Protein AF-A0A059XRA6-F1 (afdb_monomer_lite)

Foldseek 3Di:
DDDPPPDPPPPDPDDDDQPVQVVQCPPDPDGSNVVVVLLVVLLVLLVVLLPDDLDDDDDQLLLLLLVLCVVVALLLLQLLLPDPDCPDPLNLQSQVVNVVVVVLSCQLNPDAQPPPLQVVLLVLLVVLLVLLVVLLVPQDPLLVLVSLLLVLQSVLLVVQSVSLVSNSGSSSSVVSSVSSVLSSCLSPPPVVSVVLVCCSVVDPDLVVLVVVLVVLLVVLVVLCVQFRCSVCVVLVLLSVLLVVLCVVLVPVPPDDDDPVNSSLSSNSSVVSVSSVSVSVVRSVDDDDRDPDGDDSVNSVVSLVSNLSSVSVLVSVVSVLVSVLSVVCVVQDDDVVCVVVCVVVVNSNVNSVVSVVSNVVSVLSVVVVVCSVVSHDCGPVSDQCSVPRSSQSSDSVDDPSNVVVVVVVVVVVPD

Organism: NCBI:txid2113

pLDDT: mean 74.95, std 17.76, range [21.36, 96.25]

Radius of gyration: 24.74 Å; chains: 1; bounding box: 52×72×70 Å

Secondary structure (DSSP, 8-state):
--------------S--STTTTTT-TT--S-HHHHHHHHHHHHHHHHHHTT--------HHHHHHHHHHIIIIIHHHHHHHH-S-TTSHHHHHHHHHHHHHHHHHHHHHH----HHHHHHHHHHHHHHHHHHHHHHHHS-GGGHHHHHHHHHHHHHHHHHHHHHHHTT-THHHHHHHHHHHHHHHHHH-HHHHHHHHHHHHH--SHHHHHHHHHHHHHHHHHHHTTS-TTTTHHHHHHHHHHHHHHHHHSS-TTSS-HHHHHHHHHHHHHHHHHHHHHHHHHHH-PPPPP--PPPHHHHHHHHHHHHHHHHHHHHHHHHHHHHHHHHHHHHS--TTTHHHHHHTT-HHHHHHHHHHHHHHHHHHHHHHHHHHTT----TTTSGGGGS-HHHHT-SS--HHHHHHHHHHHHHTT-

Structure (mmCIF, N/CA/C/O backbone):
data_AF-A0A059XRA6-F1
#
_entry.id   AF-A0A059XRA6-F1
#
loop_
_atom_site.group_PDB
_atom_site.id
_atom_site.type_symbol
_atom_site.label_atom_id
_atom_site.label_alt_id
_atom_site.label_comp_id
_atom_site.label_asym_id
_atom_site.label_entity_id
_atom_site.label_seq_id
_atom_site.pdbx_PDB_ins_code
_atom_site.Cartn_x
_atom_site.Cartn_y
_atom_site.Cartn_z
_atom_site.occupancy
_atom_site.B_iso_or_equiv
_atom_site.auth_seq_id
_atom_site.auth_comp_id
_atom_site.auth_asym_id
_atom_site.auth_atom_id
_atom_site.pdbx_PDB_model_num
ATOM 1 N N . MET A 1 1 ? 13.878 45.840 -0.539 1.00 31.58 1 MET A N 1
ATOM 2 C CA . MET A 1 1 ? 14.156 45.263 -1.875 1.00 31.58 1 MET A CA 1
ATOM 3 C C . MET A 1 1 ? 12.834 44.778 -2.468 1.00 31.58 1 MET A C 1
ATOM 5 O O . MET A 1 1 ? 12.191 43.935 -1.860 1.00 31.58 1 MET A O 1
ATOM 9 N N . LYS A 1 2 ? 12.346 45.392 -3.557 1.00 25.19 2 LYS A N 1
ATOM 10 C CA . LYS A 1 2 ? 11.034 45.070 -4.154 1.00 25.19 2 LYS A CA 1
ATOM 11 C C . LYS A 1 2 ? 11.131 43.756 -4.940 1.00 25.19 2 LYS A C 1
ATOM 13 O O . LYS A 1 2 ? 11.925 43.667 -5.872 1.00 25.19 2 LYS A O 1
ATOM 18 N N . ILE A 1 3 ? 10.319 42.762 -4.582 1.00 24.39 3 ILE A N 1
ATOM 19 C CA . ILE A 1 3 ? 10.190 41.504 -5.328 1.00 24.39 3 ILE A CA 1
ATOM 20 C C . ILE A 1 3 ? 9.566 41.833 -6.692 1.00 24.39 3 ILE A C 1
ATOM 22 O O . ILE A 1 3 ? 8.419 42.280 -6.768 1.00 24.39 3 ILE A O 1
ATOM 26 N N . LYS A 1 4 ? 10.323 41.652 -7.780 1.00 25.52 4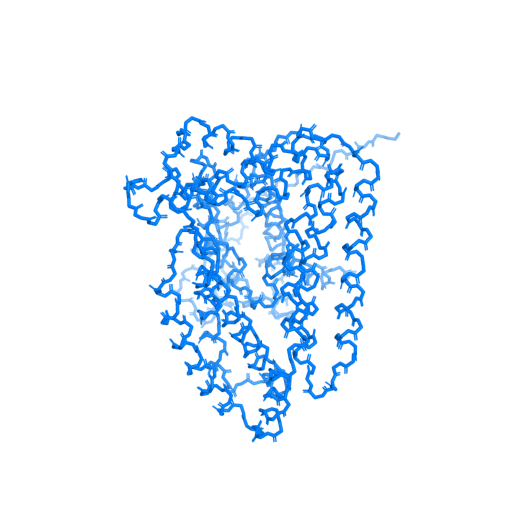 LYS A N 1
ATOM 27 C CA . LYS A 1 4 ? 9.771 41.710 -9.139 1.00 25.52 4 LYS A CA 1
ATOM 28 C C . LYS A 1 4 ? 8.843 40.508 -9.323 1.00 25.52 4 LYS A C 1
ATOM 30 O O . LYS A 1 4 ? 9.277 39.367 -9.201 1.00 25.52 4 LYS A O 1
ATOM 35 N N . LYS A 1 5 ? 7.567 40.782 -9.619 1.00 24.77 5 LYS A N 1
ATOM 36 C CA . LYS A 1 5 ? 6.593 39.789 -10.094 1.00 24.77 5 LYS A CA 1
ATOM 37 C C . LYS A 1 5 ? 7.219 38.993 -11.242 1.00 24.77 5 LYS A C 1
ATOM 39 O O . LYS A 1 5 ? 7.593 39.584 -12.255 1.00 24.77 5 LYS A O 1
ATOM 44 N N . ILE A 1 6 ? 7.296 37.673 -11.088 1.00 27.84 6 ILE A N 1
ATOM 45 C CA . ILE A 1 6 ? 7.534 36.755 -12.202 1.00 27.84 6 ILE A CA 1
ATOM 46 C C . ILE A 1 6 ? 6.342 36.940 -13.144 1.00 27.84 6 ILE A C 1
ATOM 48 O O . ILE A 1 6 ? 5.217 36.558 -12.823 1.00 27.84 6 ILE A O 1
ATOM 52 N N . LYS A 1 7 ? 6.564 37.627 -14.268 1.00 21.36 7 LYS A N 1
ATOM 53 C CA . LYS A 1 7 ? 5.587 37.683 -15.352 1.00 21.36 7 LYS A CA 1
ATOM 54 C C . LYS A 1 7 ? 5.466 36.261 -15.892 1.00 21.36 7 LYS A C 1
ATOM 56 O O . LYS A 1 7 ? 6.454 35.711 -16.371 1.00 21.36 7 LYS A O 1
ATOM 61 N N . PHE A 1 8 ? 4.267 35.687 -15.821 1.00 25.12 8 PHE A N 1
ATOM 62 C CA . PHE A 1 8 ? 3.885 34.617 -16.733 1.00 25.12 8 PHE A CA 1
ATOM 63 C C . PHE A 1 8 ? 4.146 35.148 -18.141 1.00 25.12 8 PHE A C 1
ATOM 65 O O . PHE A 1 8 ? 3.484 36.090 -18.577 1.00 25.12 8 PHE A O 1
ATOM 72 N N . ILE A 1 9 ? 5.156 34.605 -18.816 1.00 26.11 9 ILE A N 1
ATOM 73 C CA . ILE A 1 9 ? 5.267 34.762 -20.258 1.00 26.11 9 ILE A CA 1
ATOM 74 C C . ILE A 1 9 ? 4.077 33.980 -20.802 1.00 26.11 9 ILE A C 1
ATOM 76 O O . ILE A 1 9 ? 4.085 32.753 -20.857 1.00 26.11 9 ILE A O 1
ATOM 80 N N . THR A 1 10 ? 3.006 34.700 -21.108 1.00 28.83 10 THR A N 1
ATOM 81 C CA . THR A 1 10 ? 1.949 34.241 -21.993 1.00 28.83 10 THR A CA 1
ATOM 82 C C . THR A 1 10 ? 2.601 34.019 -23.352 1.00 28.83 10 THR A C 1
ATOM 84 O O . THR A 1 10 ? 2.694 34.934 -24.165 1.00 28.83 10 THR A O 1
ATOM 87 N N . LEU A 1 11 ? 3.124 32.809 -23.569 1.00 29.17 11 LEU A N 1
ATOM 88 C CA . LEU A 1 11 ? 3.491 32.329 -24.896 1.00 29.17 11 LEU A CA 1
ATOM 89 C C . LEU A 1 11 ? 2.206 32.342 -25.719 1.00 29.17 11 LEU A C 1
ATOM 91 O O . LEU A 1 11 ? 1.346 31.474 -25.590 1.00 29.17 11 LEU A O 1
ATOM 95 N N . THR A 1 12 ? 2.036 33.405 -26.494 1.00 26.92 12 THR A N 1
ATOM 96 C CA . THR A 1 12 ? 1.007 33.483 -27.518 1.00 26.92 12 THR A CA 1
ATOM 97 C C . THR A 1 12 ? 1.384 32.443 -28.575 1.00 26.92 12 THR A C 1
ATOM 99 O O . THR A 1 12 ? 2.517 32.483 -29.062 1.00 26.92 12 THR A O 1
ATOM 102 N N . PRO A 1 13 ? 0.502 31.491 -28.922 1.00 34.19 13 PRO A N 1
ATOM 103 C CA . PRO A 1 13 ? 0.772 30.527 -29.976 1.00 34.19 13 PRO A CA 1
ATOM 104 C C . PRO A 1 13 ? 0.585 31.255 -31.305 1.00 34.19 13 PRO A C 1
ATOM 106 O O . PRO A 1 13 ? -0.505 31.283 -31.866 1.00 34.19 13 PRO A O 1
ATOM 109 N N . ALA A 1 14 ? 1.624 31.935 -31.774 1.00 28.59 14 ALA A N 1
ATOM 110 C CA . ALA A 1 14 ? 1.583 32.630 -33.046 1.00 28.59 14 ALA A CA 1
ATOM 111 C C . ALA A 1 14 ? 2.629 32.034 -33.986 1.00 28.59 14 ALA A C 1
ATOM 113 O O . ALA A 1 14 ? 3.811 32.344 -33.905 1.00 28.59 14 ALA A O 1
ATOM 114 N N . ILE A 1 15 ? 2.113 31.210 -34.902 1.00 30.88 15 ILE A N 1
ATOM 115 C CA . ILE A 1 15 ? 2.597 31.081 -36.276 1.00 30.88 15 ILE A CA 1
ATOM 116 C C . ILE A 1 15 ? 3.991 30.447 -36.378 1.00 30.88 15 ILE A C 1
ATOM 118 O O . ILE A 1 15 ? 4.982 31.129 -36.590 1.00 30.88 15 ILE A O 1
ATOM 122 N N . LEU A 1 16 ? 4.039 29.118 -36.266 1.00 30.03 16 LEU A N 1
ATOM 123 C CA . LEU A 1 16 ? 4.847 28.227 -37.121 1.00 30.03 16 LEU A CA 1
ATOM 124 C C . LEU A 1 16 ? 4.401 26.772 -36.890 1.00 30.03 16 LEU A C 1
ATOM 126 O O . LEU A 1 16 ? 5.076 25.937 -36.303 1.00 30.03 16 LEU A O 1
ATOM 130 N N . SER A 1 17 ? 3.150 26.583 -37.299 1.00 35.50 17 SER A N 1
ATOM 131 C CA . SER A 1 17 ? 2.493 25.439 -37.932 1.00 35.50 17 SER A CA 1
ATOM 132 C C . SER A 1 17 ? 3.308 24.158 -38.305 1.00 35.50 17 SER A C 1
ATOM 134 O O . SER A 1 17 ? 4.502 24.213 -38.585 1.00 35.50 17 SER A O 1
ATOM 136 N N . PRO A 1 18 ? 2.600 23.026 -38.496 1.00 32.72 18 PRO A N 1
ATOM 137 C CA . PRO A 1 18 ? 2.951 21.595 -38.414 1.00 32.72 18 PRO A CA 1
ATOM 138 C C . PRO A 1 18 ? 4.144 21.000 -39.170 1.00 32.72 18 PRO A C 1
ATOM 140 O O . PRO A 1 18 ? 4.403 19.803 -39.061 1.00 32.72 18 PRO A O 1
ATOM 143 N N . ILE A 1 19 ? 4.846 21.757 -40.002 1.00 35.16 19 ILE A N 1
ATOM 144 C CA . ILE A 1 19 ? 5.746 21.197 -41.029 1.00 35.16 19 ILE A CA 1
ATOM 145 C C . ILE A 1 19 ? 6.950 20.451 -40.418 1.00 35.16 19 ILE A C 1
ATOM 147 O O . ILE A 1 19 ? 7.582 19.629 -41.071 1.00 35.16 19 ILE A O 1
ATOM 151 N N . LEU A 1 20 ? 7.236 20.685 -39.138 1.00 33.94 20 LEU A N 1
ATOM 152 C CA . LEU A 1 20 ? 8.362 20.087 -38.425 1.00 33.94 20 LEU A CA 1
ATOM 153 C C . LEU A 1 20 ? 8.027 18.792 -37.663 1.00 33.94 20 LEU A C 1
ATOM 155 O O . LEU A 1 20 ? 8.946 18.090 -37.251 1.00 33.94 20 LEU A O 1
ATOM 159 N N . PHE A 1 21 ? 6.744 18.449 -37.502 1.00 34.53 21 PHE A N 1
ATOM 160 C CA . PHE A 1 21 ? 6.313 17.222 -36.811 1.00 34.53 21 PHE A CA 1
ATOM 161 C C . PHE A 1 21 ? 6.356 15.974 -37.718 1.00 34.53 21 PHE A C 1
ATOM 163 O O . PHE A 1 21 ? 6.477 14.856 -37.222 1.00 34.53 21 PHE A O 1
ATOM 170 N N . THR A 1 22 ? 6.308 16.148 -39.046 1.00 36.75 22 THR A N 1
ATOM 171 C CA . THR A 1 22 ? 6.335 15.045 -40.029 1.00 36.75 22 THR A CA 1
ATOM 172 C C . THR A 1 22 ? 7.713 14.409 -40.202 1.00 36.75 22 THR A C 1
ATOM 174 O O . THR A 1 22 ? 7.804 13.247 -40.578 1.00 36.75 22 THR A O 1
ATOM 177 N N . ALA A 1 23 ? 8.800 15.130 -39.913 1.00 37.97 23 ALA A N 1
ATOM 178 C CA . ALA A 1 23 ? 10.160 14.618 -40.104 1.00 37.97 23 ALA A CA 1
ATOM 179 C C . ALA A 1 23 ? 10.660 13.731 -38.945 1.00 37.97 23 ALA A C 1
ATOM 181 O O . ALA A 1 23 ? 11.750 13.163 -39.041 1.00 37.97 23 ALA A O 1
ATOM 182 N N . SER A 1 24 ? 9.906 13.639 -37.842 1.00 38.94 24 SER A N 1
ATOM 183 C CA . SER A 1 24 ? 10.330 12.944 -36.620 1.00 38.94 24 SER A CA 1
ATOM 184 C C . SER A 1 24 ? 9.453 11.774 -36.191 1.00 38.94 24 SER A C 1
ATOM 186 O O . SER A 1 24 ? 9.854 11.034 -35.305 1.00 38.94 24 SER A O 1
ATOM 188 N N . CYS A 1 25 ? 8.283 11.580 -36.799 1.00 37.00 25 CYS A N 1
ATOM 189 C CA . CYS A 1 25 ? 7.399 10.457 -36.495 1.00 37.00 25 CYS A CA 1
ATOM 190 C C . CYS A 1 25 ? 7.420 9.470 -37.666 1.00 37.00 25 CYS A C 1
ATOM 192 O O . CYS A 1 25 ? 6.447 9.350 -38.400 1.00 37.00 25 CYS A O 1
ATOM 194 N N . ASN A 1 26 ? 8.537 8.763 -37.868 1.00 38.38 26 ASN A N 1
ATOM 195 C CA . ASN A 1 26 ? 8.720 7.859 -39.018 1.00 38.38 26 ASN A CA 1
ATOM 196 C C . ASN A 1 26 ? 7.746 6.656 -39.059 1.00 38.38 26 ASN A C 1
ATOM 198 O O . ASN A 1 26 ? 7.802 5.883 -40.007 1.00 38.38 26 ASN A O 1
ATOM 202 N N . ASN A 1 27 ? 6.859 6.503 -38.067 1.00 42.12 27 ASN A N 1
ATOM 203 C CA . ASN A 1 27 ? 5.850 5.441 -37.985 1.00 42.12 27 ASN A CA 1
ATOM 204 C C . ASN A 1 27 ? 4.434 5.948 -37.627 1.00 42.12 27 ASN A C 1
ATOM 206 O O . ASN A 1 27 ? 3.566 5.131 -37.321 1.00 42.12 27 ASN A O 1
ATOM 210 N N . ASP A 1 28 ? 4.176 7.262 -37.646 1.00 41.09 28 ASP A N 1
ATOM 211 C CA . ASP A 1 28 ? 2.843 7.815 -37.365 1.00 41.09 28 ASP A CA 1
ATOM 212 C C . ASP A 1 28 ? 2.281 8.524 -38.606 1.00 41.09 28 ASP A C 1
ATOM 214 O O . ASP A 1 28 ? 2.694 9.628 -38.950 1.00 41.09 28 ASP A O 1
ATOM 218 N N . ASN A 1 29 ? 1.340 7.878 -39.301 1.00 45.22 29 ASN A N 1
ATOM 219 C CA . ASN A 1 29 ? 0.775 8.356 -40.574 1.00 45.22 29 ASN A CA 1
ATOM 220 C C . ASN A 1 29 ? -0.237 9.513 -40.409 1.00 45.22 29 ASN A C 1
ATOM 222 O O . ASN A 1 29 ? -0.978 9.825 -41.344 1.00 45.22 29 ASN A O 1
ATOM 226 N N . ARG A 1 30 ? -0.342 10.109 -39.216 1.00 45.41 30 ARG A N 1
ATOM 227 C CA . ARG A 1 30 ? -1.285 11.192 -38.905 1.00 45.41 30 ARG A CA 1
ATOM 228 C C . ARG A 1 30 ? -0.713 12.557 -39.306 1.00 45.41 30 ARG A C 1
ATOM 230 O O . ARG A 1 30 ? 0.491 12.785 -39.253 1.00 45.41 30 ARG A O 1
ATOM 237 N N . ASP A 1 31 ? -1.593 13.480 -39.696 1.00 49.62 31 ASP A N 1
ATOM 238 C CA . ASP A 1 31 ? -1.232 14.861 -40.045 1.00 49.62 31 ASP A CA 1
ATOM 239 C C . ASP A 1 31 ? -0.524 15.548 -38.863 1.00 49.62 31 ASP A C 1
ATOM 241 O O . ASP A 1 31 ? -0.966 15.481 -37.715 1.00 49.62 31 ASP A O 1
ATOM 245 N N . SER A 1 32 ? 0.580 16.235 -39.127 1.00 52.28 32 SER A N 1
ATOM 246 C CA . SER A 1 32 ? 1.381 16.882 -38.095 1.00 52.28 32 SER A CA 1
ATOM 247 C C . SER A 1 32 ? 0.647 17.987 -37.322 1.00 52.28 32 SER A C 1
ATOM 249 O O . SER A 1 32 ? 1.027 18.297 -36.192 1.00 52.28 32 SER A O 1
ATOM 251 N N . SER A 1 33 ? -0.407 18.581 -37.894 1.00 56.78 33 SER A N 1
ATOM 252 C CA . SER A 1 33 ? -1.304 19.518 -37.204 1.00 56.78 33 SER A CA 1
ATOM 253 C C . SER A 1 33 ? -2.139 18.808 -36.157 1.00 56.78 33 SER A C 1
ATOM 255 O O . SER A 1 33 ? -2.327 19.330 -35.060 1.00 56.78 33 SER A O 1
ATOM 257 N N . VAL A 1 34 ? -2.582 17.591 -36.471 1.00 59.09 34 VAL A N 1
ATOM 258 C CA . VAL A 1 34 ? -3.326 16.730 -35.557 1.00 59.09 34 VAL A CA 1
ATOM 259 C C . VAL A 1 34 ? -2.420 16.333 -34.399 1.00 59.09 34 VAL A C 1
ATOM 261 O O . VAL A 1 34 ? -2.815 16.502 -33.250 1.00 59.09 34 VAL A O 1
ATOM 264 N N . ILE A 1 35 ? -1.176 15.931 -34.674 1.00 54.09 35 ILE A N 1
ATOM 265 C CA . ILE A 1 35 ? -0.207 15.568 -33.628 1.00 54.09 35 ILE A CA 1
ATOM 266 C C . ILE A 1 35 ? 0.125 16.779 -32.733 1.00 54.09 35 ILE A C 1
ATOM 268 O O . ILE A 1 35 ? 0.118 16.664 -31.507 1.00 54.09 35 ILE A O 1
ATOM 272 N N . TYR A 1 36 ? 0.347 17.964 -33.313 1.00 59.78 36 TYR A N 1
ATOM 273 C CA . TYR A 1 36 ? 0.600 19.189 -32.545 1.00 59.78 36 TYR A CA 1
ATOM 274 C C . TYR A 1 36 ? -0.599 19.603 -31.678 1.00 59.78 36 TYR A C 1
ATOM 276 O O . TYR A 1 36 ? -0.425 19.974 -30.517 1.00 59.78 36 TYR A O 1
ATOM 284 N N . HIS A 1 37 ? -1.823 19.521 -32.203 1.00 66.69 37 HIS A N 1
ATOM 285 C CA . HIS A 1 37 ? -3.019 19.826 -31.423 1.00 66.69 37 HIS A CA 1
ATOM 286 C C . HIS A 1 37 ? -3.309 18.765 -30.357 1.00 66.69 37 HIS A C 1
ATOM 288 O O . HIS A 1 37 ? -3.758 19.119 -29.269 1.00 66.69 37 HIS A O 1
ATOM 294 N N . GLU A 1 38 ? -3.039 17.483 -30.609 1.00 64.12 38 GLU A N 1
ATOM 295 C CA . GLU A 1 38 ? -3.107 16.430 -29.588 1.00 64.12 38 GLU A CA 1
ATOM 296 C C . GLU A 1 38 ? -2.113 16.692 -28.456 1.00 64.12 38 GLU A C 1
ATOM 298 O O . GLU A 1 38 ? -2.497 16.642 -27.285 1.00 64.12 38 GLU A O 1
ATOM 303 N N . TYR A 1 39 ? -0.877 17.061 -28.804 1.00 65.88 39 TYR A N 1
ATOM 304 C CA . TYR A 1 39 ? 0.142 17.510 -27.864 1.00 65.88 39 TYR A CA 1
ATOM 305 C C . TYR A 1 39 ? -0.378 18.700 -27.045 1.00 65.88 39 TYR A C 1
ATOM 307 O O . TYR A 1 39 ? -0.586 18.590 -25.838 1.00 65.88 39 TYR A O 1
ATOM 315 N N . GLU A 1 40 ? -0.704 19.822 -27.685 1.00 68.75 40 GLU A N 1
ATOM 316 C CA . GLU A 1 40 ? -1.169 21.037 -27.010 1.00 68.75 40 GLU A CA 1
ATOM 317 C C . GLU A 1 40 ? -2.387 20.784 -26.099 1.00 68.75 40 GLU A C 1
ATOM 319 O O . GLU A 1 40 ? -2.428 21.242 -24.952 1.00 68.75 40 GLU A O 1
ATOM 324 N N . ASN A 1 41 ? -3.365 20.007 -26.570 1.00 73.25 41 ASN A N 1
ATOM 325 C CA . ASN A 1 41 ? -4.567 19.679 -25.810 1.00 73.25 41 ASN A CA 1
ATOM 326 C C . ASN A 1 41 ? -4.279 18.768 -24.611 1.00 73.25 41 ASN A C 1
ATOM 328 O O . ASN A 1 41 ? -4.883 18.958 -23.550 1.00 73.25 41 ASN A O 1
ATOM 332 N N . ALA A 1 42 ? -3.369 17.801 -24.739 1.00 68.81 42 ALA A N 1
ATOM 333 C CA . ALA A 1 42 ? -2.994 16.905 -23.648 1.00 68.81 42 ALA A CA 1
ATOM 334 C C . ALA A 1 42 ? -2.358 17.674 -22.472 1.00 68.81 42 ALA A C 1
ATOM 336 O O . ALA A 1 42 ? -2.723 17.445 -21.314 1.00 68.81 42 ALA A O 1
ATOM 337 N N . PHE A 1 43 ? -1.488 18.647 -22.764 1.00 71.12 43 PHE A N 1
ATOM 338 C CA . PHE A 1 43 ? -0.834 19.490 -21.753 1.00 71.12 43 PHE A CA 1
ATOM 339 C C . PHE A 1 43 ? -1.745 20.608 -21.213 1.00 71.12 43 PHE A C 1
ATOM 341 O O . PHE A 1 43 ? -1.720 20.916 -20.021 1.00 71.12 43 PHE A O 1
ATOM 348 N N . LYS A 1 44 ? -2.634 21.186 -22.033 1.00 69.56 44 LYS A N 1
ATOM 349 C CA . LYS A 1 44 ? -3.660 22.127 -21.536 1.00 69.56 44 LYS A CA 1
ATOM 350 C C . LYS A 1 44 ? -4.630 21.451 -20.559 1.00 69.56 44 LYS A C 1
ATOM 352 O O . LYS A 1 44 ? -4.987 22.038 -19.535 1.00 69.56 44 LYS A O 1
ATOM 357 N N . LYS A 1 45 ? -5.034 20.204 -20.831 1.00 70.44 45 LYS A N 1
ATOM 358 C CA . LYS A 1 45 ? -5.890 19.422 -19.921 1.00 70.44 45 LYS A CA 1
ATOM 359 C C . LYS A 1 45 ? -5.206 19.137 -18.579 1.00 70.44 45 LYS A C 1
ATOM 361 O O . LYS A 1 45 ? -5.863 19.284 -17.547 1.00 70.44 45 LYS A O 1
ATOM 366 N N . SER A 1 46 ? -3.910 18.803 -18.564 1.00 68.44 46 SER A N 1
ATOM 367 C CA . SER A 1 46 ? -3.176 18.575 -17.306 1.00 68.44 46 SER A CA 1
ATOM 368 C C . SER A 1 46 ? -3.085 19.843 -16.450 1.00 68.44 46 SER A C 1
ATOM 370 O O . SER A 1 46 ? -3.219 19.783 -15.225 1.00 68.44 46 SER A O 1
ATOM 372 N N . PHE A 1 47 ? -2.939 21.011 -17.084 1.00 65.56 47 PHE A N 1
ATOM 373 C CA . PHE A 1 47 ? -2.926 22.297 -16.390 1.00 65.56 47 PHE A CA 1
ATOM 374 C C . PHE A 1 47 ? -4.254 22.586 -15.672 1.00 65.56 47 PHE A C 1
ATOM 376 O O . PHE A 1 47 ? -4.240 22.952 -14.495 1.00 65.56 47 PHE A O 1
ATOM 383 N N . ASN A 1 48 ? -5.394 22.358 -16.330 1.00 66.62 48 ASN A N 1
ATOM 384 C CA . ASN A 1 48 ? -6.720 22.606 -15.748 1.00 66.62 48 ASN A CA 1
ATOM 385 C C . ASN A 1 48 ? -7.035 21.680 -14.563 1.00 66.62 48 ASN A C 1
ATOM 387 O O . ASN A 1 48 ? -7.629 22.124 -13.583 1.00 66.62 48 ASN A O 1
ATOM 391 N N . LEU A 1 49 ? -6.574 20.426 -14.604 1.00 65.25 49 LEU A N 1
ATOM 392 C CA . LEU A 1 49 ? -6.728 19.478 -13.492 1.00 65.25 49 LEU A CA 1
ATOM 393 C C . LEU A 1 49 ? -5.973 19.915 -12.223 1.00 65.25 49 LEU A C 1
ATOM 395 O O . LEU A 1 49 ? -6.351 19.537 -11.120 1.00 65.25 49 LEU A O 1
ATOM 399 N N . SER A 1 50 ? -4.927 20.735 -12.360 1.00 58.16 50 SER A N 1
ATOM 400 C CA . SER A 1 50 ? -4.072 21.169 -11.245 1.00 58.16 50 SER A CA 1
ATOM 401 C C . SER A 1 50 ? -4.552 22.413 -10.484 1.00 58.16 50 SER A C 1
ATOM 403 O O . SER A 1 50 ? -3.910 22.821 -9.515 1.00 58.16 50 SER A O 1
ATOM 405 N N . LEU A 1 51 ? -5.617 23.070 -10.954 1.00 50.12 51 LEU A N 1
ATOM 406 C CA . LEU A 1 51 ? -6.138 24.304 -10.353 1.00 50.12 51 LEU A CA 1
ATOM 407 C C . LEU A 1 51 ? -7.128 24.042 -9.208 1.00 50.12 51 LEU A C 1
ATOM 409 O O . LEU A 1 51 ? -7.435 24.954 -8.444 1.00 50.12 51 LEU A O 1
ATOM 413 N N . GLU A 1 52 ? -7.589 22.804 -9.047 1.00 57.53 52 GLU A N 1
ATOM 414 C CA . GLU A 1 52 ? -8.500 22.422 -7.972 1.00 57.53 52 GLU A CA 1
ATOM 415 C C . GLU A 1 52 ? -7.701 22.033 -6.729 1.00 57.53 52 GLU A C 1
ATOM 417 O O . GLU A 1 52 ? -7.196 20.919 -6.594 1.00 57.53 52 GLU A O 1
ATOM 422 N N . GLN A 1 53 ? -7.546 22.990 -5.815 1.00 54.00 53 GLN A N 1
ATOM 423 C CA . GLN A 1 53 ? -6.938 22.736 -4.516 1.00 54.00 53 GLN A CA 1
ATOM 424 C C . GLN A 1 53 ? -7.898 21.919 -3.651 1.00 54.00 53 GLN A C 1
ATOM 426 O O . GLN A 1 53 ? -8.791 22.454 -3.001 1.00 54.00 53 GLN A O 1
ATOM 431 N N . TYR A 1 54 ? -7.679 20.609 -3.605 1.00 58.84 54 TYR A N 1
ATOM 432 C CA . TYR A 1 54 ? -8.201 19.774 -2.533 1.00 58.84 54 TYR A CA 1
ATOM 433 C C . TYR A 1 54 ? -7.233 19.903 -1.356 1.00 58.84 54 TYR A C 1
ATOM 435 O O . TYR A 1 54 ? -6.194 19.245 -1.330 1.00 58.84 54 TYR A O 1
ATOM 443 N N . GLY A 1 55 ? -7.504 20.833 -0.444 1.00 55.47 55 GLY A N 1
ATOM 444 C CA . GLY A 1 55 ? -6.650 21.055 0.715 1.00 55.47 55 GLY A CA 1
ATOM 445 C C . GLY A 1 55 ? -7.415 21.688 1.859 1.00 55.47 55 GLY A C 1
ATOM 446 O O . GLY A 1 55 ? -7.609 22.900 1.878 1.00 55.47 55 GLY A O 1
ATOM 447 N N . GLU A 1 56 ? -7.815 20.875 2.831 1.00 61.38 56 GLU A N 1
ATOM 448 C CA . GLU A 1 56 ? -8.171 21.388 4.151 1.00 61.38 56 GLU A CA 1
ATOM 449 C C . GLU A 1 56 ? -6.879 21.639 4.933 1.00 61.38 56 GLU A C 1
ATOM 451 O O . GLU A 1 56 ? -5.978 20.794 4.974 1.00 61.38 56 GLU A O 1
ATOM 456 N N . LYS A 1 57 ? -6.758 22.830 5.528 1.00 64.62 57 LYS A N 1
ATOM 457 C CA . LYS A 1 57 ? -5.640 23.149 6.418 1.00 64.62 57 LYS A CA 1
ATOM 458 C C . LYS A 1 57 ? -5.910 22.529 7.786 1.00 64.62 57 LYS A C 1
ATOM 460 O O . LYS A 1 57 ? -6.536 23.165 8.624 1.00 64.62 57 LYS A O 1
ATOM 465 N N . ASN A 1 58 ? -5.397 21.323 7.998 1.00 73.88 58 ASN A N 1
ATOM 466 C CA . ASN A 1 58 ? -5.380 20.666 9.304 1.00 73.88 58 ASN A CA 1
ATOM 467 C C . ASN A 1 58 ? -3.995 20.786 9.951 1.00 73.88 58 ASN A C 1
ATOM 469 O O . ASN A 1 58 ? -2.984 20.973 9.264 1.00 73.88 58 ASN A O 1
ATOM 473 N N . ASP A 1 59 ? -3.934 20.702 11.281 1.00 83.12 59 ASP A N 1
ATOM 474 C CA . ASP A 1 59 ? -2.654 20.661 11.983 1.00 83.12 59 ASP A CA 1
ATOM 475 C C . ASP A 1 59 ? -1.917 19.334 11.712 1.00 83.12 59 ASP A C 1
ATOM 477 O O . ASP A 1 59 ? -2.497 18.335 11.269 1.00 83.12 59 ASP A O 1
ATOM 481 N N . LYS A 1 60 ? -0.600 19.328 11.951 1.00 83.38 60 LYS A N 1
ATOM 482 C CA . LYS A 1 60 ? 0.262 18.180 11.634 1.00 83.38 60 LYS A CA 1
ATOM 483 C C . LYS A 1 60 ? -0.099 16.923 12.427 1.00 83.38 60 LYS A C 1
ATOM 485 O O . LYS A 1 60 ? 0.012 15.837 11.870 1.00 83.38 60 LYS A O 1
ATOM 490 N N . ILE A 1 61 ? -0.517 17.059 13.687 1.00 81.50 61 ILE A N 1
ATOM 491 C CA . ILE A 1 61 ? -0.824 15.913 14.553 1.00 81.50 61 ILE A CA 1
ATOM 492 C C . ILE A 1 61 ? -2.130 15.274 14.090 1.00 81.50 61 ILE A C 1
ATOM 494 O O . ILE A 1 61 ? -2.167 14.069 13.853 1.00 81.50 61 ILE A O 1
ATOM 498 N N . THR A 1 62 ? -3.175 16.078 13.881 1.00 84.88 62 THR A N 1
ATOM 499 C CA . THR A 1 62 ? -4.455 15.606 13.330 1.00 84.88 62 THR A CA 1
ATOM 500 C C . THR A 1 62 ? -4.258 14.944 11.970 1.00 84.88 62 THR A C 1
ATOM 502 O O . THR A 1 62 ? -4.812 13.876 11.713 1.00 84.88 62 THR A O 1
ATOM 505 N N . THR A 1 63 ? -3.410 15.526 11.116 1.00 87.38 63 THR A N 1
ATOM 506 C CA . THR A 1 63 ? -3.059 14.927 9.822 1.00 87.38 63 THR A CA 1
ATOM 507 C C . THR A 1 63 ? -2.357 13.580 9.998 1.00 87.38 63 THR A C 1
ATOM 509 O O . THR A 1 63 ? -2.760 12.619 9.357 1.00 87.38 63 THR A O 1
ATOM 512 N N . ALA A 1 64 ? -1.367 13.471 10.888 1.00 87.25 64 ALA A N 1
ATOM 513 C CA . ALA A 1 64 ? -0.641 12.221 11.122 1.00 87.25 64 ALA A CA 1
ATOM 514 C C . ALA A 1 64 ? -1.538 11.112 11.703 1.00 87.25 64 ALA A C 1
ATOM 516 O O . ALA A 1 64 ? -1.471 9.971 11.252 1.00 87.25 64 ALA A O 1
ATOM 517 N N . LYS A 1 65 ? -2.433 11.446 12.646 1.00 89.81 65 LYS A N 1
ATOM 518 C CA . LYS A 1 65 ? -3.458 10.521 13.164 1.00 89.81 65 LYS A CA 1
ATOM 519 C C . LYS A 1 65 ? -4.350 9.996 12.039 1.00 89.81 65 LYS A C 1
ATOM 521 O O . LYS A 1 65 ? -4.554 8.790 11.918 1.00 89.81 65 LYS A O 1
ATOM 526 N N . ALA A 1 66 ? -4.850 10.895 11.194 1.00 90.12 66 ALA A N 1
ATOM 527 C CA . ALA A 1 66 ? -5.696 10.522 10.070 1.00 90.12 66 ALA A CA 1
ATOM 528 C C . ALA A 1 66 ? -4.932 9.737 8.987 1.00 90.12 66 ALA A C 1
ATOM 530 O O . ALA A 1 66 ? -5.518 8.848 8.386 1.00 90.12 66 ALA A O 1
ATOM 531 N N . GLU A 1 67 ? -3.642 10.013 8.751 1.00 88.69 67 GLU A N 1
ATOM 532 C CA . GLU A 1 67 ? -2.791 9.267 7.804 1.00 88.69 67 GLU A CA 1
ATOM 533 C C . GLU A 1 67 ? -2.597 7.803 8.228 1.00 88.69 67 GLU A C 1
ATOM 535 O O . GLU A 1 67 ? -2.662 6.912 7.383 1.00 88.69 67 GLU A O 1
ATOM 540 N N . VAL A 1 68 ? -2.430 7.531 9.528 1.00 89.69 68 VAL A N 1
ATOM 541 C CA . VAL A 1 68 ? -2.396 6.149 10.042 1.00 89.69 68 VAL A CA 1
ATOM 542 C C . VAL A 1 68 ? -3.746 5.458 9.817 1.00 89.69 68 VAL A C 1
ATOM 544 O O . VAL A 1 68 ? -3.797 4.336 9.317 1.00 89.69 68 VAL A O 1
ATOM 547 N N . LEU A 1 69 ? -4.849 6.133 10.148 1.00 92.19 69 LEU A N 1
ATOM 548 C CA . LEU A 1 69 ? -6.197 5.570 10.019 1.00 92.19 69 LEU A CA 1
ATOM 549 C C . LEU A 1 69 ? -6.649 5.403 8.560 1.00 92.19 69 LEU A C 1
ATOM 551 O O . LEU A 1 69 ? -7.368 4.458 8.251 1.00 92.19 69 LEU A O 1
ATOM 555 N N . ASP A 1 70 ? -6.212 6.262 7.642 1.00 90.50 70 ASP A N 1
ATOM 556 C CA . ASP A 1 70 ? -6.449 6.086 6.205 1.00 90.50 70 ASP A CA 1
ATOM 557 C C . ASP A 1 70 ? -5.907 4.734 5.723 1.00 90.50 70 ASP A C 1
ATOM 559 O O . ASP A 1 70 ? -6.628 3.979 5.072 1.00 90.50 70 ASP A O 1
ATOM 563 N N . TYR A 1 71 ? -4.678 4.390 6.124 1.00 86.19 71 TYR A N 1
ATOM 564 C CA . TYR A 1 71 ? -4.011 3.160 5.696 1.00 86.19 71 TYR A CA 1
ATOM 565 C C . TYR A 1 71 ? -4.689 1.885 6.225 1.00 86.19 71 TYR A C 1
ATOM 567 O O . TYR A 1 71 ? -4.837 0.920 5.476 1.00 86.19 71 TYR A O 1
ATOM 575 N N . TYR A 1 72 ? -5.109 1.870 7.495 1.00 88.62 72 TYR A N 1
ATOM 576 C CA . TYR A 1 72 ? -5.631 0.658 8.146 1.00 88.62 72 TYR A CA 1
ATOM 577 C C . TYR A 1 72 ? -7.158 0.567 8.206 1.00 88.62 72 TYR A C 1
ATOM 579 O O . TYR A 1 72 ? -7.677 -0.498 8.530 1.00 88.62 72 TYR A O 1
ATOM 587 N N . PHE A 1 73 ? -7.890 1.653 7.932 1.00 92.69 73 PHE A N 1
ATOM 588 C CA . PHE A 1 73 ? -9.315 1.707 8.261 1.00 92.69 73 PHE A CA 1
ATOM 589 C C . PHE A 1 73 ? -10.223 2.262 7.158 1.00 92.69 73 PHE A C 1
ATOM 591 O O . PHE A 1 73 ? -11.309 1.719 6.940 1.00 92.69 73 PHE A O 1
ATOM 598 N N . LEU A 1 74 ? -9.804 3.302 6.427 1.00 93.25 74 LEU A N 1
ATOM 599 C CA . LEU A 1 74 ? -10.707 3.999 5.502 1.00 93.25 74 LEU A CA 1
ATOM 600 C C . LEU A 1 74 ? -11.237 3.103 4.373 1.00 93.25 74 LEU A C 1
ATOM 602 O O . LEU A 1 74 ? -12.415 3.189 4.027 1.00 93.25 74 LEU A O 1
ATOM 606 N N . ASP A 1 75 ? -10.409 2.220 3.816 1.00 92.00 75 ASP A N 1
ATOM 607 C CA . ASP A 1 75 ? -10.847 1.326 2.737 1.00 92.00 75 ASP A CA 1
ATOM 608 C C . ASP A 1 75 ? -11.938 0.349 3.200 1.00 92.00 75 ASP A C 1
ATOM 610 O O . ASP A 1 75 ? -12.890 0.114 2.457 1.00 92.00 75 ASP A O 1
ATOM 614 N N . TYR A 1 76 ? -11.876 -0.145 4.440 1.00 93.75 76 TYR A N 1
ATOM 615 C CA . TYR A 1 76 ? -12.918 -1.011 5.001 1.00 93.75 76 TYR A CA 1
ATOM 616 C C . TYR A 1 76 ? -14.244 -0.272 5.184 1.00 93.75 76 TYR A C 1
ATOM 618 O O . TYR A 1 76 ? -15.294 -0.811 4.838 1.00 93.75 76 TYR A O 1
ATOM 626 N N . LEU A 1 77 ? -14.203 0.976 5.662 1.00 95.25 77 LEU A N 1
ATOM 627 C CA . LEU A 1 77 ? -15.395 1.821 5.784 1.00 95.25 77 LEU A CA 1
ATOM 628 C C . LEU A 1 77 ? -16.071 2.046 4.427 1.00 95.25 77 LEU A C 1
ATOM 630 O O . LEU A 1 77 ? -17.285 1.891 4.304 1.00 95.25 77 LEU A O 1
ATOM 634 N N . LEU A 1 78 ? -15.274 2.380 3.407 1.00 94.12 78 LEU A N 1
ATOM 635 C CA . LEU A 1 78 ? -15.751 2.603 2.042 1.00 94.12 78 LEU A CA 1
ATOM 636 C C . LEU A 1 78 ? -16.375 1.339 1.447 1.00 94.12 78 LEU A C 1
ATOM 638 O O . LEU A 1 78 ? -17.447 1.415 0.853 1.00 94.12 78 LEU A O 1
ATOM 642 N N . LEU A 1 79 ? -15.735 0.183 1.646 1.00 93.31 79 LEU A N 1
ATOM 643 C CA . LEU A 1 79 ? -16.279 -1.105 1.221 1.00 93.31 79 LEU A CA 1
ATOM 644 C C . LEU A 1 79 ? -17.611 -1.395 1.912 1.00 93.31 79 LEU A C 1
ATOM 646 O O . LEU A 1 79 ? -18.576 -1.703 1.230 1.00 93.31 79 LEU A O 1
ATOM 650 N N . TYR A 1 80 ? -17.696 -1.257 3.238 1.00 93.62 80 TYR A N 1
ATOM 651 C CA . TYR A 1 80 ? -18.925 -1.558 3.978 1.00 93.62 80 TYR A CA 1
ATOM 652 C C . TYR A 1 80 ? -20.095 -0.654 3.599 1.00 93.62 80 TYR A C 1
ATOM 654 O O . TYR A 1 80 ? -21.225 -1.132 3.487 1.00 93.62 80 TYR A O 1
ATOM 662 N N . ARG A 1 81 ? -19.836 0.643 3.385 1.00 93.31 81 ARG A N 1
ATOM 663 C CA . ARG A 1 81 ? -20.858 1.586 2.916 1.00 93.31 81 ARG A CA 1
ATOM 664 C C . ARG A 1 81 ? -21.447 1.149 1.571 1.00 93.31 81 ARG A C 1
ATOM 666 O O . ARG A 1 81 ? -22.657 1.239 1.396 1.00 93.31 81 ARG A O 1
ATOM 673 N N . ASP A 1 82 ? -20.597 0.660 0.668 1.00 90.94 82 ASP A N 1
ATOM 674 C CA . ASP A 1 82 ? -20.951 0.340 -0.718 1.00 90.94 82 ASP A CA 1
ATOM 675 C C . ASP A 1 82 ? -21.397 -1.137 -0.915 1.00 90.94 82 ASP A C 1
ATOM 677 O O . ASP A 1 82 ? -21.701 -1.536 -2.039 1.00 90.94 82 ASP A O 1
ATOM 681 N N . ILE A 1 83 ? -21.457 -1.962 0.144 1.00 90.81 83 ILE A N 1
ATOM 682 C CA . ILE A 1 83 ? -22.012 -3.331 0.086 1.00 90.81 83 ILE A CA 1
ATOM 683 C C . ILE A 1 83 ? -23.544 -3.283 0.016 1.00 90.81 83 ILE A C 1
ATOM 685 O O . ILE A 1 83 ? -24.196 -2.728 0.901 1.00 90.81 83 ILE A O 1
ATOM 689 N N . GLU A 1 84 ? -24.113 -3.952 -0.992 1.00 89.75 84 GLU A N 1
ATOM 690 C CA . GLU A 1 84 ? -25.566 -4.063 -1.186 1.00 89.75 84 GLU A CA 1
ATOM 691 C C . GLU A 1 84 ? -26.234 -4.965 -0.131 1.00 89.75 84 GLU A C 1
ATOM 693 O O . GLU A 1 84 ? -27.178 -4.544 0.535 1.00 89.75 84 GLU A O 1
ATOM 698 N N . ASP A 1 85 ? -25.734 -6.194 0.064 1.00 89.88 85 ASP A N 1
ATOM 699 C CA . ASP A 1 85 ? -26.272 -7.140 1.053 1.00 89.88 85 ASP A CA 1
ATOM 700 C C . ASP A 1 85 ? -25.445 -7.160 2.346 1.00 89.88 85 ASP A C 1
ATOM 702 O O . ASP A 1 85 ? -24.505 -7.950 2.524 1.00 89.88 85 ASP A O 1
ATOM 706 N N . LYS A 1 86 ? -25.848 -6.302 3.288 1.00 87.94 86 LYS A N 1
ATOM 707 C CA . LYS A 1 86 ? -25.234 -6.196 4.621 1.00 87.94 86 LYS A CA 1
ATOM 708 C C . LYS A 1 86 ? -25.524 -7.388 5.538 1.00 87.94 86 LYS A C 1
ATOM 710 O O . LYS A 1 86 ? -24.879 -7.512 6.577 1.00 87.94 86 LYS A O 1
ATOM 715 N N . ASN A 1 87 ? -26.454 -8.270 5.165 1.00 86.94 87 ASN A N 1
ATOM 716 C CA . ASN A 1 87 ? -26.797 -9.457 5.949 1.00 86.94 87 ASN A CA 1
ATOM 717 C C . ASN A 1 87 ? -25.972 -10.688 5.559 1.00 86.94 87 ASN A C 1
ATOM 719 O O . ASN A 1 87 ? -25.974 -11.677 6.296 1.00 86.94 87 ASN A O 1
ATOM 723 N N . SER A 1 88 ? -25.255 -10.644 4.434 1.00 90.12 88 SER A N 1
ATOM 724 C CA . SER A 1 88 ? -24.347 -11.719 4.038 1.00 90.12 88 SER A CA 1
ATOM 725 C C . SER A 1 88 ? -23.283 -11.985 5.112 1.00 90.12 88 SER A C 1
ATOM 727 O O . SER A 1 88 ? -22.819 -11.071 5.799 1.00 90.12 88 SER A O 1
ATOM 729 N N . LEU A 1 89 ? -22.839 -13.244 5.232 1.00 87.88 89 LEU A N 1
ATOM 730 C CA . LEU A 1 89 ? -21.790 -13.630 6.188 1.00 87.88 89 LEU A CA 1
ATOM 731 C C . LEU A 1 89 ? -20.538 -12.753 6.037 1.00 87.88 89 LEU A C 1
ATOM 733 O O . LEU A 1 89 ? -19.986 -12.279 7.027 1.00 87.88 89 LEU A O 1
ATOM 737 N N . HIS A 1 90 ? -20.121 -12.500 4.794 1.00 90.31 90 HIS A N 1
ATOM 738 C CA . HIS A 1 90 ? -18.936 -11.697 4.530 1.00 90.31 90 HIS A CA 1
ATOM 739 C C . HIS A 1 90 ? -19.103 -10.236 4.972 1.00 90.31 90 HIS A C 1
ATOM 741 O O . HIS A 1 90 ? -18.148 -9.641 5.478 1.00 90.31 90 HIS A O 1
ATOM 747 N N . ALA A 1 91 ? -20.298 -9.659 4.808 1.00 90.31 91 ALA A N 1
ATOM 748 C CA . ALA A 1 91 ? -20.590 -8.301 5.254 1.00 90.31 91 ALA A CA 1
ATOM 749 C C . ALA A 1 91 ? -20.656 -8.193 6.784 1.00 90.31 91 ALA A C 1
ATOM 751 O O . ALA A 1 91 ? -20.157 -7.219 7.342 1.00 90.31 91 ALA A O 1
ATOM 752 N N . GLN A 1 92 ? -21.197 -9.206 7.469 1.00 89.69 92 GLN A N 1
ATOM 753 C CA . GLN A 1 92 ? -21.215 -9.269 8.936 1.00 89.69 92 GLN A CA 1
ATOM 754 C C . GLN A 1 92 ? -19.802 -9.362 9.525 1.00 89.69 92 GLN A C 1
ATOM 756 O O . GLN A 1 92 ? -19.477 -8.678 10.494 1.00 89.69 92 GLN A O 1
ATOM 761 N N . GLU A 1 93 ? -18.930 -10.163 8.915 1.00 89.75 93 GLU A N 1
ATOM 762 C CA . GLU A 1 93 ? -17.518 -10.241 9.301 1.00 89.75 93 GLU A CA 1
ATOM 763 C C . GLU A 1 93 ? -16.773 -8.919 9.038 1.00 89.75 93 GLU A C 1
ATOM 765 O O . GLU A 1 93 ? -15.974 -8.496 9.876 1.00 89.75 93 GLU A O 1
ATOM 770 N N . LEU A 1 94 ? -17.057 -8.225 7.923 1.00 91.75 94 LEU A N 1
ATOM 771 C CA . LEU A 1 94 ? -16.521 -6.878 7.680 1.00 91.75 94 LEU A CA 1
ATOM 772 C C . LEU A 1 94 ? -17.023 -5.883 8.728 1.00 91.75 94 LEU A C 1
ATOM 774 O O . LEU A 1 94 ? -16.232 -5.098 9.245 1.00 91.75 94 LEU A O 1
ATOM 778 N N . ASN A 1 95 ? -18.312 -5.922 9.064 1.00 91.38 95 ASN A N 1
ATOM 779 C CA . ASN A 1 95 ? -18.876 -5.062 10.096 1.00 91.38 95 ASN A CA 1
ATOM 780 C C . ASN A 1 95 ? -18.157 -5.259 11.433 1.00 91.38 95 ASN A C 1
ATOM 782 O O . ASN A 1 95 ? -17.772 -4.281 12.070 1.00 91.38 95 ASN A O 1
ATOM 786 N N . GLN A 1 96 ? -17.890 -6.514 11.806 1.00 89.94 96 GLN A N 1
ATOM 787 C CA . GLN A 1 96 ? -17.160 -6.814 13.030 1.00 89.94 96 GLN A CA 1
ATOM 788 C C . GLN A 1 96 ? -15.714 -6.318 12.992 1.00 89.94 96 GLN A C 1
ATOM 790 O O . GLN A 1 96 ? -15.217 -5.773 13.979 1.00 89.94 96 GLN A O 1
ATOM 795 N N . HIS A 1 97 ? -15.037 -6.468 11.853 1.00 90.88 97 HIS A N 1
ATOM 796 C CA . HIS A 1 97 ? -13.708 -5.896 11.668 1.00 90.88 97 HIS A CA 1
ATOM 797 C C . HIS A 1 97 ? -13.727 -4.373 11.860 1.00 90.88 97 HIS A C 1
ATOM 799 O O . HIS A 1 97 ? -12.915 -3.837 12.609 1.00 90.88 97 HIS A O 1
ATOM 805 N N . ILE A 1 98 ? -14.687 -3.678 11.242 1.00 93.00 98 ILE A N 1
ATOM 806 C CA . ILE A 1 98 ? -14.840 -2.225 11.372 1.00 93.00 98 ILE A CA 1
ATOM 807 C C . ILE A 1 98 ? -15.114 -1.834 12.822 1.00 93.00 98 ILE A C 1
ATOM 809 O O . ILE A 1 98 ? -14.509 -0.879 13.293 1.00 93.00 98 ILE A O 1
ATOM 813 N N . TYR A 1 99 ? -15.971 -2.566 13.536 1.00 90.75 99 TYR A N 1
ATOM 814 C CA . TYR A 1 99 ? -16.312 -2.273 14.930 1.00 90.75 99 TYR A CA 1
ATOM 815 C C . TYR A 1 99 ? -15.060 -2.312 15.814 1.00 90.75 99 TYR A C 1
ATOM 817 O O . TYR A 1 99 ? -14.738 -1.336 16.491 1.00 90.75 99 TYR A O 1
ATOM 825 N N . ASN A 1 100 ? -14.297 -3.404 15.723 1.00 88.31 100 ASN A N 1
ATOM 826 C CA . ASN A 1 100 ? -13.047 -3.569 16.462 1.00 88.31 100 ASN A CA 1
ATOM 827 C C . ASN A 1 100 ? -12.028 -2.472 16.111 1.00 88.31 100 ASN A C 1
ATOM 829 O O . ASN A 1 100 ? -11.361 -1.922 16.988 1.00 88.31 100 ASN A O 1
ATOM 833 N N . THR A 1 101 ? -11.922 -2.122 14.826 1.00 90.62 101 THR A N 1
ATOM 834 C CA . THR A 1 101 ? -11.003 -1.076 14.363 1.00 90.62 101 THR A CA 1
ATOM 835 C C . THR A 1 101 ? -11.458 0.322 14.805 1.00 90.62 101 THR A C 1
ATOM 837 O O . THR A 1 101 ? -10.606 1.143 15.144 1.00 90.62 101 THR A O 1
ATOM 840 N N . MET A 1 102 ? -12.768 0.598 14.902 1.00 91.31 102 MET A N 1
ATOM 841 C CA . MET A 1 102 ? -13.305 1.863 15.432 1.00 91.31 102 MET A CA 1
ATOM 842 C C . MET A 1 102 ? -12.889 2.105 16.881 1.00 91.31 102 MET A C 1
ATOM 844 O O . MET A 1 102 ? -12.573 3.240 17.231 1.00 91.31 102 MET A O 1
ATOM 848 N N . GLU A 1 103 ? -12.862 1.073 17.725 1.00 87.88 103 GLU A N 1
ATOM 849 C CA . GLU A 1 103 ? -12.436 1.222 19.122 1.00 87.88 103 GLU A CA 1
ATOM 850 C C . GLU A 1 103 ? -10.980 1.694 19.229 1.00 87.88 103 GLU A C 1
ATOM 852 O O . GLU A 1 103 ? -10.661 2.573 20.032 1.00 87.88 103 GLU A O 1
ATOM 857 N N . ILE A 1 104 ? -10.095 1.149 18.392 1.00 89.25 104 ILE A N 1
ATOM 858 C CA . ILE A 1 104 ? -8.691 1.575 18.319 1.00 89.25 104 ILE A CA 1
ATOM 859 C C . ILE A 1 104 ? -8.597 2.971 17.687 1.00 89.25 104 ILE A C 1
ATOM 861 O O . ILE A 1 104 ? -7.856 3.827 18.170 1.00 89.25 104 ILE A O 1
ATOM 865 N N . ALA A 1 105 ? -9.382 3.238 16.643 1.00 91.31 105 ALA A N 1
ATOM 866 C CA . ALA A 1 105 ? -9.378 4.518 15.950 1.00 91.31 105 ALA A CA 1
ATOM 867 C C . ALA A 1 105 ? -9.854 5.675 16.841 1.00 91.31 105 ALA A C 1
ATOM 869 O O . ALA A 1 105 ? -9.242 6.746 16.823 1.00 91.31 105 ALA A O 1
ATOM 870 N N . ASN A 1 106 ? -10.891 5.462 17.658 1.00 89.19 106 ASN A N 1
ATOM 871 C CA . ASN A 1 106 ? -11.340 6.434 18.658 1.00 89.19 106 ASN A CA 1
ATOM 872 C C . ASN A 1 106 ? -10.207 6.763 19.628 1.00 89.19 106 ASN A C 1
ATOM 874 O O . ASN A 1 106 ? -9.896 7.937 19.810 1.00 89.19 106 ASN A O 1
ATOM 878 N N . LYS A 1 107 ? -9.504 5.745 20.147 1.00 87.81 107 LYS A N 1
ATOM 879 C CA . LYS A 1 107 ? -8.337 5.964 21.013 1.00 87.81 107 LYS A CA 1
ATOM 880 C C . LYS A 1 107 ? -7.276 6.805 20.314 1.00 87.81 107 LYS A C 1
ATOM 882 O O . LYS A 1 107 ? -6.783 7.749 20.920 1.00 87.81 107 LYS A O 1
ATOM 887 N N . ILE A 1 108 ? -6.964 6.546 19.043 1.00 89.62 108 ILE A N 1
ATOM 888 C CA . ILE A 1 108 ? -5.982 7.340 18.282 1.00 89.62 108 ILE A CA 1
ATOM 889 C C . ILE A 1 108 ? -6.406 8.809 18.157 1.00 89.62 108 ILE A C 1
ATOM 891 O O . ILE A 1 108 ? -5.581 9.708 18.340 1.00 89.62 108 ILE A O 1
ATOM 895 N N . ILE A 1 109 ? -7.681 9.073 17.864 1.00 87.00 109 ILE A N 1
ATOM 896 C CA . ILE A 1 109 ? -8.195 10.442 17.739 1.00 87.00 109 ILE A CA 1
ATOM 897 C C . ILE A 1 109 ? -8.191 11.151 19.097 1.00 87.00 109 ILE A C 1
ATOM 899 O O . ILE A 1 109 ? -7.649 12.254 19.198 1.00 87.00 109 ILE A O 1
ATOM 903 N N . GLU A 1 110 ? -8.738 10.511 20.129 1.00 82.88 110 GLU A N 1
ATOM 904 C CA . GLU A 1 110 ? -8.998 11.089 21.452 1.00 82.88 110 GLU A CA 1
ATOM 905 C C . GLU A 1 110 ? -7.742 11.227 22.320 1.00 82.88 110 GLU A C 1
ATOM 907 O O . GLU A 1 110 ? -7.647 12.153 23.127 1.00 82.88 110 GLU A O 1
ATOM 912 N N . THR A 1 111 ? -6.754 10.338 22.169 1.00 73.12 111 THR A N 1
ATOM 913 C CA . THR A 1 111 ? -5.554 10.383 23.013 1.00 73.12 111 THR A CA 1
ATOM 914 C C . THR A 1 111 ? -4.619 11.522 22.617 1.00 73.12 111 THR A C 1
ATOM 916 O O . THR A 1 111 ? -4.175 11.653 21.474 1.00 73.12 111 THR A O 1
ATOM 919 N N . ASN A 1 112 ? -4.268 12.339 23.608 1.00 64.31 112 ASN A N 1
ATOM 920 C CA . ASN A 1 112 ? -3.020 13.092 23.601 1.00 64.31 112 ASN A CA 1
ATOM 921 C C . ASN A 1 112 ? -1.878 12.169 24.048 1.00 64.31 112 ASN A C 1
ATOM 923 O O . ASN A 1 112 ? -2.125 11.087 24.579 1.00 64.31 112 ASN A O 1
ATOM 927 N N . GLN A 1 113 ? -0.633 12.594 23.837 1.00 65.56 113 GLN A N 1
ATOM 928 C CA . GLN A 1 113 ? 0.560 11.805 24.150 1.00 65.56 113 GLN A CA 1
ATOM 929 C C . GLN A 1 113 ? 0.519 11.237 25.581 1.00 65.56 113 GLN A C 1
ATOM 931 O O . GLN A 1 113 ? 0.749 11.964 26.544 1.00 65.56 113 GLN A O 1
ATOM 936 N N . ASN A 1 114 ? 0.250 9.934 25.721 1.00 70.06 114 ASN A N 1
ATOM 937 C CA . ASN A 1 114 ? 0.485 9.195 26.960 1.00 70.06 114 ASN A CA 1
ATOM 938 C C . ASN A 1 114 ? 1.974 8.851 26.999 1.00 70.06 114 ASN A C 1
ATOM 940 O O . ASN A 1 114 ? 2.405 7.908 26.341 1.00 70.06 114 ASN A O 1
ATOM 944 N N . THR A 1 115 ? 2.762 9.657 27.704 1.00 74.31 115 THR A N 1
ATOM 945 C CA . THR A 1 115 ? 4.227 9.657 27.612 1.00 74.31 115 THR A CA 1
ATOM 946 C C . THR A 1 115 ? 4.860 8.306 27.939 1.00 74.31 115 THR A C 1
ATOM 948 O O . THR A 1 115 ? 5.825 7.929 27.279 1.00 74.31 115 THR A O 1
ATOM 951 N N . GLU A 1 116 ? 4.318 7.564 28.906 1.00 82.94 116 GLU A N 1
ATOM 952 C CA . GLU A 1 116 ? 4.857 6.264 29.321 1.00 82.94 116 GLU A CA 1
ATOM 953 C C . GLU A 1 116 ? 4.548 5.176 28.287 1.00 82.94 116 GLU A C 1
ATOM 955 O O . GLU A 1 116 ? 5.473 4.618 27.693 1.00 82.94 116 GLU A O 1
ATOM 960 N N . LYS A 1 117 ? 3.262 4.959 27.971 1.00 84.75 117 LYS A N 1
ATOM 961 C CA . LYS A 1 117 ? 2.839 3.960 26.973 1.00 84.75 117 LYS A CA 1
ATOM 962 C C . LYS A 1 117 ? 3.419 4.256 25.587 1.00 84.75 117 LYS A C 1
ATOM 964 O O . LYS A 1 117 ? 3.859 3.354 24.884 1.00 84.75 117 LYS A O 1
ATOM 969 N N . TYR A 1 118 ? 3.468 5.532 25.202 1.00 86.31 118 TYR A N 1
ATOM 970 C CA . TYR A 1 118 ? 4.084 5.962 23.948 1.00 86.31 118 TYR A CA 1
ATOM 971 C C . TYR A 1 118 ? 5.567 5.587 23.890 1.00 86.31 118 TYR A C 1
ATOM 973 O O . TYR A 1 118 ? 6.027 5.075 22.874 1.00 86.31 118 TYR A O 1
ATOM 981 N N . THR A 1 119 ? 6.313 5.826 24.973 1.00 88.44 119 THR A N 1
ATOM 982 C CA . THR A 1 119 ? 7.739 5.477 25.041 1.00 88.44 119 THR A CA 1
ATOM 983 C C . THR A 1 119 ? 7.932 3.965 24.969 1.00 88.44 119 THR A C 1
ATOM 985 O O . THR A 1 119 ? 8.817 3.496 24.256 1.00 88.44 119 THR A O 1
ATOM 988 N N . GLU A 1 120 ? 7.091 3.195 25.659 1.00 90.50 120 GLU A N 1
ATOM 989 C CA . GLU A 1 120 ? 7.119 1.734 25.610 1.00 90.50 120 GLU A CA 1
ATOM 990 C C . GLU A 1 120 ? 6.881 1.202 24.188 1.00 90.50 120 GLU A C 1
ATOM 992 O O . GLU A 1 120 ? 7.695 0.430 23.677 1.00 90.50 120 GLU A O 1
ATOM 997 N N . ASP A 1 121 ? 5.810 1.636 23.522 1.00 89.62 121 ASP A N 1
ATOM 998 C CA . ASP A 1 121 ? 5.454 1.138 22.190 1.00 89.62 121 ASP A CA 1
ATOM 999 C C . ASP A 1 121 ? 6.428 1.628 21.105 1.00 89.62 121 ASP A C 1
ATOM 1001 O O . ASP A 1 121 ? 6.781 0.862 20.205 1.00 89.62 121 ASP A O 1
ATOM 1005 N N . LEU A 1 122 ? 6.975 2.844 21.237 1.00 90.62 122 LEU A N 1
ATOM 1006 C CA . LEU A 1 122 ? 8.080 3.319 20.398 1.00 90.62 122 LEU A CA 1
ATOM 1007 C C . LEU A 1 122 ? 9.342 2.462 20.589 1.00 90.62 122 LEU A C 1
ATOM 1009 O O . LEU A 1 122 ? 10.008 2.109 19.615 1.00 90.62 122 LEU A O 1
ATOM 1013 N N . ASN A 1 123 ? 9.672 2.090 21.828 1.00 92.12 123 ASN A N 1
ATOM 1014 C CA . ASN A 1 123 ? 10.808 1.215 22.107 1.00 92.12 123 ASN A CA 1
ATOM 1015 C C . ASN A 1 123 ? 10.592 -0.194 21.541 1.00 92.12 123 ASN A C 1
ATOM 1017 O O . ASN A 1 123 ? 11.524 -0.760 20.966 1.00 92.12 123 ASN A O 1
ATOM 1021 N N . LYS A 1 124 ? 9.376 -0.753 21.640 1.00 93.44 124 LYS A N 1
ATOM 1022 C CA . LYS A 1 124 ? 9.022 -2.027 20.987 1.00 93.44 124 LYS A CA 1
ATOM 1023 C C . LYS A 1 124 ? 9.197 -1.939 19.474 1.00 93.44 124 LYS A C 1
ATOM 1025 O O . LYS A 1 124 ? 9.809 -2.828 18.885 1.00 93.44 124 LYS A O 1
ATOM 1030 N N . PHE A 1 125 ? 8.718 -0.856 18.866 1.00 94.31 125 PHE A N 1
ATOM 1031 C CA . PHE A 1 125 ? 8.850 -0.611 17.432 1.00 94.31 125 PHE A CA 1
ATOM 1032 C C . PHE A 1 125 ? 10.321 -0.571 17.009 1.00 94.31 125 PHE A C 1
ATOM 1034 O O . PHE A 1 125 ? 10.736 -1.344 16.146 1.00 94.31 125 PHE A O 1
ATOM 1041 N N . ASN A 1 126 ? 11.134 0.251 17.678 1.00 94.19 126 ASN A N 1
ATOM 1042 C CA . ASN A 1 126 ? 12.565 0.369 17.393 1.00 94.19 126 ASN A CA 1
ATOM 1043 C C . ASN A 1 126 ? 13.300 -0.966 17.578 1.00 94.19 126 ASN A C 1
ATOM 1045 O O . ASN A 1 126 ? 14.168 -1.313 16.778 1.00 94.19 126 ASN A O 1
ATOM 1049 N N . LYS A 1 127 ? 12.934 -1.741 18.607 1.00 95.44 127 LYS A N 1
ATOM 1050 C CA . LYS A 1 127 ? 13.516 -3.060 18.867 1.00 95.44 127 LYS A CA 1
ATOM 1051 C C . LYS A 1 127 ? 13.228 -4.042 17.731 1.00 95.44 127 LYS A C 1
ATOM 1053 O O . LYS A 1 127 ? 14.161 -4.689 17.266 1.00 95.44 127 LYS A O 1
ATOM 1058 N N . ILE A 1 128 ? 11.977 -4.148 17.275 1.00 95.25 128 ILE A N 1
ATOM 1059 C CA . ILE A 1 128 ? 11.615 -5.069 16.184 1.00 95.25 128 ILE A CA 1
ATOM 1060 C C . ILE A 1 128 ? 12.278 -4.639 14.872 1.00 95.25 128 ILE A C 1
ATOM 1062 O O . ILE A 1 128 ? 12.807 -5.483 14.154 1.00 95.25 128 ILE A O 1
ATOM 1066 N N . VAL A 1 129 ? 12.326 -3.334 14.583 1.00 96.25 129 VAL A N 1
ATOM 1067 C CA . VAL A 1 129 ? 13.056 -2.803 13.421 1.00 96.25 129 VAL A CA 1
ATOM 1068 C C . VAL A 1 129 ? 14.517 -3.258 13.442 1.00 96.25 129 VAL A C 1
ATOM 1070 O O . VAL A 1 129 ? 14.969 -3.854 12.468 1.00 96.25 129 VAL A O 1
ATOM 1073 N N . ALA A 1 130 ? 15.221 -3.065 14.560 1.00 96.00 130 ALA A N 1
ATOM 1074 C CA . ALA A 1 130 ? 16.617 -3.481 14.693 1.00 96.00 130 ALA A CA 1
ATOM 1075 C C . ALA A 1 130 ? 16.794 -5.008 14.580 1.00 96.00 130 ALA A C 1
ATOM 1077 O O . ALA A 1 130 ? 17.777 -5.486 14.015 1.00 96.00 130 ALA A O 1
ATOM 1078 N N . GLN A 1 131 ? 15.836 -5.793 15.086 1.00 95.88 131 GLN A N 1
ATOM 1079 C CA . GLN A 1 131 ? 15.845 -7.251 14.938 1.00 95.88 131 GLN A CA 1
ATOM 1080 C C . GLN A 1 131 ? 15.707 -7.682 13.474 1.00 95.88 131 GLN A C 1
ATOM 1082 O O . GLN A 1 131 ? 16.430 -8.576 13.039 1.00 95.88 131 GLN A O 1
ATOM 1087 N N . ILE A 1 132 ? 14.821 -7.038 12.709 1.00 95.50 132 ILE A N 1
ATOM 1088 C CA . ILE A 1 132 ? 14.656 -7.301 11.276 1.00 95.50 132 ILE A CA 1
ATOM 1089 C C . ILE A 1 132 ? 15.912 -6.881 10.504 1.00 95.50 132 ILE A C 1
ATOM 1091 O O . ILE A 1 132 ? 16.376 -7.644 9.664 1.00 95.50 132 ILE A O 1
ATOM 1095 N N . GLU A 1 133 ? 16.490 -5.712 10.792 1.00 95.94 133 GLU A N 1
ATOM 1096 C CA . GLU A 1 133 ? 17.734 -5.253 10.151 1.00 95.94 133 GLU A CA 1
ATOM 1097 C C . GLU A 1 133 ? 18.874 -6.249 10.359 1.00 95.94 133 GLU A C 1
ATOM 1099 O O . GLU A 1 133 ? 19.482 -6.698 9.389 1.00 95.94 133 GLU A O 1
ATOM 1104 N N . ASN A 1 134 ? 19.091 -6.677 11.603 1.00 95.00 134 ASN A N 1
ATOM 1105 C CA . ASN A 1 134 ? 20.091 -7.690 11.924 1.00 95.00 134 ASN A CA 1
ATOM 1106 C C . ASN A 1 134 ? 19.801 -9.025 11.212 1.00 95.00 134 ASN A C 1
ATOM 1108 O O . ASN A 1 134 ? 20.710 -9.644 10.665 1.00 95.00 134 ASN A O 1
ATOM 1112 N N . GLN A 1 135 ? 18.536 -9.459 11.153 1.00 92.50 135 GLN A N 1
ATOM 1113 C CA . GLN A 1 135 ? 18.164 -10.671 10.417 1.00 92.50 135 GLN A CA 1
ATOM 1114 C C . GLN A 1 135 ? 18.483 -10.547 8.919 1.00 92.50 135 GLN A C 1
ATOM 1116 O O . GLN A 1 135 ? 18.995 -11.493 8.325 1.00 92.50 135 GLN A O 1
ATOM 1121 N N . ILE A 1 136 ? 18.226 -9.387 8.305 1.00 91.44 136 ILE A N 1
ATOM 1122 C CA . ILE A 1 136 ? 18.545 -9.113 6.896 1.00 91.44 136 ILE A CA 1
ATOM 1123 C C . ILE A 1 136 ? 20.059 -9.145 6.656 1.00 91.44 136 ILE A C 1
ATOM 1125 O O . ILE A 1 136 ? 20.511 -9.730 5.668 1.00 91.44 136 ILE A O 1
ATOM 1129 N N . GLU A 1 137 ? 20.848 -8.536 7.544 1.00 90.88 137 GLU A N 1
ATOM 1130 C CA . GLU A 1 137 ? 22.313 -8.521 7.452 1.00 90.88 137 GLU A CA 1
ATOM 1131 C C . GLU A 1 137 ? 22.908 -9.933 7.517 1.00 90.88 137 GLU A C 1
ATOM 1133 O O . GLU A 1 137 ? 23.823 -10.253 6.754 1.00 90.88 137 GLU A O 1
ATOM 1138 N N . GLN A 1 138 ? 22.340 -10.795 8.364 1.00 89.38 138 GLN A N 1
ATOM 1139 C CA . GLN A 1 138 ? 22.775 -12.182 8.546 1.00 89.38 138 GLN A CA 1
ATOM 1140 C C . GLN A 1 138 ? 22.405 -13.118 7.386 1.00 89.38 138 GLN A C 1
ATOM 1142 O O . GLN A 1 138 ? 22.939 -14.228 7.306 1.00 89.38 138 GLN A O 1
ATOM 1147 N N . LEU A 1 139 ? 21.523 -12.708 6.466 1.00 84.44 139 LEU A N 1
ATOM 1148 C CA . LEU A 1 139 ? 21.164 -13.546 5.324 1.00 84.44 139 LEU A CA 1
ATOM 1149 C C . LEU A 1 139 ? 22.391 -13.808 4.420 1.00 84.44 139 LEU A C 1
ATOM 1151 O O . LEU A 1 139 ? 23.136 -12.876 4.090 1.00 84.44 139 LEU A O 1
ATOM 1155 N N . PRO A 1 140 ? 22.582 -15.053 3.939 1.00 80.81 140 PRO A N 1
ATOM 1156 C CA . PRO A 1 140 ? 23.634 -15.386 2.983 1.00 80.81 140 PRO A CA 1
ATOM 1157 C C . PRO A 1 140 ? 23.622 -14.476 1.750 1.00 80.81 140 PRO A C 1
ATOM 1159 O O . PRO A 1 140 ? 22.563 -14.158 1.212 1.00 80.81 140 PRO A O 1
ATOM 1162 N N . ASN A 1 141 ? 24.802 -14.127 1.227 1.00 78.50 141 ASN A N 1
ATOM 1163 C CA . ASN A 1 141 ? 24.933 -13.264 0.040 1.00 78.50 141 ASN A CA 1
ATOM 1164 C C . ASN A 1 141 ? 24.216 -13.813 -1.204 1.00 78.50 141 ASN A C 1
ATOM 1166 O O . ASN A 1 141 ? 23.777 -13.047 -2.058 1.00 78.50 141 ASN A O 1
ATOM 1170 N N . LEU A 1 142 ? 24.063 -15.138 -1.312 1.00 74.69 142 LEU A N 1
ATOM 1171 C CA . LEU A 1 142 ? 23.314 -15.756 -2.410 1.00 74.69 142 LEU A CA 1
ATOM 1172 C C . LEU A 1 142 ? 21.813 -15.398 -2.387 1.00 74.69 142 LEU A C 1
ATOM 1174 O O . LEU A 1 142 ? 21.167 -15.488 -3.425 1.00 74.69 142 LEU A O 1
ATOM 1178 N N . LEU A 1 143 ? 21.278 -14.950 -1.243 1.00 77.56 143 LEU A N 1
ATOM 1179 C CA . LEU A 1 143 ? 19.891 -14.510 -1.051 1.00 77.56 143 LEU A CA 1
ATOM 1180 C C . LEU A 1 143 ? 19.726 -12.982 -1.158 1.00 77.56 143 LEU A C 1
ATOM 1182 O O . LEU A 1 143 ? 18.787 -12.423 -0.598 1.00 77.56 143 LEU A O 1
ATOM 1186 N N . GLU A 1 144 ? 20.588 -12.284 -1.901 1.00 80.19 144 GLU A N 1
ATOM 1187 C CA . GLU A 1 144 ? 20.470 -10.830 -2.118 1.00 80.19 144 GLU A CA 1
ATOM 1188 C C . GLU A 1 144 ? 19.050 -10.360 -2.524 1.00 80.19 144 GLU A C 1
ATOM 1190 O O . GLU A 1 144 ? 18.568 -9.373 -1.968 1.00 80.19 144 GLU A O 1
ATOM 1195 N N . PRO A 1 145 ? 18.292 -11.061 -3.399 1.00 79.25 145 PRO A N 1
ATOM 1196 C CA . PRO A 1 145 ? 16.920 -10.649 -3.712 1.00 79.25 145 PRO A CA 1
ATOM 1197 C C . PRO A 1 145 ? 15.961 -10.695 -2.509 1.00 79.25 145 PRO A C 1
ATOM 1199 O O . PRO A 1 145 ? 15.040 -9.881 -2.449 1.00 79.25 145 PRO A O 1
ATOM 1202 N N . LEU A 1 146 ? 16.184 -11.595 -1.540 1.00 84.38 146 LEU A N 1
ATOM 1203 C CA . LEU A 1 146 ? 15.427 -11.632 -0.282 1.00 84.38 146 LEU A CA 1
ATOM 1204 C C . LEU A 1 146 ? 15.759 -10.417 0.585 1.00 84.38 146 LEU A C 1
ATOM 1206 O O . LEU A 1 146 ? 14.852 -9.829 1.167 1.00 84.38 146 LEU A O 1
ATOM 1210 N N . LYS A 1 147 ? 17.032 -9.998 0.626 1.00 86.25 147 LYS A N 1
ATOM 1211 C CA . LYS A 1 147 ? 17.442 -8.775 1.335 1.00 86.25 147 LYS A CA 1
ATOM 1212 C C . LYS A 1 147 ? 16.725 -7.552 0.766 1.00 86.25 147 LYS A C 1
ATOM 1214 O O . LYS A 1 147 ? 16.130 -6.789 1.520 1.00 86.25 147 LYS A O 1
ATOM 1219 N N . ILE A 1 148 ? 16.699 -7.402 -0.561 1.00 82.50 148 ILE A N 1
ATOM 1220 C CA . ILE A 1 148 ? 15.995 -6.296 -1.234 1.00 82.50 148 ILE A CA 1
ATOM 1221 C C . ILE A 1 148 ? 14.488 -6.341 -0.937 1.00 82.50 148 ILE A C 1
ATOM 1223 O O . ILE A 1 148 ? 13.886 -5.305 -0.639 1.00 82.50 148 ILE A O 1
ATOM 1227 N N . PHE A 1 149 ? 13.872 -7.528 -0.994 1.00 87.06 149 PHE A N 1
ATOM 1228 C CA . PHE A 1 149 ? 12.470 -7.739 -0.616 1.00 87.06 149 PHE A CA 1
ATOM 1229 C C . PHE A 1 149 ? 12.197 -7.284 0.824 1.00 87.06 149 PHE A C 1
ATOM 1231 O O . PHE A 1 149 ? 11.321 -6.447 1.049 1.00 87.06 149 PHE A O 1
ATOM 1238 N N . ALA A 1 150 ? 12.984 -7.782 1.776 1.00 90.44 150 ALA A N 1
ATOM 1239 C CA . ALA A 1 150 ? 12.819 -7.517 3.197 1.00 90.44 150 ALA A CA 1
ATOM 1240 C C . ALA A 1 150 ? 13.024 -6.031 3.521 1.00 90.44 150 ALA A C 1
ATOM 1242 O O . ALA A 1 150 ? 12.217 -5.440 4.234 1.00 90.44 150 ALA A O 1
ATOM 1243 N N . LEU A 1 151 ? 14.042 -5.397 2.927 1.00 89.06 151 LEU A N 1
ATOM 1244 C CA . LEU A 1 151 ? 14.290 -3.959 3.063 1.00 89.06 151 LEU A CA 1
ATOM 1245 C C . LEU A 1 151 ? 13.149 -3.113 2.493 1.00 89.06 151 LEU A C 1
ATOM 1247 O O . LEU A 1 151 ? 12.818 -2.078 3.067 1.00 89.06 151 LEU A O 1
ATOM 1251 N N . SER A 1 152 ? 12.531 -3.535 1.384 1.00 85.00 152 SER A N 1
ATOM 1252 C CA . SER A 1 152 ? 11.404 -2.805 0.785 1.00 85.00 152 SER A CA 1
ATOM 1253 C C . SER A 1 152 ? 10.211 -2.751 1.747 1.00 85.00 152 SER A C 1
ATOM 1255 O O . SER A 1 152 ? 9.673 -1.673 1.998 1.00 85.00 152 SER A O 1
ATOM 1257 N N . TRP A 1 153 ? 9.844 -3.893 2.338 1.00 89.00 153 TRP A N 1
ATOM 1258 C CA . TRP A 1 153 ? 8.768 -3.968 3.331 1.00 89.00 153 TRP A CA 1
ATOM 1259 C C . TRP A 1 153 ? 9.132 -3.292 4.652 1.00 89.00 153 TRP A C 1
ATOM 1261 O O . TRP A 1 153 ? 8.317 -2.559 5.206 1.00 89.00 153 TRP A O 1
ATOM 1271 N N . LEU A 1 154 ? 10.366 -3.460 5.134 1.00 92.44 154 LEU A N 1
ATOM 1272 C CA . LEU A 1 154 ? 10.832 -2.777 6.338 1.00 92.44 154 LEU A CA 1
ATOM 1273 C C . LEU A 1 154 ? 10.753 -1.254 6.182 1.00 92.44 154 LEU A C 1
ATOM 1275 O O . LEU A 1 154 ? 10.277 -0.573 7.084 1.00 92.44 154 LEU A O 1
ATOM 1279 N N . ASN A 1 155 ? 11.182 -0.707 5.042 1.00 88.94 155 ASN A N 1
ATOM 1280 C CA . ASN A 1 155 ? 11.104 0.731 4.778 1.00 88.94 155 ASN A CA 1
ATOM 1281 C C . ASN A 1 155 ? 9.655 1.227 4.703 1.00 88.94 155 ASN A C 1
ATOM 1283 O O . ASN A 1 155 ? 9.351 2.303 5.220 1.00 88.94 155 ASN A O 1
ATOM 1287 N N . HIS A 1 156 ? 8.757 0.430 4.119 1.00 86.94 156 HIS A N 1
ATOM 1288 C CA . HIS A 1 156 ? 7.320 0.708 4.126 1.00 86.94 156 HIS A CA 1
ATOM 1289 C C . HIS A 1 156 ? 6.766 0.796 5.558 1.00 86.94 156 HIS A C 1
ATOM 1291 O O . HIS A 1 156 ? 6.136 1.790 5.922 1.00 86.94 156 HIS A O 1
ATOM 1297 N N . TYR A 1 157 ? 7.077 -0.173 6.420 1.00 90.31 157 TYR A N 1
ATOM 1298 C CA . TYR A 1 157 ? 6.633 -0.144 7.818 1.00 90.31 157 TYR A CA 1
ATOM 1299 C C . TYR A 1 157 ? 7.329 0.933 8.657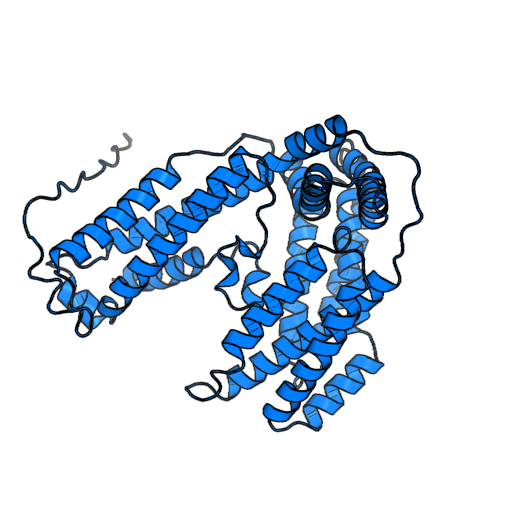 1.00 90.31 157 TYR A C 1
ATOM 1301 O O . TYR A 1 157 ? 6.702 1.513 9.543 1.00 90.31 157 TYR A O 1
ATOM 1309 N N . LYS A 1 158 ? 8.589 1.275 8.357 1.00 91.44 158 LYS A N 1
ATOM 1310 C CA . LYS A 1 158 ? 9.287 2.415 8.971 1.00 91.44 158 LYS A CA 1
ATOM 1311 C C . LYS A 1 158 ? 8.568 3.729 8.709 1.00 91.44 158 LYS A C 1
ATOM 1313 O O . LYS A 1 158 ? 8.413 4.527 9.629 1.00 91.44 158 LYS A O 1
ATOM 1318 N N . TYR A 1 159 ? 8.092 3.934 7.484 1.00 88.00 159 TYR A N 1
ATOM 1319 C CA . TYR A 1 159 ? 7.284 5.101 7.156 1.00 88.00 159 TYR A CA 1
ATOM 1320 C C . TYR A 1 159 ? 5.986 5.151 7.969 1.00 88.00 159 TYR A C 1
ATOM 1322 O O . TYR A 1 159 ? 5.688 6.176 8.583 1.00 88.00 159 TYR A O 1
ATOM 1330 N N . LEU A 1 160 ? 5.241 4.044 8.041 1.00 87.31 160 LEU A N 1
ATOM 1331 C CA . LEU A 1 160 ? 4.019 3.987 8.850 1.00 87.31 160 LEU A CA 1
ATOM 1332 C C . LEU A 1 160 ? 4.313 4.206 10.342 1.00 87.31 160 LEU A C 1
ATOM 1334 O O . LEU A 1 160 ? 3.562 4.901 11.021 1.00 87.31 160 LEU A O 1
ATOM 1338 N N . GLY A 1 161 ? 5.441 3.696 10.841 1.00 91.88 161 GLY A N 1
ATOM 1339 C CA . GLY A 1 161 ? 5.921 3.944 12.200 1.00 91.88 161 GLY A CA 1
ATOM 1340 C C . GLY A 1 161 ? 6.292 5.404 12.457 1.00 91.88 161 GLY A C 1
ATOM 1341 O O . GLY A 1 161 ? 5.981 5.942 13.519 1.00 91.88 161 GLY A O 1
ATOM 1342 N N . GLN A 1 162 ? 6.877 6.094 11.473 1.00 91.38 162 GLN A N 1
ATOM 1343 C CA . GLN A 1 162 ? 7.088 7.540 11.546 1.00 91.38 162 GLN A CA 1
ATOM 1344 C C . GLN A 1 162 ? 5.749 8.280 11.655 1.00 91.38 162 GLN A C 1
ATOM 1346 O O . GLN A 1 162 ? 5.625 9.189 12.474 1.00 91.38 162 GLN A O 1
ATOM 1351 N N . LYS A 1 163 ? 4.726 7.876 10.892 1.00 88.94 163 LYS A N 1
ATOM 1352 C CA . LYS A 1 163 ? 3.379 8.462 10.992 1.00 88.94 163 LYS A CA 1
ATOM 1353 C C . LYS A 1 163 ? 2.707 8.188 12.331 1.00 88.94 163 LYS A C 1
ATOM 1355 O O . LYS A 1 163 ? 2.149 9.112 12.923 1.00 88.94 163 LYS A O 1
ATOM 1360 N N . ALA A 1 164 ? 2.842 6.976 12.861 1.00 90.12 164 ALA A N 1
ATOM 1361 C CA . ALA A 1 164 ? 2.399 6.644 14.212 1.00 90.12 164 ALA A CA 1
ATOM 1362 C C . ALA A 1 164 ? 3.096 7.520 15.270 1.00 90.12 164 ALA A C 1
ATOM 1364 O O . ALA A 1 164 ? 2.428 8.092 16.131 1.00 90.12 164 ALA A O 1
ATOM 1365 N N . SER A 1 165 ? 4.407 7.727 15.147 1.00 89.69 165 SER A N 1
ATOM 1366 C CA . SER A 1 165 ? 5.188 8.628 16.005 1.00 89.69 165 SER A CA 1
ATOM 1367 C C . SER A 1 165 ? 4.698 10.086 15.919 1.00 89.69 165 SER A C 1
ATOM 1369 O O . SER A 1 165 ? 4.371 10.707 16.933 1.00 89.69 165 SER A O 1
ATOM 1371 N N . GLU A 1 166 ? 4.538 10.624 14.702 1.00 90.25 166 GLU A N 1
ATOM 1372 C CA . GLU A 1 166 ? 4.039 11.987 14.441 1.00 90.25 166 GLU A CA 1
ATOM 1373 C C . GLU A 1 166 ? 2.614 12.217 14.978 1.00 90.25 166 GLU A C 1
ATOM 1375 O O . GLU A 1 166 ? 2.273 13.337 15.369 1.00 90.25 166 GLU A O 1
ATOM 1380 N N . SER A 1 167 ? 1.797 11.160 15.040 1.00 87.81 167 SER A N 1
ATOM 1381 C CA . SER A 1 167 ? 0.431 11.196 15.577 1.00 87.81 167 SER A CA 1
ATOM 1382 C C . SER A 1 167 ? 0.374 11.451 17.087 1.00 87.81 167 SER A C 1
ATOM 1384 O O . SER A 1 167 ? -0.675 11.833 17.612 1.00 87.81 167 SER A O 1
ATOM 1386 N N . LYS A 1 168 ? 1.496 11.231 17.791 1.00 85.25 168 LYS A N 1
ATOM 1387 C CA . LYS A 1 168 ? 1.602 11.263 19.255 1.00 85.25 168 LYS A CA 1
ATOM 1388 C C . LYS A 1 168 ? 0.593 10.358 19.976 1.00 85.25 168 LYS A C 1
ATOM 1390 O O . LYS A 1 168 ? 0.257 10.623 21.128 1.00 85.25 168 LYS A O 1
ATOM 1395 N N . SER A 1 169 ? 0.120 9.294 19.330 1.00 85.88 169 SER A N 1
ATOM 1396 C CA . SER A 1 169 ? -0.744 8.283 19.939 1.00 85.88 169 SER A CA 1
ATOM 1397 C C . SER A 1 169 ? -0.002 6.954 20.047 1.00 85.88 169 SER A C 1
ATOM 1399 O O . SER A 1 169 ? 0.499 6.438 19.052 1.00 85.88 169 SER A O 1
ATOM 1401 N N . ALA A 1 170 ? 0.060 6.385 21.253 1.00 85.12 170 ALA A N 1
ATOM 1402 C CA . ALA A 1 170 ? 0.646 5.059 21.457 1.00 85.12 170 ALA A CA 1
ATOM 1403 C C . ALA A 1 170 ? -0.145 3.980 20.698 1.00 85.12 170 ALA A C 1
ATOM 1405 O O . ALA A 1 170 ? 0.434 3.105 20.062 1.00 85.12 170 ALA A O 1
ATOM 1406 N N . ASP A 1 171 ? -1.476 4.103 20.671 1.00 88.12 171 ASP A N 1
ATOM 1407 C CA . ASP A 1 171 ? -2.355 3.152 19.989 1.00 88.12 171 ASP A CA 1
ATOM 1408 C C . ASP A 1 171 ? -2.130 3.128 18.467 1.00 88.12 171 ASP A C 1
ATOM 1410 O O . ASP A 1 171 ? -2.389 2.106 17.834 1.00 88.12 171 ASP A O 1
ATOM 1414 N N . ALA A 1 172 ? -1.555 4.184 17.877 1.00 89.06 172 ALA A N 1
ATOM 1415 C CA . ALA A 1 172 ? -1.174 4.191 16.464 1.00 89.06 172 ALA A CA 1
ATOM 1416 C C . ALA A 1 172 ? -0.067 3.171 16.140 1.00 89.06 172 ALA A C 1
ATOM 1418 O O . ALA A 1 172 ? -0.033 2.639 15.031 1.00 89.06 172 ALA A O 1
ATOM 1419 N N . PHE A 1 173 ? 0.810 2.848 17.100 1.00 89.25 173 PHE A N 1
ATOM 1420 C CA . PHE A 1 173 ? 1.837 1.821 16.909 1.00 89.25 173 PHE A CA 1
ATOM 1421 C C . PHE A 1 173 ? 1.262 0.403 16.880 1.00 89.25 173 PHE A C 1
ATOM 1423 O O . PHE A 1 173 ? 1.891 -0.472 16.289 1.00 89.25 173 PHE A O 1
ATOM 1430 N N . SER A 1 174 ? 0.076 0.159 17.453 1.00 84.44 174 SER A N 1
ATOM 1431 C CA . SER A 1 174 ? -0.510 -1.191 17.525 1.00 84.44 174 SER A CA 1
ATOM 1432 C C . SER A 1 174 ? -0.720 -1.831 16.146 1.00 84.44 174 SER A C 1
ATOM 1434 O O . SER A 1 174 ? -0.433 -3.015 15.977 1.00 84.44 174 SER A O 1
ATOM 1436 N N . PHE A 1 175 ? -1.119 -1.041 15.144 1.00 83.19 175 PHE A N 1
ATOM 1437 C CA . PHE A 1 175 ? -1.267 -1.510 13.765 1.00 83.19 175 PHE A CA 1
ATOM 1438 C C . PHE A 1 175 ? 0.082 -1.838 13.112 1.00 83.19 175 PHE A C 1
ATOM 1440 O O . PHE A 1 175 ? 0.249 -2.894 12.511 1.00 83.19 175 PHE A O 1
ATOM 1447 N N . VAL A 1 176 ? 1.073 -0.956 13.276 1.00 90.12 176 VAL A N 1
ATOM 1448 C CA . VAL A 1 176 ? 2.388 -1.097 12.627 1.00 90.12 176 VAL A CA 1
ATOM 1449 C C . VAL A 1 176 ? 3.205 -2.238 13.239 1.00 90.12 176 VAL A C 1
ATOM 1451 O O . VAL A 1 176 ? 3.920 -2.946 12.533 1.00 90.12 176 VAL A O 1
ATOM 1454 N N . LEU A 1 177 ? 3.104 -2.427 14.557 1.00 91.19 177 LEU A N 1
ATOM 1455 C CA . LEU A 1 177 ? 3.812 -3.482 15.282 1.00 91.19 177 LEU A CA 1
ATOM 1456 C C . LEU A 1 177 ? 3.362 -4.881 14.850 1.00 91.19 177 LEU A C 1
ATOM 1458 O O . LEU A 1 177 ? 4.209 -5.764 14.738 1.00 91.19 177 LEU A O 1
ATOM 1462 N N . ALA A 1 178 ? 2.067 -5.078 14.587 1.00 87.19 178 ALA A N 1
ATOM 1463 C CA . ALA A 1 178 ? 1.543 -6.358 14.113 1.00 87.19 178 ALA A CA 1
ATOM 1464 C C . ALA A 1 178 ? 2.118 -6.730 12.734 1.00 87.19 178 ALA A C 1
ATOM 1466 O O . ALA A 1 178 ? 2.621 -7.837 12.547 1.00 87.19 178 ALA A O 1
ATOM 1467 N N . ASP A 1 179 ? 2.128 -5.782 11.795 1.00 89.50 179 ASP A N 1
ATOM 1468 C CA . ASP A 1 179 ? 2.686 -5.992 10.456 1.00 89.50 179 ASP A CA 1
ATOM 1469 C C . ASP A 1 179 ? 4.207 -6.239 10.483 1.00 89.50 179 ASP A C 1
ATOM 1471 O O . ASP A 1 179 ? 4.715 -7.115 9.775 1.00 89.50 179 ASP A O 1
ATOM 1475 N N . LEU A 1 180 ? 4.943 -5.518 11.338 1.00 92.88 180 LEU A N 1
ATOM 1476 C CA . LEU A 1 180 ? 6.374 -5.754 11.558 1.00 92.88 180 LEU A CA 1
ATOM 1477 C C . LEU A 1 180 ? 6.652 -7.128 12.176 1.00 92.88 180 LEU A C 1
ATOM 1479 O O . LEU A 1 180 ? 7.604 -7.790 11.765 1.00 92.88 180 LEU A O 1
ATOM 1483 N N . ALA A 1 181 ? 5.837 -7.565 13.139 1.00 91.88 181 ALA A N 1
ATOM 1484 C CA . ALA A 1 181 ? 5.967 -8.886 13.744 1.00 91.88 181 ALA A CA 1
ATOM 1485 C C . ALA A 1 181 ? 5.761 -9.995 12.702 1.00 91.88 181 ALA A C 1
ATOM 1487 O O . ALA A 1 181 ? 6.584 -10.904 12.621 1.00 91.88 181 ALA A O 1
ATOM 1488 N N . ASN A 1 182 ? 4.748 -9.860 11.837 1.00 92.25 182 ASN A N 1
ATOM 1489 C CA . ASN A 1 182 ? 4.514 -10.787 10.727 1.00 92.25 182 ASN A CA 1
ATOM 1490 C C . ASN A 1 182 ? 5.710 -10.850 9.761 1.00 92.25 182 ASN A C 1
ATOM 1492 O O . ASN A 1 182 ? 6.087 -11.934 9.317 1.00 92.25 182 ASN A O 1
ATOM 1496 N N . LEU A 1 183 ? 6.328 -9.706 9.437 1.00 93.88 183 LEU A N 1
ATOM 1497 C CA . LEU A 1 183 ? 7.535 -9.677 8.602 1.00 93.88 183 LEU A CA 1
ATOM 1498 C C . LEU A 1 183 ? 8.718 -10.363 9.297 1.00 93.88 183 LEU A C 1
ATOM 1500 O O . LEU A 1 183 ? 9.449 -11.121 8.662 1.00 93.88 183 LEU A O 1
ATOM 1504 N N . PHE A 1 184 ? 8.919 -10.103 10.589 1.00 93.69 184 PHE A N 1
ATOM 1505 C CA . PHE A 1 184 ? 9.991 -10.730 11.358 1.00 93.69 184 PHE A CA 1
ATOM 1506 C C . PHE A 1 184 ? 9.826 -12.253 11.435 1.00 93.69 184 PHE A C 1
ATOM 1508 O O . PHE A 1 184 ? 10.787 -12.983 11.193 1.00 93.69 184 PHE A O 1
ATOM 1515 N N . GLU A 1 185 ? 8.613 -12.739 11.701 1.00 92.56 185 GLU A N 1
ATOM 1516 C CA . GLU A 1 185 ? 8.290 -14.170 11.712 1.00 92.56 185 GLU A CA 1
ATOM 1517 C C . GLU A 1 185 ? 8.569 -14.814 10.348 1.00 92.56 185 GLU A C 1
ATOM 1519 O O . GLU A 1 185 ? 9.304 -15.797 10.265 1.00 92.56 185 GLU A O 1
ATOM 1524 N N . PHE A 1 186 ? 8.122 -14.187 9.257 1.00 92.12 186 PHE A N 1
ATOM 1525 C CA . PHE A 1 186 ? 8.395 -14.666 7.900 1.00 92.12 186 PHE A CA 1
ATOM 1526 C C . PHE A 1 186 ? 9.892 -14.766 7.565 1.00 92.12 186 PHE A C 1
ATOM 1528 O O . PHE A 1 186 ? 10.316 -15.700 6.887 1.00 92.12 186 PHE A O 1
ATOM 1535 N N . LEU A 1 187 ? 10.715 -13.822 8.034 1.00 90.25 187 LEU A N 1
ATOM 1536 C CA . LEU A 1 187 ? 12.165 -13.823 7.785 1.00 90.25 187 LEU A CA 1
ATOM 1537 C C . LEU A 1 187 ? 12.940 -14.795 8.683 1.00 90.25 187 LEU A C 1
ATOM 1539 O O . LEU A 1 187 ? 14.082 -15.153 8.370 1.00 90.25 187 LEU A O 1
ATOM 1543 N N . THR A 1 188 ? 12.353 -15.203 9.806 1.00 88.44 188 THR A N 1
ATOM 1544 C CA . THR A 1 188 ? 12.988 -16.094 10.787 1.00 88.44 188 THR A CA 1
ATOM 1545 C C . THR A 1 188 ? 12.490 -17.532 10.710 1.00 88.44 188 THR A C 1
ATOM 1547 O O . THR A 1 188 ? 13.081 -18.408 11.346 1.00 88.44 188 THR A O 1
ATOM 1550 N N . ASP A 1 189 ? 11.483 -17.803 9.879 1.00 86.62 189 ASP A N 1
ATOM 1551 C CA . ASP A 1 189 ? 11.016 -19.150 9.581 1.00 86.62 189 ASP A CA 1
ATOM 1552 C C . ASP A 1 189 ? 12.171 -20.007 9.031 1.00 86.62 189 ASP A C 1
ATOM 1554 O O . ASP A 1 189 ? 12.739 -19.768 7.957 1.00 86.62 189 ASP A O 1
ATOM 1558 N N . LYS A 1 190 ? 12.568 -21.007 9.821 1.00 78.69 190 LYS A N 1
ATOM 1559 C CA . LYS A 1 190 ? 13.714 -21.867 9.516 1.00 78.69 190 LYS A CA 1
ATOM 1560 C C . LYS A 1 190 ? 13.439 -22.780 8.326 1.00 78.69 190 LYS A C 1
ATOM 1562 O O . LYS A 1 190 ? 14.356 -23.015 7.538 1.00 78.69 190 LYS A O 1
ATOM 1567 N N . ASP A 1 191 ? 12.210 -23.256 8.177 1.00 79.50 191 ASP A N 1
ATOM 1568 C CA . ASP A 1 191 ? 11.832 -24.191 7.121 1.00 79.50 191 ASP A CA 1
ATOM 1569 C C . ASP A 1 191 ? 11.768 -23.464 5.773 1.00 79.50 191 ASP A C 1
ATOM 1571 O O . ASP A 1 191 ? 12.292 -23.955 4.766 1.00 79.50 191 ASP A O 1
ATOM 1575 N N . LEU A 1 192 ? 11.230 -22.239 5.758 1.00 77.75 192 LEU A N 1
ATOM 1576 C CA . LEU A 1 192 ? 11.269 -21.365 4.585 1.00 77.75 192 LEU A CA 1
ATOM 1577 C C . LEU A 1 192 ? 12.703 -20.996 4.200 1.00 77.75 192 LEU A C 1
ATOM 1579 O O . LEU A 1 192 ? 13.069 -21.126 3.031 1.00 77.75 192 LEU A O 1
ATOM 1583 N N . ASN A 1 193 ? 13.546 -20.620 5.164 1.00 76.06 193 ASN A N 1
ATOM 1584 C CA . ASN A 1 193 ? 14.948 -20.284 4.901 1.00 76.06 193 ASN A CA 1
ATOM 1585 C C . ASN A 1 193 ? 15.740 -21.467 4.313 1.00 76.06 193 ASN A C 1
ATOM 1587 O O . ASN A 1 193 ? 16.530 -21.295 3.373 1.00 76.06 193 ASN A O 1
ATOM 1591 N N . GLN A 1 194 ? 15.502 -22.685 4.808 1.00 77.62 194 GLN A N 1
ATOM 1592 C CA . GLN A 1 194 ? 16.079 -23.902 4.234 1.00 77.62 194 GLN A CA 1
ATOM 1593 C C . GLN A 1 194 ? 15.563 -24.152 2.813 1.00 77.62 194 GLN A C 1
ATOM 1595 O O . GLN A 1 194 ? 16.369 -24.376 1.905 1.00 77.62 194 GLN A O 1
ATOM 1600 N N . LYS A 1 195 ? 14.246 -24.045 2.590 1.00 80.44 195 LYS A N 1
ATOM 1601 C CA . LYS A 1 195 ? 13.624 -24.183 1.264 1.00 80.44 195 LYS A CA 1
ATOM 1602 C C . LYS A 1 195 ? 14.211 -23.179 0.270 1.00 80.44 195 LYS A C 1
ATOM 1604 O O . LYS A 1 195 ? 14.571 -23.560 -0.841 1.00 80.44 195 LYS A O 1
ATOM 1609 N N . TRP A 1 196 ? 14.362 -21.911 0.649 1.00 81.19 196 TRP A N 1
ATOM 1610 C CA . TRP A 1 196 ? 14.935 -20.872 -0.213 1.00 81.19 196 TRP A CA 1
ATOM 1611 C C . TRP A 1 196 ? 16.393 -21.151 -0.558 1.00 81.19 196 TRP A C 1
ATOM 1613 O O . TRP A 1 196 ? 16.767 -21.082 -1.728 1.00 81.19 196 TRP A O 1
ATOM 1623 N N . THR A 1 197 ? 17.1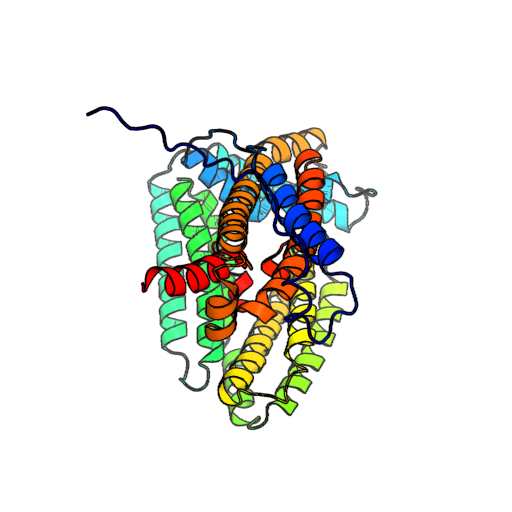98 -21.551 0.425 1.00 76.00 197 THR A N 1
ATOM 1624 C CA . THR A 1 197 ? 18.600 -21.929 0.199 1.00 76.00 197 THR A CA 1
ATOM 1625 C C . THR A 1 197 ? 18.703 -23.110 -0.771 1.00 76.00 197 THR A C 1
ATOM 1627 O O . THR A 1 197 ? 19.495 -23.078 -1.713 1.00 76.00 197 THR A O 1
ATOM 1630 N N . GLN A 1 198 ? 17.853 -24.128 -0.607 1.00 76.69 198 GLN A N 1
ATOM 1631 C CA . GLN A 1 198 ? 17.791 -25.270 -1.520 1.00 76.69 198 GLN A CA 1
ATOM 1632 C C . GLN A 1 198 ? 17.365 -24.860 -2.933 1.00 76.69 198 GLN A C 1
ATOM 1634 O O . GLN A 1 198 ? 18.006 -25.276 -3.890 1.00 76.69 198 GLN A O 1
ATOM 1639 N N . ILE A 1 199 ? 16.336 -24.021 -3.083 1.00 74.69 199 ILE A N 1
ATOM 1640 C CA . ILE A 1 199 ? 15.858 -23.506 -4.380 1.00 74.69 199 ILE A CA 1
ATOM 1641 C C . ILE A 1 199 ? 16.966 -22.734 -5.103 1.00 74.69 199 ILE A C 1
ATOM 1643 O O . ILE A 1 199 ? 17.202 -22.966 -6.288 1.00 74.69 199 ILE A O 1
ATOM 1647 N N . PHE A 1 200 ? 17.688 -21.860 -4.401 1.00 73.44 200 PHE A N 1
ATOM 1648 C CA . PHE A 1 200 ? 18.790 -21.096 -4.990 1.00 73.44 200 PHE A CA 1
ATOM 1649 C C . PHE A 1 200 ? 19.972 -21.974 -5.411 1.00 73.44 200 PHE A C 1
ATOM 1651 O O . PHE A 1 200 ? 20.587 -21.706 -6.445 1.00 73.44 200 PHE A O 1
ATOM 1658 N N . ASN A 1 201 ? 20.265 -23.026 -4.641 1.00 72.44 201 ASN A N 1
ATOM 1659 C CA . ASN A 1 201 ? 21.319 -23.987 -4.962 1.00 72.44 201 ASN A CA 1
ATOM 1660 C C . ASN A 1 201 ? 20.912 -24.953 -6.089 1.00 72.44 201 ASN A C 1
ATOM 1662 O O . ASN A 1 201 ? 21.754 -25.348 -6.890 1.00 72.44 201 ASN A O 1
ATOM 1666 N N . LYS A 1 202 ? 19.629 -25.335 -6.154 1.00 69.31 202 LYS A N 1
ATOM 1667 C CA . LYS A 1 202 ? 19.083 -26.340 -7.079 1.00 69.31 202 LYS A CA 1
ATOM 1668 C C . LYS A 1 202 ? 18.749 -25.782 -8.456 1.00 69.31 202 LYS A C 1
ATOM 1670 O O . LYS A 1 202 ? 18.866 -26.519 -9.427 1.00 69.31 202 LYS A O 1
ATOM 1675 N N . TYR A 1 203 ? 18.323 -24.522 -8.546 1.00 66.50 203 TYR A N 1
ATOM 1676 C CA . TYR A 1 203 ? 17.848 -23.924 -9.794 1.00 66.50 203 TYR A CA 1
ATOM 1677 C C . TYR A 1 203 ? 18.884 -22.938 -10.361 1.00 66.50 203 TYR A C 1
ATOM 1679 O O . TYR A 1 203 ? 18.783 -21.720 -10.158 1.00 66.50 203 TYR A O 1
ATOM 1687 N N . PRO A 1 204 ? 19.904 -23.427 -11.099 1.00 55.88 204 PRO A N 1
ATOM 1688 C CA . PRO A 1 204 ? 20.832 -22.557 -11.812 1.00 55.88 204 PRO A CA 1
ATOM 1689 C C . PRO A 1 204 ? 20.136 -21.813 -12.963 1.00 55.88 204 PRO A C 1
ATOM 1691 O O . PRO A 1 204 ? 20.649 -20.784 -13.406 1.00 55.88 204 PRO A O 1
ATOM 1694 N N . THR A 1 205 ? 18.966 -22.288 -13.424 1.00 61.38 205 THR A N 1
ATOM 1695 C CA . THR A 1 205 ? 18.202 -21.690 -14.529 1.00 61.38 205 THR A CA 1
ATOM 1696 C C . THR A 1 205 ? 16.906 -21.023 -14.057 1.00 61.38 205 THR A C 1
ATOM 1698 O O . THR A 1 205 ? 16.188 -21.530 -13.200 1.00 61.38 205 THR A O 1
ATOM 1701 N N . THR A 1 206 ? 16.567 -19.872 -14.643 1.00 68.00 206 THR A N 1
ATOM 1702 C CA . THR A 1 206 ? 15.360 -19.099 -14.297 1.00 68.00 206 THR A CA 1
ATOM 1703 C C . THR A 1 206 ? 14.047 -19.820 -14.613 1.00 68.00 206 THR A C 1
ATOM 1705 O O . THR A 1 206 ? 13.021 -19.479 -14.037 1.00 68.00 206 THR A O 1
ATOM 1708 N N . ASN A 1 207 ? 14.057 -20.810 -15.511 1.00 72.00 207 ASN A N 1
ATOM 1709 C CA . ASN A 1 207 ? 12.839 -21.465 -15.999 1.00 72.00 207 ASN A CA 1
ATOM 1710 C C . ASN A 1 207 ? 12.154 -22.325 -14.933 1.00 72.00 207 ASN A C 1
ATOM 1712 O O . ASN A 1 207 ? 10.930 -22.391 -14.890 1.00 72.00 207 ASN A O 1
ATOM 1716 N N . GLU A 1 208 ? 12.920 -22.981 -14.067 1.00 73.94 208 GLU A N 1
ATOM 1717 C CA . GLU A 1 208 ? 12.354 -23.808 -12.996 1.00 73.94 208 GLU A CA 1
ATOM 1718 C C . GLU A 1 208 ? 11.730 -22.948 -11.896 1.00 73.94 208 GLU A C 1
ATOM 1720 O O . GLU A 1 208 ? 10.651 -23.267 -11.406 1.00 73.94 208 GLU A O 1
ATOM 1725 N N . LEU A 1 209 ? 12.338 -21.799 -11.589 1.00 74.75 209 LEU A N 1
ATOM 1726 C CA . LEU A 1 209 ? 11.766 -20.840 -10.648 1.00 74.75 209 LEU A CA 1
ATOM 1727 C C . LEU A 1 209 ? 10.462 -20.223 -11.167 1.00 74.75 209 LEU A C 1
ATOM 1729 O O . LEU A 1 209 ? 9.546 -19.999 -10.386 1.00 74.75 209 LEU A O 1
ATOM 1733 N N . VAL A 1 210 ? 10.355 -19.986 -12.480 1.00 77.19 210 VAL A N 1
ATOM 1734 C CA . VAL A 1 210 ? 9.091 -19.562 -13.107 1.00 77.19 210 VAL A CA 1
ATOM 1735 C C . VAL A 1 210 ? 8.014 -20.641 -12.942 1.00 77.19 210 VAL A C 1
ATOM 1737 O O . VAL A 1 210 ? 6.890 -20.314 -12.582 1.00 77.19 210 VAL A O 1
ATOM 1740 N N . LYS A 1 211 ? 8.352 -21.928 -13.104 1.00 80.56 211 LYS A N 1
ATOM 1741 C CA . LYS A 1 211 ? 7.393 -23.024 -12.866 1.00 80.56 211 LYS A CA 1
ATOM 1742 C C . LYS A 1 211 ? 6.932 -23.097 -11.408 1.00 80.56 211 LYS A C 1
ATOM 1744 O O . LYS A 1 211 ? 5.746 -23.300 -11.163 1.00 80.56 211 LYS A O 1
ATOM 1749 N N . GLU A 1 212 ? 7.844 -22.938 -10.448 1.00 80.06 212 GLU A N 1
ATOM 1750 C CA . GLU A 1 212 ? 7.487 -22.879 -9.020 1.00 80.06 212 GLU A CA 1
ATOM 1751 C C . GLU A 1 212 ? 6.617 -21.653 -8.718 1.00 80.06 212 GLU A C 1
ATOM 1753 O O . GLU A 1 212 ? 5.603 -21.772 -8.037 1.00 80.06 212 GLU A O 1
ATOM 1758 N N . PHE A 1 213 ? 6.953 -20.494 -9.291 1.00 84.31 213 PHE A N 1
ATOM 1759 C CA . PHE A 1 213 ? 6.147 -19.280 -9.187 1.00 84.31 213 PHE A CA 1
ATOM 1760 C C . PHE A 1 213 ? 4.713 -19.495 -9.695 1.00 84.31 213 PHE A C 1
ATOM 1762 O O . PHE A 1 213 ? 3.760 -19.142 -9.002 1.00 84.31 213 PHE A O 1
ATOM 1769 N N . ASP A 1 214 ? 4.547 -20.109 -10.868 1.00 83.88 214 ASP A N 1
ATOM 1770 C CA . ASP A 1 214 ? 3.231 -20.383 -11.455 1.00 83.88 214 ASP A CA 1
ATOM 1771 C C . ASP A 1 214 ? 2.428 -21.390 -10.615 1.00 83.88 214 ASP A C 1
ATOM 1773 O O . ASP A 1 214 ? 1.228 -21.206 -10.386 1.00 83.88 214 ASP A O 1
ATOM 1777 N N . LYS A 1 215 ? 3.093 -22.433 -10.100 1.00 86.75 215 LYS A N 1
ATOM 1778 C CA . LYS A 1 215 ? 2.489 -23.421 -9.196 1.00 86.75 215 LYS A CA 1
ATOM 1779 C C . LYS A 1 215 ? 1.999 -22.769 -7.905 1.00 86.75 215 LYS A C 1
ATOM 1781 O O . LYS A 1 215 ? 0.847 -22.972 -7.512 1.00 86.75 215 LYS A O 1
ATOM 1786 N N . ASP A 1 216 ? 2.850 -21.976 -7.260 1.00 86.62 216 ASP A N 1
ATOM 1787 C CA . ASP A 1 216 ? 2.481 -21.243 -6.054 1.00 86.62 216 ASP A CA 1
ATOM 1788 C C . ASP A 1 216 ? 1.374 -20.234 -6.360 1.00 86.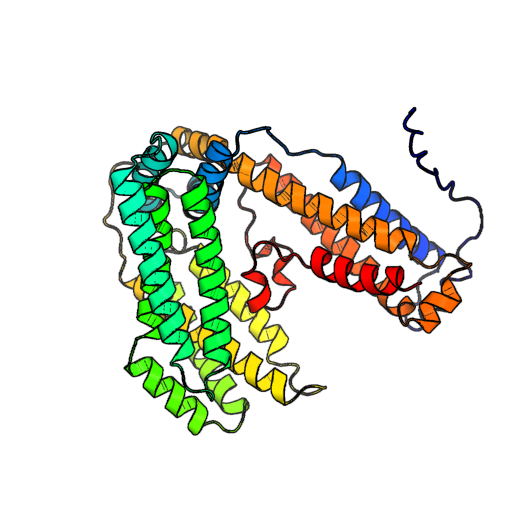62 216 ASP A C 1
ATOM 1790 O O . ASP A 1 216 ? 0.504 -20.011 -5.518 1.00 86.62 216 ASP A O 1
ATOM 1794 N N . SER A 1 217 ? 1.354 -19.651 -7.565 1.00 89.00 217 SER A N 1
ATOM 1795 C CA . SER A 1 217 ? 0.312 -18.706 -7.961 1.00 89.00 217 SER A CA 1
ATOM 1796 C C . SER A 1 217 ? -1.071 -19.337 -7.948 1.00 89.00 217 SER A C 1
ATOM 1798 O O . SER A 1 217 ? -1.993 -18.781 -7.348 1.00 89.00 217 SER A O 1
ATOM 1800 N N . LEU A 1 218 ? -1.204 -20.532 -8.519 1.00 88.50 218 LEU A N 1
ATOM 1801 C CA . LEU A 1 218 ? -2.456 -21.280 -8.473 1.00 88.50 218 LEU A CA 1
ATOM 1802 C C . LEU A 1 218 ? -2.854 -21.634 -7.031 1.00 88.50 218 LEU A C 1
ATOM 1804 O O . LEU A 1 218 ? -4.018 -21.496 -6.652 1.00 88.50 218 LEU A O 1
ATOM 1808 N N . ALA A 1 219 ? -1.890 -22.052 -6.206 1.00 89.88 219 ALA A N 1
ATOM 1809 C CA . ALA A 1 219 ? -2.149 -22.397 -4.811 1.00 89.88 219 ALA A CA 1
ATOM 1810 C C . ALA A 1 219 ? -2.666 -21.196 -4.000 1.00 89.88 219 ALA A C 1
ATOM 1812 O O . ALA A 1 219 ? -3.628 -21.342 -3.242 1.00 89.88 219 ALA A O 1
ATOM 1813 N N . ILE A 1 220 ? -2.085 -20.005 -4.185 1.00 91.31 220 ILE A N 1
ATOM 1814 C CA . ILE A 1 220 ? -2.572 -18.781 -3.535 1.00 91.31 220 ILE A CA 1
ATOM 1815 C C . ILE A 1 220 ? -3.958 -18.407 -4.040 1.00 91.31 220 ILE A C 1
ATOM 1817 O O . ILE A 1 220 ? -4.820 -18.106 -3.222 1.00 91.31 220 ILE A O 1
ATOM 1821 N N . GLN A 1 221 ? -4.209 -18.446 -5.352 1.00 90.62 221 GLN A N 1
ATOM 1822 C CA . GLN A 1 221 ? -5.535 -18.124 -5.894 1.00 90.62 221 GLN A CA 1
ATOM 1823 C C . GLN A 1 221 ? -6.627 -18.990 -5.261 1.00 90.62 221 GLN A C 1
ATOM 1825 O O . GLN A 1 221 ? -7.661 -18.466 -4.849 1.00 90.62 221 GLN A O 1
ATOM 1830 N N . ASN A 1 222 ? -6.360 -20.287 -5.093 1.00 90.25 222 ASN A N 1
ATOM 1831 C CA . ASN A 1 222 ? -7.275 -21.193 -4.407 1.00 90.25 222 ASN A CA 1
ATOM 1832 C C . ASN A 1 222 ? -7.491 -20.796 -2.940 1.00 90.25 222 ASN A C 1
ATOM 1834 O O . ASN A 1 222 ? -8.626 -20.806 -2.476 1.00 90.25 222 ASN A O 1
ATOM 1838 N N . LYS A 1 223 ? -6.438 -20.404 -2.206 1.00 91.50 223 LYS A N 1
ATOM 1839 C CA . LYS A 1 223 ? -6.576 -19.925 -0.818 1.00 91.50 223 LYS A CA 1
ATOM 1840 C C . LYS A 1 223 ? -7.387 -18.636 -0.735 1.00 91.50 223 LYS A C 1
ATOM 1842 O O . LYS A 1 223 ? -8.323 -18.559 0.060 1.00 91.50 223 LYS A O 1
ATOM 1847 N N . LEU A 1 224 ? -7.063 -17.651 -1.569 1.00 91.62 224 LEU A N 1
ATOM 1848 C CA . LEU A 1 224 ? -7.740 -16.355 -1.599 1.00 91.62 224 LEU A CA 1
ATOM 1849 C C . LEU A 1 224 ? -9.224 -16.478 -1.970 1.00 91.62 224 LEU A C 1
ATOM 1851 O O . LEU A 1 224 ? -10.030 -15.687 -1.498 1.00 91.62 224 LEU A O 1
ATOM 1855 N N . ALA A 1 225 ? -9.609 -17.488 -2.754 1.00 90.81 225 ALA A N 1
ATOM 1856 C CA . ALA A 1 225 ? -11.014 -17.767 -3.051 1.00 90.81 225 ALA A CA 1
ATOM 1857 C C . ALA A 1 225 ? -11.821 -18.255 -1.829 1.00 90.81 225 ALA A C 1
ATOM 1859 O O . ALA A 1 225 ? -13.049 -18.239 -1.869 1.00 90.81 225 ALA A O 1
ATOM 1860 N N . THR A 1 226 ? -11.155 -18.697 -0.754 1.00 89.88 226 THR A N 1
ATOM 1861 C CA . THR A 1 226 ? -11.811 -19.223 0.461 1.00 89.88 226 THR A CA 1
ATOM 1862 C C . THR A 1 226 ? -11.873 -18.243 1.628 1.00 89.88 226 THR A C 1
ATOM 1864 O O . THR A 1 226 ? -12.554 -18.523 2.614 1.00 89.88 226 THR A O 1
ATOM 1867 N N . ILE A 1 227 ? -11.156 -17.121 1.549 1.00 91.31 227 ILE A N 1
ATOM 1868 C CA . ILE A 1 227 ? -11.177 -16.086 2.586 1.00 91.31 227 ILE A CA 1
ATOM 1869 C C . ILE A 1 227 ? -12.226 -15.029 2.248 1.00 91.31 227 ILE A C 1
ATOM 1871 O O . ILE A 1 227 ? -12.605 -14.851 1.091 1.00 91.31 227 ILE A O 1
ATOM 1875 N N . ASN A 1 228 ? -12.682 -14.297 3.261 1.00 90.75 228 ASN A N 1
ATOM 1876 C CA . ASN A 1 228 ? -13.656 -13.237 3.057 1.00 90.75 228 ASN A CA 1
ATOM 1877 C C . ASN A 1 228 ? -13.051 -12.106 2.194 1.00 90.75 228 ASN A C 1
ATOM 1879 O O . ASN A 1 228 ? -12.033 -11.515 2.583 1.00 90.75 228 ASN A O 1
ATOM 1883 N N . PRO A 1 229 ? -13.677 -11.776 1.046 1.00 90.50 229 PRO A N 1
ATOM 1884 C CA . PRO A 1 229 ? -13.133 -10.821 0.089 1.00 90.50 229 PRO A CA 1
ATOM 1885 C C . PRO A 1 229 ? -13.165 -9.370 0.571 1.00 90.50 229 PRO A C 1
ATOM 1887 O O . PRO A 1 229 ? -12.459 -8.531 0.017 1.00 90.50 229 PRO A O 1
ATOM 1890 N N . TYR A 1 230 ? -13.966 -9.068 1.591 1.00 91.38 230 TYR A N 1
ATOM 1891 C CA . TYR A 1 230 ? -14.106 -7.737 2.158 1.00 91.38 230 TYR A CA 1
ATOM 1892 C C . TYR A 1 230 ? -13.115 -7.479 3.294 1.00 91.38 230 TYR A C 1
ATOM 1894 O O . TYR A 1 230 ? -12.410 -6.473 3.267 1.00 91.38 230 TYR A O 1
ATOM 1902 N N . THR A 1 231 ? -13.000 -8.392 4.265 1.00 90.88 231 THR A N 1
ATOM 1903 C CA . THR A 1 231 ? -12.040 -8.249 5.380 1.00 90.88 231 THR A CA 1
ATOM 1904 C C . THR A 1 231 ? -10.593 -8.451 4.945 1.00 90.88 231 THR A C 1
ATOM 1906 O O . THR A 1 231 ? -9.688 -7.954 5.600 1.00 90.88 231 THR A O 1
ATOM 1909 N N . ASN A 1 232 ? -10.364 -9.128 3.815 1.00 91.44 232 ASN A N 1
ATOM 1910 C CA . ASN A 1 232 ? -9.037 -9.328 3.227 1.00 91.44 232 ASN A CA 1
ATOM 1911 C C . ASN A 1 232 ? -8.892 -8.641 1.861 1.00 91.44 232 ASN A C 1
ATOM 1913 O O . ASN A 1 232 ? -8.048 -9.028 1.048 1.00 91.44 232 ASN A O 1
ATOM 1917 N N . TYR A 1 233 ? -9.703 -7.611 1.598 1.00 90.06 233 TYR A N 1
ATOM 1918 C CA . TYR A 1 233 ? -9.703 -6.891 0.325 1.00 90.06 233 TYR A CA 1
ATOM 1919 C C . TYR A 1 233 ? -8.302 -6.411 -0.080 1.00 90.06 233 TYR A C 1
ATOM 1921 O O . TYR A 1 233 ? -7.901 -6.592 -1.231 1.00 90.06 233 TYR A O 1
ATOM 1929 N N . TRP A 1 234 ? -7.532 -5.845 0.860 1.00 87.50 234 TRP A N 1
ATOM 1930 C CA . TRP A 1 234 ? -6.175 -5.365 0.583 1.00 87.50 234 TRP A CA 1
ATOM 1931 C C . TRP A 1 234 ? -5.290 -6.490 0.040 1.00 87.50 234 TRP A C 1
ATOM 1933 O O . TRP A 1 234 ? -4.719 -6.336 -1.037 1.00 87.50 234 TRP A O 1
ATOM 1943 N N . LEU A 1 235 ? -5.264 -7.641 0.719 1.00 91.12 235 LEU A N 1
ATOM 1944 C CA . LEU A 1 235 ? -4.459 -8.802 0.339 1.00 91.12 235 LEU A CA 1
ATOM 1945 C C . LEU A 1 235 ? -4.826 -9.302 -1.063 1.00 91.12 235 LEU A C 1
ATOM 1947 O O . LEU A 1 235 ? -3.952 -9.521 -1.900 1.00 91.12 235 LEU A O 1
ATOM 1951 N N . ILE A 1 236 ? -6.125 -9.443 -1.337 1.00 91.19 236 ILE A N 1
ATOM 1952 C CA . ILE A 1 236 ? -6.628 -9.928 -2.628 1.00 91.19 236 ILE A CA 1
ATOM 1953 C C . ILE A 1 236 ? -6.309 -8.930 -3.746 1.00 91.19 236 ILE A C 1
ATOM 1955 O O . ILE A 1 236 ? -5.858 -9.323 -4.825 1.00 91.19 236 ILE A O 1
ATOM 1959 N N . SER A 1 237 ? -6.530 -7.638 -3.495 1.00 86.81 237 SER A N 1
ATOM 1960 C CA . SER A 1 237 ? -6.274 -6.578 -4.473 1.00 86.81 237 SER A CA 1
ATOM 1961 C C . SER A 1 237 ? -4.784 -6.457 -4.810 1.00 86.81 237 SER A C 1
ATOM 1963 O O . SER A 1 237 ? -4.433 -6.381 -5.989 1.00 86.81 237 SER A O 1
ATOM 1965 N N . GLU A 1 238 ? -3.913 -6.530 -3.800 1.00 86.19 238 GLU A N 1
ATOM 1966 C CA . GLU A 1 238 ? -2.460 -6.510 -3.964 1.00 86.19 238 GLU A CA 1
ATOM 1967 C C . GLU A 1 238 ? -1.956 -7.727 -4.710 1.00 86.19 238 GLU A C 1
ATOM 1969 O O . GLU A 1 238 ? -1.150 -7.600 -5.630 1.00 86.19 238 GLU A O 1
ATOM 1974 N N . TYR A 1 239 ? -2.464 -8.906 -4.362 1.00 91.00 239 TYR A N 1
ATOM 1975 C CA . TYR A 1 239 ? -2.061 -10.129 -5.026 1.00 91.00 239 TYR A CA 1
ATOM 1976 C C . TYR A 1 239 ? -2.429 -10.117 -6.514 1.00 91.00 239 TYR A C 1
ATOM 1978 O O . TYR A 1 239 ? -1.617 -10.480 -7.368 1.00 91.00 239 TYR A O 1
ATOM 1986 N N . LYS A 1 240 ? -3.633 -9.640 -6.852 1.00 87.88 240 LYS A N 1
ATOM 1987 C CA . LYS A 1 240 ? -4.058 -9.485 -8.247 1.00 87.88 240 LYS A CA 1
ATOM 1988 C C . LYS A 1 240 ? -3.116 -8.552 -9.013 1.00 87.88 240 LYS A C 1
ATOM 1990 O O . LYS A 1 240 ? -2.638 -8.916 -10.088 1.00 87.88 240 LYS A O 1
ATOM 1995 N N . LEU A 1 241 ? -2.813 -7.387 -8.441 1.00 81.94 241 LEU A N 1
ATOM 1996 C CA . LEU A 1 241 ? -1.907 -6.406 -9.038 1.00 81.94 241 LEU A CA 1
ATOM 1997 C C . LEU A 1 241 ? -0.489 -6.966 -9.210 1.00 81.94 241 LEU A C 1
ATOM 1999 O O . LEU A 1 241 ? 0.139 -6.773 -10.255 1.00 81.94 241 LEU A O 1
ATOM 2003 N N . PHE A 1 242 ? 0.008 -7.676 -8.200 1.00 86.44 242 PHE A N 1
ATOM 2004 C CA . PHE A 1 242 ? 1.300 -8.342 -8.232 1.00 86.44 242 PHE A CA 1
ATOM 2005 C C . PHE A 1 242 ? 1.378 -9.351 -9.384 1.00 86.44 242 PHE A C 1
ATOM 2007 O O . PHE A 1 242 ? 2.307 -9.285 -10.188 1.00 86.44 242 PHE A O 1
ATOM 2014 N N . ILE A 1 243 ? 0.377 -10.225 -9.530 1.00 86.38 243 ILE A N 1
ATOM 2015 C CA . ILE A 1 243 ? 0.339 -11.225 -10.604 1.00 86.38 243 ILE A CA 1
ATOM 2016 C C . ILE A 1 243 ? 0.227 -10.584 -11.986 1.00 86.38 243 ILE A C 1
ATOM 2018 O O . ILE A 1 243 ? 0.902 -11.030 -12.911 1.00 86.38 243 ILE A O 1
ATOM 2022 N N . GLU A 1 244 ? -0.570 -9.529 -12.153 1.00 81.50 244 GLU A N 1
ATOM 2023 C CA . GLU A 1 244 ? -0.634 -8.791 -13.420 1.00 81.50 244 GLU A CA 1
ATOM 2024 C C . GLU A 1 244 ? 0.729 -8.186 -13.800 1.00 81.50 244 GLU A C 1
ATOM 2026 O O . GLU A 1 244 ? 1.147 -8.280 -14.956 1.00 81.50 244 GLU A O 1
ATOM 2031 N N . ASN A 1 245 ? 1.455 -7.613 -12.835 1.00 74.06 245 ASN A N 1
ATOM 2032 C CA . ASN A 1 245 ? 2.796 -7.064 -13.055 1.00 74.06 245 ASN A CA 1
ATOM 2033 C C . ASN A 1 245 ? 3.834 -8.154 -13.338 1.00 74.06 245 ASN A C 1
ATOM 2035 O O . ASN A 1 245 ? 4.608 -8.039 -14.291 1.00 74.06 245 ASN A O 1
ATOM 2039 N N . ALA A 1 246 ? 3.824 -9.232 -12.555 1.00 77.50 246 ALA A N 1
ATOM 2040 C CA . ALA A 1 246 ? 4.702 -10.374 -12.756 1.00 77.50 246 ALA A CA 1
ATOM 2041 C C . ALA A 1 246 ? 4.468 -10.997 -14.138 1.00 77.50 246 ALA A C 1
ATOM 2043 O O . ALA A 1 246 ? 5.423 -11.219 -14.868 1.00 77.50 246 ALA A O 1
ATOM 2044 N N . LYS A 1 247 ? 3.214 -11.177 -14.575 1.00 73.81 247 LYS A N 1
ATOM 2045 C CA . LYS A 1 247 ? 2.883 -11.687 -15.918 1.00 73.81 247 LYS A CA 1
ATOM 2046 C C . LYS A 1 247 ? 3.286 -10.753 -17.052 1.00 73.81 247 LYS A C 1
ATOM 2048 O O . LYS A 1 247 ? 3.550 -11.241 -18.141 1.00 73.81 247 LYS A O 1
ATOM 2053 N N . LYS A 1 248 ? 3.335 -9.435 -16.837 1.00 67.19 248 LYS A N 1
ATOM 2054 C CA . LYS A 1 248 ? 3.868 -8.504 -17.842 1.00 67.19 248 LYS A CA 1
ATOM 2055 C C . LYS A 1 248 ? 5.381 -8.604 -17.942 1.00 67.19 248 LYS A C 1
ATOM 2057 O O . LYS A 1 248 ? 5.893 -8.553 -19.042 1.00 67.19 248 LYS A O 1
ATOM 2062 N N . LEU A 1 249 ? 6.091 -8.741 -16.826 1.00 62.97 249 LEU A N 1
ATOM 2063 C CA . LEU A 1 249 ? 7.554 -8.626 -16.787 1.00 62.97 249 LEU A CA 1
ATOM 2064 C C . LEU A 1 249 ? 8.280 -9.975 -16.921 1.00 62.97 249 LEU A C 1
ATOM 2066 O O . LEU A 1 249 ? 9.378 -10.030 -17.471 1.00 62.97 249 LEU A O 1
ATOM 2070 N N . ASN A 1 250 ? 7.663 -11.067 -16.470 1.00 61.75 250 ASN A N 1
ATOM 2071 C CA . ASN A 1 250 ? 8.224 -12.415 -16.530 1.00 61.75 250 ASN A CA 1
ATOM 2072 C C . ASN A 1 250 ? 8.368 -12.980 -17.959 1.00 61.75 250 ASN A C 1
ATOM 2074 O O . ASN A 1 250 ? 9.253 -13.808 -18.108 1.00 61.75 250 ASN A O 1
ATOM 2078 N N . PRO A 1 251 ? 7.573 -12.608 -18.992 1.00 51.50 251 PRO A N 1
ATOM 2079 C CA . PRO A 1 251 ? 7.735 -13.123 -20.362 1.00 51.50 251 PRO A CA 1
ATOM 2080 C C . PRO A 1 251 ? 8.724 -12.368 -21.264 1.00 51.50 251 PRO A C 1
ATOM 2082 O O . PRO A 1 251 ? 9.196 -12.964 -22.230 1.00 51.50 251 PRO A O 1
ATOM 2085 N N . PHE A 1 252 ? 9.092 -11.107 -20.982 1.00 47.03 252 PHE A N 1
ATOM 2086 C CA . PHE A 1 252 ? 10.088 -10.341 -21.773 1.00 47.03 252 PHE A CA 1
ATOM 2087 C C . PHE A 1 252 ? 11.532 -10.799 -21.497 1.00 47.03 252 PHE A C 1
ATOM 2089 O O . PHE A 1 252 ? 12.465 -10.021 -21.318 1.00 47.03 252 PHE A O 1
ATOM 2096 N N . LEU A 1 253 ? 11.721 -12.115 -21.450 1.00 47.50 253 LEU A N 1
ATOM 2097 C CA . LEU A 1 253 ? 12.933 -12.799 -21.034 1.00 47.50 253 LEU A CA 1
ATOM 2098 C C . LEU A 1 253 ? 14.105 -12.614 -22.011 1.00 47.50 253 LEU A C 1
ATOM 2100 O O . LEU A 1 253 ? 15.224 -12.957 -21.628 1.00 47.50 253 LEU A O 1
ATOM 2104 N N . ASN A 1 254 ? 13.892 -12.130 -23.236 1.00 38.31 254 ASN A N 1
ATOM 2105 C CA . ASN A 1 254 ? 14.869 -12.341 -24.305 1.00 38.31 254 ASN A CA 1
ATOM 2106 C C . ASN A 1 254 ? 15.829 -11.198 -24.624 1.00 38.31 254 ASN A C 1
ATOM 21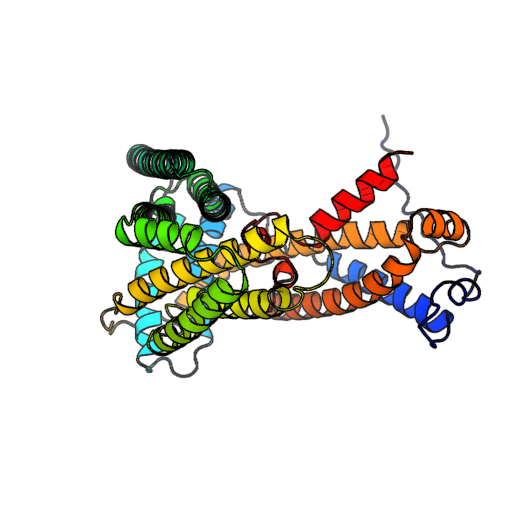08 O O . ASN A 1 254 ? 16.833 -11.476 -25.268 1.00 38.31 254 ASN A O 1
ATOM 2112 N N . GLU A 1 255 ? 15.626 -9.964 -24.162 1.00 38.66 255 GLU A N 1
ATOM 2113 C CA . GLU A 1 255 ? 16.488 -8.867 -24.623 1.00 38.66 255 GLU A CA 1
ATOM 2114 C C . GLU A 1 255 ? 16.944 -7.952 -23.465 1.00 38.66 255 GLU A C 1
ATOM 2116 O O . GLU A 1 255 ? 16.177 -7.188 -22.890 1.00 38.66 255 GLU A O 1
ATOM 2121 N N . ILE A 1 256 ? 18.250 -8.063 -23.153 1.00 36.09 256 ILE A N 1
ATOM 2122 C CA . ILE A 1 256 ? 19.185 -7.012 -22.679 1.00 36.09 256 ILE A CA 1
ATOM 2123 C C . ILE A 1 256 ? 19.815 -7.125 -21.256 1.00 36.09 256 ILE A C 1
ATOM 2125 O O . ILE A 1 256 ? 20.944 -6.666 -21.110 1.00 36.09 256 ILE A O 1
ATOM 2129 N N . TYR A 1 257 ? 19.294 -7.828 -20.229 1.00 38.88 257 TYR A N 1
ATOM 2130 C CA . TYR A 1 257 ? 20.007 -7.883 -18.912 1.00 38.88 257 TYR A CA 1
ATOM 2131 C C . TYR A 1 257 ? 19.942 -9.220 -18.137 1.00 38.88 257 TYR A C 1
ATOM 2133 O O . TYR A 1 257 ? 19.070 -9.430 -17.295 1.00 38.88 257 TYR A O 1
ATOM 2141 N N . SER A 1 258 ? 20.914 -10.124 -18.328 1.00 48.31 258 SER A N 1
ATOM 2142 C CA . SER A 1 258 ? 20.901 -11.483 -17.740 1.00 48.31 258 SER A CA 1
ATOM 2143 C C . SER A 1 258 ? 21.054 -11.556 -16.205 1.00 48.31 258 SER A C 1
ATOM 2145 O O . SER A 1 258 ? 20.434 -12.417 -15.579 1.00 48.31 258 SER A O 1
ATOM 2147 N N . LYS A 1 259 ? 21.816 -10.653 -15.565 1.00 47.69 259 LYS A N 1
ATOM 2148 C CA . LYS A 1 259 ? 22.001 -10.638 -14.092 1.00 47.69 259 LYS A CA 1
ATOM 2149 C C . LYS A 1 259 ? 20.831 -9.983 -13.347 1.00 47.69 259 LYS A C 1
ATOM 2151 O O . LYS A 1 259 ? 20.341 -10.536 -12.365 1.00 47.69 259 LYS A O 1
ATOM 2156 N N . THR A 1 260 ? 20.336 -8.853 -13.846 1.00 56.31 260 THR A N 1
ATOM 2157 C CA . THR A 1 260 ? 19.211 -8.098 -13.260 1.00 56.31 260 THR A CA 1
ATOM 2158 C C . THR A 1 260 ? 17.896 -8.879 -13.346 1.00 56.31 260 THR A C 1
ATOM 2160 O O . THR A 1 260 ? 17.083 -8.860 -12.426 1.00 56.31 260 THR A O 1
ATOM 2163 N N . LYS A 1 261 ? 17.720 -9.647 -14.426 1.00 59.59 261 LYS A N 1
ATOM 2164 C CA . LYS A 1 261 ? 16.557 -10.506 -14.666 1.00 59.59 261 LYS A CA 1
ATOM 2165 C C . LYS A 1 261 ? 16.430 -11.649 -13.658 1.00 59.59 261 LYS A C 1
ATOM 2167 O O . LYS A 1 261 ? 15.335 -11.892 -13.162 1.00 59.59 261 LYS A O 1
ATOM 2172 N N . ARG A 1 262 ? 17.537 -12.331 -13.320 1.00 63.38 262 ARG A N 1
ATOM 2173 C CA . ARG A 1 262 ? 17.536 -13.380 -12.285 1.00 63.38 262 ARG A CA 1
ATOM 2174 C C . ARG A 1 262 ? 17.055 -12.782 -10.960 1.00 63.38 262 ARG A C 1
ATOM 2176 O O . ARG A 1 262 ? 16.099 -13.290 -10.388 1.00 63.38 262 ARG A O 1
ATOM 2183 N N . ALA A 1 263 ? 17.626 -11.651 -10.546 1.00 64.88 263 ALA A N 1
ATOM 2184 C CA . ALA A 1 263 ? 17.213 -10.957 -9.328 1.00 64.88 263 ALA A CA 1
ATOM 2185 C C . ALA A 1 263 ? 15.713 -10.601 -9.317 1.00 64.88 263 ALA A C 1
ATOM 2187 O O . ALA A 1 263 ? 15.072 -10.791 -8.291 1.00 64.88 263 ALA A O 1
ATOM 2188 N N . PHE A 1 264 ? 15.135 -10.180 -10.448 1.00 69.31 264 PHE A N 1
ATOM 2189 C CA . PHE A 1 264 ? 13.707 -9.856 -10.548 1.00 69.31 264 PHE A CA 1
ATOM 2190 C C . PHE A 1 264 ? 12.781 -11.078 -10.411 1.00 69.31 264 PHE A C 1
ATOM 2192 O O . PHE A 1 264 ? 11.802 -11.026 -9.670 1.00 69.31 264 PHE A O 1
ATOM 2199 N N . VAL A 1 265 ? 13.094 -12.204 -11.065 1.00 72.88 265 VAL A N 1
ATOM 2200 C CA . VAL A 1 265 ? 12.289 -13.438 -10.926 1.00 72.88 265 VAL A CA 1
ATOM 2201 C C . VAL A 1 265 ? 12.362 -13.967 -9.488 1.00 72.88 265 VAL A C 1
ATOM 2203 O O . VAL A 1 265 ? 11.342 -14.352 -8.922 1.00 72.88 265 VAL A O 1
ATOM 2206 N N . PHE A 1 266 ? 13.541 -13.918 -8.859 1.00 75.56 266 PHE A N 1
ATOM 2207 C CA . PHE A 1 266 ? 13.696 -14.275 -7.445 1.00 75.56 266 PHE A CA 1
ATOM 2208 C C . PHE A 1 266 ? 12.969 -13.308 -6.507 1.00 75.56 266 PHE A C 1
ATOM 2210 O O . PHE A 1 266 ? 12.332 -13.748 -5.555 1.00 75.56 266 PHE A O 1
ATOM 2217 N N . TYR A 1 267 ? 12.996 -12.009 -6.795 1.00 77.56 267 TYR A N 1
ATOM 2218 C CA . TYR A 1 267 ? 12.237 -11.011 -6.049 1.00 77.56 267 TYR A CA 1
ATOM 2219 C C . TYR A 1 267 ? 10.725 -11.286 -6.102 1.00 77.56 267 TYR A C 1
ATOM 2221 O O . TYR A 1 267 ? 10.061 -11.310 -5.065 1.00 77.56 267 TYR A O 1
ATOM 2229 N N . ASN A 1 268 ? 10.185 -11.574 -7.292 1.00 80.38 268 ASN A N 1
ATOM 2230 C CA . ASN A 1 268 ? 8.785 -11.971 -7.453 1.00 80.38 268 ASN A CA 1
ATOM 2231 C C . ASN A 1 268 ? 8.479 -13.275 -6.710 1.00 80.38 268 ASN A C 1
ATOM 2233 O O . ASN A 1 268 ? 7.440 -13.385 -6.068 1.00 80.38 268 ASN A O 1
ATOM 2237 N N . TYR A 1 269 ? 9.383 -14.253 -6.739 1.00 84.94 269 TYR A N 1
ATOM 2238 C CA . TYR A 1 269 ? 9.206 -15.482 -5.972 1.00 84.94 269 TYR A CA 1
ATOM 2239 C C . TYR A 1 269 ? 9.093 -15.219 -4.459 1.00 84.94 269 TYR A C 1
ATOM 2241 O O . TYR A 1 269 ? 8.216 -15.784 -3.811 1.00 84.94 269 TYR A O 1
ATOM 2249 N N . PHE A 1 270 ? 9.896 -14.319 -3.883 1.00 85.75 270 PHE A N 1
ATOM 2250 C CA . PHE A 1 270 ? 9.769 -13.974 -2.460 1.00 85.75 270 PHE A CA 1
ATOM 2251 C C . PHE A 1 270 ? 8.472 -13.237 -2.129 1.00 85.75 270 PHE A C 1
ATOM 2253 O O . PHE A 1 270 ? 7.832 -13.570 -1.134 1.00 85.75 270 PHE A O 1
ATOM 2260 N N . HIS A 1 271 ? 8.022 -12.319 -2.990 1.00 87.69 271 HIS A N 1
ATOM 2261 C CA . HIS A 1 271 ? 6.681 -11.732 -2.857 1.00 87.69 271 HIS A CA 1
ATOM 2262 C C . HIS A 1 271 ? 5.585 -12.787 -2.912 1.00 87.69 271 HIS A C 1
ATOM 2264 O O . HIS A 1 271 ? 4.659 -12.755 -2.109 1.00 87.69 271 HIS A O 1
ATOM 2270 N N . GLN A 1 272 ? 5.712 -13.759 -3.810 1.00 89.06 272 GLN A N 1
ATOM 2271 C CA . GLN A 1 272 ? 4.787 -14.879 -3.900 1.00 89.06 272 GLN A CA 1
ATOM 2272 C C . GLN A 1 272 ? 4.766 -15.687 -2.590 1.00 89.06 272 GLN A C 1
ATOM 2274 O O . GLN A 1 272 ? 3.686 -15.967 -2.078 1.00 89.06 272 GLN A O 1
ATOM 2279 N N . GLN A 1 273 ? 5.921 -16.004 -1.990 1.00 88.81 273 GLN A N 1
ATOM 2280 C CA . GLN A 1 273 ? 5.958 -16.686 -0.685 1.00 88.81 273 GLN A CA 1
ATOM 2281 C C . GLN A 1 273 ? 5.348 -15.834 0.437 1.00 88.81 273 GLN A C 1
ATOM 2283 O O . GLN A 1 273 ? 4.637 -16.362 1.287 1.00 88.81 273 GLN A O 1
ATOM 2288 N N . TRP A 1 274 ? 5.575 -14.521 0.423 1.00 91.69 274 TRP A N 1
ATOM 2289 C CA . TRP A 1 274 ? 4.977 -13.599 1.387 1.00 91.69 274 TRP A CA 1
ATOM 2290 C C . TRP A 1 274 ? 3.451 -13.561 1.283 1.00 91.69 274 TRP A C 1
ATOM 2292 O O . TRP A 1 274 ? 2.755 -13.691 2.286 1.00 91.69 274 TRP A O 1
ATOM 2302 N N . PHE A 1 275 ? 2.904 -13.481 0.069 1.00 92.25 275 PHE A N 1
ATOM 2303 C CA . PHE A 1 275 ? 1.460 -13.584 -0.140 1.00 92.25 275 PHE A CA 1
ATOM 2304 C C . PHE A 1 275 ? 0.904 -14.937 0.301 1.00 92.25 275 PHE A C 1
ATOM 2306 O O . PHE A 1 275 ? -0.211 -14.999 0.818 1.00 92.25 275 PHE A O 1
ATOM 2313 N N . PHE A 1 276 ? 1.670 -16.017 0.126 1.00 90.94 276 PHE A N 1
ATOM 2314 C CA . PHE A 1 276 ? 1.266 -17.341 0.586 1.00 90.94 276 PHE A CA 1
ATOM 2315 C C . PHE A 1 276 ? 1.149 -17.357 2.112 1.00 90.94 276 PHE A C 1
ATOM 2317 O O . PHE A 1 276 ? 0.111 -17.765 2.631 1.00 90.94 276 PHE A O 1
ATOM 2324 N N . TYR A 1 277 ? 2.163 -16.833 2.805 1.00 91.69 277 TYR A N 1
ATOM 2325 C CA . TYR A 1 277 ? 2.189 -16.673 4.258 1.00 91.69 277 TYR A CA 1
ATOM 2326 C C . TYR A 1 277 ? 1.005 -15.836 4.768 1.00 91.69 277 TYR A C 1
ATOM 2328 O O . TYR A 1 277 ? 0.218 -16.300 5.594 1.00 91.69 277 TYR A O 1
ATOM 2336 N N . LEU A 1 278 ? 0.792 -14.646 4.199 1.00 92.50 278 LEU A N 1
ATOM 2337 C CA . LEU A 1 278 ? -0.331 -13.781 4.571 1.00 92.50 278 LEU A CA 1
ATOM 2338 C C . LEU A 1 278 ? -1.695 -14.430 4.306 1.00 92.50 278 LEU A C 1
ATOM 2340 O O . LEU A 1 278 ? -2.624 -14.261 5.093 1.00 92.50 278 LEU A O 1
ATOM 2344 N N . SER A 1 279 ? -1.826 -15.201 3.222 1.00 92.75 279 SER A N 1
ATOM 2345 C CA . SER A 1 279 ? -3.068 -15.924 2.926 1.00 92.75 279 SER A CA 1
ATOM 2346 C C . SER A 1 279 ? -3.367 -17.029 3.944 1.00 92.75 279 SER A C 1
ATOM 2348 O O . SER A 1 279 ? -4.536 -17.298 4.222 1.00 92.75 279 SER A O 1
ATOM 2350 N N . ASP A 1 280 ? -2.338 -17.644 4.537 1.00 90.12 280 ASP A N 1
ATOM 2351 C CA . ASP A 1 280 ? -2.524 -18.616 5.614 1.00 90.12 280 ASP A CA 1
ATOM 2352 C C . ASP A 1 280 ? -2.989 -17.950 6.906 1.00 90.12 280 ASP A C 1
ATOM 2354 O O . ASP A 1 280 ? -3.952 -18.436 7.504 1.00 90.12 280 ASP A O 1
ATOM 2358 N N . ILE A 1 281 ? -2.389 -16.815 7.279 1.00 89.94 281 ILE A N 1
ATOM 2359 C CA . ILE A 1 281 ? -2.846 -16.001 8.416 1.00 89.94 281 ILE A CA 1
ATOM 2360 C C . ILE A 1 281 ? -4.314 -15.601 8.221 1.00 89.94 281 ILE A C 1
ATOM 2362 O O . ILE A 1 281 ? -5.154 -15.831 9.093 1.00 89.94 281 ILE A O 1
ATOM 2366 N N . ALA A 1 282 ? -4.653 -15.063 7.047 1.00 89.62 282 ALA A N 1
ATOM 2367 C CA . ALA A 1 282 ? -6.011 -14.635 6.720 1.00 89.62 282 ALA A CA 1
ATOM 2368 C C . ALA A 1 282 ? -7.040 -15.771 6.846 1.00 89.62 282 ALA A C 1
ATOM 2370 O O . ALA A 1 282 ? -8.149 -15.560 7.334 1.00 89.62 282 ALA A O 1
ATOM 2371 N N . ARG A 1 283 ? -6.677 -16.994 6.439 1.00 85.69 283 ARG A N 1
ATOM 2372 C CA . ARG A 1 283 ? -7.557 -18.169 6.522 1.00 85.69 283 ARG A CA 1
ATOM 2373 C C . ARG A 1 283 ? -7.806 -18.627 7.962 1.00 85.69 283 ARG A C 1
ATOM 2375 O O . ARG A 1 283 ? -8.876 -19.165 8.249 1.00 85.69 283 ARG A O 1
ATOM 2382 N N . GLN A 1 284 ? -6.824 -18.455 8.845 1.00 84.06 284 GLN A N 1
ATOM 2383 C CA . GLN A 1 284 ? -6.931 -18.816 10.263 1.00 84.06 284 GLN A CA 1
ATOM 2384 C C . GLN A 1 284 ? -7.753 -17.788 11.053 1.00 84.06 284 GLN A C 1
ATOM 2386 O O . GLN A 1 284 ? -8.478 -18.156 11.978 1.00 84.06 284 GLN A O 1
ATOM 2391 N N . ASN A 1 285 ? -7.712 -16.519 10.641 1.00 73.50 285 ASN A N 1
ATOM 2392 C CA . ASN A 1 285 ? -8.422 -15.417 11.283 1.00 73.50 285 ASN A CA 1
ATOM 2393 C C . ASN A 1 285 ? -9.898 -15.350 10.865 1.00 73.50 285 ASN A C 1
ATOM 2395 O O . ASN A 1 285 ? -10.330 -14.439 10.158 1.00 73.50 285 ASN A O 1
ATOM 2399 N N . LYS A 1 286 ? -10.703 -16.308 11.335 1.00 69.00 286 LYS A N 1
ATOM 2400 C CA . LYS A 1 286 ? -12.166 -16.202 11.261 1.00 69.00 286 LYS A CA 1
ATOM 2401 C C . LYS A 1 286 ? -12.677 -15.341 12.409 1.00 69.00 286 LYS A C 1
ATOM 2403 O O . LYS A 1 286 ? -12.540 -15.708 13.574 1.00 69.00 286 LYS A O 1
ATOM 2408 N N . LEU A 1 287 ? -13.273 -14.198 12.081 1.00 69.00 287 LEU A N 1
ATOM 2409 C CA . LEU A 1 287 ? -13.897 -13.332 13.076 1.00 69.00 287 LEU A CA 1
ATOM 2410 C C . LEU A 1 287 ? -15.201 -13.961 13.576 1.00 69.00 287 LEU A C 1
ATOM 2412 O O . LEU A 1 287 ? -15.976 -14.527 12.804 1.00 69.00 287 LEU A O 1
ATOM 2416 N N . ALA A 1 288 ? -15.447 -13.859 14.883 1.00 66.44 288 ALA A N 1
ATOM 2417 C CA . ALA A 1 288 ? -16.725 -14.251 15.460 1.00 66.44 288 ALA A CA 1
ATOM 2418 C C . ALA A 1 288 ? -17.852 -13.376 14.886 1.00 66.44 288 ALA A C 1
ATOM 2420 O O . ALA A 1 288 ? -17.661 -12.181 14.650 1.00 66.44 288 ALA A O 1
ATOM 2421 N N . LYS A 1 289 ? -19.038 -13.962 14.684 1.00 62.44 289 LYS A N 1
ATOM 2422 C CA . LYS A 1 289 ? -20.220 -13.204 14.257 1.00 62.44 289 LYS A CA 1
ATOM 2423 C C . LYS A 1 289 ? -20.583 -12.189 15.336 1.00 62.44 289 LYS A C 1
ATOM 2425 O O . LYS A 1 289 ? -20.847 -12.579 16.471 1.00 62.44 289 LYS A O 1
ATOM 2430 N N . ASN A 1 290 ? -20.641 -10.915 14.968 1.00 61.09 290 ASN A N 1
ATOM 2431 C CA . ASN A 1 290 ? -21.257 -9.895 15.804 1.00 61.09 290 ASN A CA 1
ATOM 2432 C C . ASN A 1 290 ? -22.726 -9.723 15.415 1.00 61.09 290 ASN A C 1
ATOM 2434 O O . ASN A 1 290 ? -23.098 -9.853 14.251 1.00 61.09 290 ASN A O 1
ATOM 2438 N N . THR A 1 291 ? -23.555 -9.460 16.416 1.00 62.47 291 THR A N 1
ATOM 2439 C CA . THR A 1 291 ? -24.975 -9.133 16.260 1.00 62.47 291 THR A CA 1
ATOM 2440 C C . THR A 1 291 ? -25.222 -7.624 16.244 1.00 62.47 291 THR A C 1
ATOM 2442 O O . THR A 1 291 ? -26.278 -7.184 15.794 1.00 62.47 291 THR A O 1
ATOM 2445 N N . GLN A 1 292 ? -24.259 -6.817 16.695 1.00 72.25 292 GLN A N 1
ATOM 2446 C CA . GLN A 1 292 ? -24.361 -5.365 16.740 1.00 72.25 292 GLN A CA 1
ATOM 2447 C C . GLN A 1 292 ? -23.887 -4.748 15.422 1.00 72.25 292 GLN A C 1
ATOM 2449 O O . GLN A 1 292 ? -22.693 -4.688 15.148 1.00 72.25 292 GLN A O 1
ATOM 2454 N N . MET A 1 293 ? -24.834 -4.263 14.615 1.00 79.56 293 MET A N 1
ATOM 2455 C CA . MET A 1 293 ? -24.523 -3.561 13.371 1.00 79.56 293 MET A CA 1
ATOM 2456 C C . MET A 1 293 ? -24.156 -2.101 13.632 1.00 79.56 293 MET A C 1
ATOM 2458 O O . MET A 1 293 ? -24.908 -1.347 14.249 1.00 79.56 293 MET A O 1
ATOM 2462 N N . ILE A 1 294 ? -23.017 -1.685 13.087 1.00 87.12 294 ILE A N 1
ATOM 2463 C CA . ILE A 1 294 ? -22.653 -0.265 12.982 1.00 87.12 294 ILE A CA 1
ATOM 2464 C C . ILE A 1 294 ? -23.602 0.432 12.004 1.00 87.12 294 ILE A C 1
ATOM 2466 O O . ILE A 1 294 ? -23.823 -0.055 10.889 1.00 87.12 294 ILE A O 1
ATOM 2470 N N . SER A 1 295 ? -24.135 1.584 12.415 1.00 88.69 295 SER A N 1
ATOM 2471 C CA . SER A 1 295 ? -25.038 2.381 11.580 1.00 88.69 295 SER A CA 1
ATOM 2472 C C . SER A 1 295 ? -24.309 3.037 10.403 1.00 88.69 295 SER A C 1
ATOM 2474 O O . SER A 1 295 ? -23.134 3.393 10.498 1.00 88.69 295 SER A O 1
ATOM 2476 N N . GLU A 1 296 ? -25.020 3.252 9.295 1.00 88.31 296 GLU A N 1
ATOM 2477 C CA . GLU A 1 296 ? -24.478 3.939 8.112 1.00 88.31 296 GLU A CA 1
ATOM 2478 C C . GLU A 1 296 ? -23.987 5.350 8.435 1.00 88.31 296 GLU A C 1
ATOM 2480 O O . GLU A 1 296 ? -22.893 5.721 8.023 1.00 88.31 296 GLU A O 1
ATOM 2485 N N . ASN A 1 297 ? -24.729 6.088 9.265 1.00 93.06 297 ASN A N 1
ATOM 2486 C CA . ASN A 1 297 ? -24.344 7.432 9.698 1.00 93.06 297 ASN A CA 1
ATOM 2487 C C . ASN A 1 297 ? -22.982 7.435 10.406 1.00 93.06 297 ASN A C 1
ATOM 2489 O O . ASN A 1 297 ? -22.139 8.277 10.115 1.00 93.06 297 ASN A O 1
ATOM 2493 N N . GLN A 1 298 ? -22.729 6.463 11.291 1.00 92.81 298 GLN A N 1
ATOM 2494 C CA . GLN A 1 298 ? -21.427 6.339 11.954 1.00 92.81 298 GLN A CA 1
ATOM 2495 C C . GLN A 1 298 ? -20.307 6.043 10.953 1.00 92.81 298 GLN A C 1
ATOM 2497 O O . GLN A 1 298 ? -19.208 6.582 11.084 1.00 92.81 298 GLN A O 1
ATOM 2502 N N . VAL A 1 299 ? -20.568 5.198 9.953 1.00 94.38 299 VAL A N 1
ATOM 2503 C CA . VAL A 1 299 ? -19.599 4.902 8.891 1.00 94.38 299 VAL A CA 1
ATOM 2504 C C . VAL A 1 299 ? -19.298 6.149 8.062 1.00 94.38 299 VAL A C 1
ATOM 2506 O O . VAL A 1 299 ? -18.128 6.472 7.854 1.00 94.38 299 VAL A O 1
ATOM 2509 N N . ASP A 1 300 ? -20.322 6.891 7.648 1.00 94.56 300 ASP A N 1
ATOM 2510 C CA . ASP A 1 300 ? -20.156 8.116 6.867 1.00 94.56 300 ASP A CA 1
ATOM 2511 C C . ASP A 1 300 ? -19.448 9.222 7.652 1.00 94.56 300 ASP A C 1
ATOM 2513 O O . ASP A 1 300 ? -18.579 9.898 7.098 1.00 94.56 300 ASP A O 1
ATOM 2517 N N . ASP A 1 301 ? -19.728 9.376 8.946 1.00 93.56 301 ASP A N 1
ATOM 2518 C CA . ASP A 1 301 ? -19.014 10.316 9.813 1.00 93.56 301 ASP A CA 1
ATOM 2519 C C . ASP A 1 301 ? -17.517 10.008 9.869 1.00 93.56 301 ASP A C 1
ATOM 2521 O O . ASP A 1 301 ? -16.677 10.907 9.768 1.00 93.56 301 ASP A O 1
ATOM 2525 N N . TRP A 1 302 ? -17.164 8.730 9.983 1.00 94.31 302 TRP A N 1
ATOM 2526 C CA . TRP A 1 302 ? -15.774 8.292 9.947 1.00 94.31 302 TRP A CA 1
ATOM 2527 C C . TRP A 1 302 ? -15.117 8.517 8.588 1.00 94.31 302 TRP A C 1
ATOM 2529 O O . TRP A 1 302 ? -13.997 9.033 8.528 1.00 94.31 302 TRP A O 1
ATOM 2539 N N . ILE A 1 303 ? -15.815 8.205 7.494 1.00 94.62 303 ILE A N 1
ATOM 2540 C CA . ILE A 1 303 ? -15.339 8.513 6.143 1.00 94.62 303 ILE A CA 1
ATOM 2541 C C . ILE A 1 303 ? -15.086 10.019 6.034 1.00 94.62 303 ILE A C 1
ATOM 2543 O O . ILE A 1 303 ? -14.017 10.430 5.596 1.00 94.62 303 ILE A O 1
ATOM 2547 N N . ASN A 1 304 ? -16.011 10.862 6.490 1.00 90.06 304 ASN A N 1
ATOM 2548 C CA . ASN A 1 304 ? -15.874 12.317 6.443 1.00 90.06 304 ASN A CA 1
ATOM 2549 C C . ASN A 1 304 ? -14.646 12.812 7.212 1.00 90.06 304 ASN A C 1
ATOM 2551 O O . ASN A 1 304 ? -13.911 13.653 6.695 1.00 90.06 304 ASN A O 1
ATOM 2555 N N . LYS A 1 305 ? -14.394 12.251 8.400 1.00 89.38 305 LYS A N 1
ATOM 2556 C CA . LYS A 1 305 ? -13.236 12.586 9.238 1.00 89.38 305 LYS A CA 1
ATOM 2557 C C . LYS A 1 305 ? -11.897 12.213 8.607 1.00 89.38 305 LYS A C 1
ATOM 2559 O O . LYS A 1 305 ? -10.916 12.892 8.872 1.00 89.38 305 LYS A O 1
ATOM 2564 N N . LEU A 1 306 ? -11.831 11.147 7.809 1.00 91.06 306 LEU A N 1
ATOM 2565 C CA . LEU A 1 306 ? -10.560 10.606 7.305 1.00 91.06 306 LEU A CA 1
ATOM 2566 C C . LEU A 1 306 ? -10.281 10.960 5.839 1.00 91.06 306 LEU A C 1
ATOM 2568 O O . LEU A 1 306 ? -9.128 11.124 5.443 1.00 91.06 306 LEU A O 1
ATOM 2572 N N . TYR A 1 307 ? -11.318 11.126 5.015 1.00 89.25 307 TYR A N 1
ATOM 2573 C CA . TYR A 1 307 ? -11.169 11.205 3.556 1.00 89.25 307 TYR A CA 1
ATOM 2574 C C . TYR A 1 307 ? -10.400 12.447 3.070 1.00 89.25 307 TYR A C 1
ATOM 2576 O O . TYR A 1 307 ? -9.904 12.475 1.937 1.00 89.25 307 TYR A O 1
ATOM 2584 N N . PHE A 1 308 ? -10.250 13.478 3.910 1.00 85.81 308 PHE A N 1
ATOM 2585 C CA . PHE A 1 308 ? -9.398 14.628 3.593 1.00 85.81 308 PHE A CA 1
ATOM 2586 C C . PHE A 1 308 ? -7.936 14.212 3.342 1.00 85.81 308 PHE A C 1
ATOM 2588 O O . PHE A 1 308 ? -7.259 14.836 2.524 1.00 85.81 308 PHE A O 1
ATOM 2595 N N . VAL A 1 309 ? -7.456 13.132 3.973 1.00 85.75 309 VAL A N 1
ATOM 2596 C CA . VAL A 1 309 ? -6.103 12.598 3.757 1.00 85.75 309 VAL A CA 1
ATOM 2597 C C . VAL A 1 309 ? -5.935 12.110 2.323 1.00 85.75 309 VAL A C 1
ATOM 2599 O O . VAL A 1 309 ? -4.988 12.526 1.650 1.00 85.75 309 VAL A O 1
ATOM 2602 N N . LYS A 1 310 ? -6.890 11.323 1.801 1.00 84.31 310 LYS A N 1
ATOM 2603 C CA . LYS A 1 310 ? -6.879 10.900 0.391 1.00 84.31 310 LYS A CA 1
ATOM 2604 C C . LYS A 1 310 ? -6.875 12.099 -0.543 1.00 84.31 310 LYS A C 1
ATOM 2606 O O . LYS A 1 310 ? -6.046 12.173 -1.448 1.00 84.31 310 LYS A O 1
ATOM 2611 N N . LYS A 1 311 ? -7.752 13.075 -0.297 1.00 83.50 311 LYS A N 1
ATOM 2612 C CA . LYS A 1 311 ? -7.791 14.329 -1.066 1.00 83.50 311 LYS A CA 1
ATOM 2613 C C . LYS A 1 311 ? -6.429 15.036 -1.082 1.00 83.50 311 LYS A C 1
ATOM 2615 O O . LYS A 1 311 ? -5.946 15.392 -2.157 1.00 83.50 311 LYS A O 1
ATOM 2620 N N . ASN A 1 312 ? -5.780 15.162 0.075 1.00 81.19 312 ASN A N 1
ATOM 2621 C CA . ASN A 1 312 ? -4.459 15.777 0.207 1.00 81.19 312 ASN A CA 1
ATOM 2622 C C . ASN A 1 312 ? -3.364 14.984 -0.527 1.00 81.19 312 ASN A C 1
ATOM 2624 O O . ASN A 1 312 ? -2.532 15.585 -1.210 1.00 81.19 312 ASN A O 1
ATOM 2628 N N . TYR A 1 313 ? -3.354 13.652 -0.415 1.00 82.25 313 TYR A N 1
ATOM 2629 C CA . TYR A 1 313 ? -2.406 12.794 -1.132 1.00 82.25 313 TYR A CA 1
ATOM 2630 C C . TYR A 1 313 ? -2.536 12.979 -2.645 1.00 82.25 313 TYR A C 1
ATOM 2632 O O . TYR A 1 313 ? -1.564 13.342 -3.310 1.00 82.25 313 TYR A O 1
ATOM 2640 N N . TYR A 1 314 ? -3.744 12.813 -3.189 1.00 80.94 314 TYR A N 1
ATOM 2641 C CA . TYR A 1 314 ? -3.961 12.932 -4.626 1.00 80.94 314 TYR A CA 1
ATOM 2642 C C . TYR A 1 314 ? -3.661 14.350 -5.126 1.00 80.94 314 TYR A C 1
ATOM 2644 O O . TYR A 1 314 ? -3.025 14.487 -6.166 1.00 80.94 314 TYR A O 1
ATOM 2652 N N . SER A 1 315 ? -3.979 15.397 -4.357 1.00 78.19 315 SER A N 1
ATOM 2653 C CA . SER A 1 315 ? -3.586 16.790 -4.644 1.00 78.19 315 SER A CA 1
ATOM 2654 C C . SER A 1 315 ? -2.068 16.956 -4.842 1.00 78.19 315 SER A C 1
ATOM 2656 O O . SER A 1 315 ? -1.625 17.569 -5.817 1.00 78.19 315 SER A O 1
ATOM 2658 N N . LYS A 1 316 ? -1.240 16.330 -3.990 1.00 78.44 316 LYS A N 1
ATOM 2659 C CA . LYS A 1 316 ? 0.228 16.318 -4.161 1.00 78.44 316 LYS A CA 1
ATOM 2660 C C . LYS A 1 316 ? 0.648 15.591 -5.442 1.00 78.44 316 LYS A C 1
ATOM 2662 O O . LYS A 1 316 ? 1.539 16.069 -6.147 1.00 78.44 316 LYS A O 1
ATOM 2667 N N . VAL A 1 317 ? 0.001 14.467 -5.763 1.00 77.75 317 VAL A N 1
ATOM 2668 C CA . VAL A 1 317 ? 0.244 13.713 -7.007 1.00 77.75 317 VAL A CA 1
ATOM 2669 C C . VAL A 1 317 ? -0.080 14.575 -8.233 1.00 77.75 317 VAL A C 1
ATOM 2671 O O . VAL A 1 317 ? 0.756 14.688 -9.132 1.00 77.75 317 VAL A O 1
ATOM 2674 N N . TYR A 1 318 ? -1.233 15.255 -8.242 1.00 79.38 318 TYR A N 1
ATOM 2675 C CA . TYR A 1 318 ? -1.614 16.206 -9.292 1.00 79.38 318 TYR A CA 1
ATOM 2676 C C . TYR A 1 318 ? -0.583 17.331 -9.450 1.00 79.38 318 TYR A C 1
ATOM 2678 O O . TYR A 1 318 ? -0.196 17.662 -10.570 1.00 79.38 318 TYR A O 1
ATOM 2686 N N . ALA A 1 319 ? -0.100 17.908 -8.346 1.00 76.75 319 ALA A N 1
ATOM 2687 C CA . ALA A 1 319 ? 0.884 18.989 -8.384 1.00 76.75 319 ALA A CA 1
ATOM 2688 C C . ALA A 1 319 ? 2.235 18.532 -8.962 1.00 76.75 319 ALA A C 1
ATOM 2690 O O . ALA A 1 319 ? 2.823 19.219 -9.800 1.00 76.75 319 ALA A O 1
ATOM 2691 N N . ALA A 1 320 ? 2.713 17.351 -8.560 1.00 75.94 320 ALA A N 1
ATOM 2692 C CA . ALA A 1 320 ? 3.928 16.759 -9.114 1.00 75.94 320 ALA A CA 1
ATOM 2693 C C . ALA A 1 320 ? 3.781 16.473 -10.617 1.00 75.94 320 ALA A C 1
ATOM 2695 O O . ALA A 1 320 ? 4.678 16.790 -11.400 1.00 75.94 320 ALA A O 1
ATOM 2696 N N . TYR A 1 321 ? 2.626 15.950 -11.033 1.00 78.12 321 TYR A N 1
ATOM 2697 C CA . TYR A 1 321 ? 2.319 15.730 -12.442 1.00 78.12 321 TYR A CA 1
ATOM 2698 C C . TYR A 1 321 ? 2.250 17.032 -13.250 1.00 78.12 321 TYR A C 1
ATOM 2700 O O . TYR A 1 321 ? 2.777 17.099 -14.360 1.00 78.12 321 TYR A O 1
ATOM 2708 N N . LYS A 1 322 ? 1.667 18.100 -12.694 1.00 77.31 322 LYS A N 1
ATOM 2709 C CA . LYS A 1 322 ? 1.667 19.431 -13.318 1.00 77.31 322 LYS A CA 1
ATOM 2710 C C . LYS A 1 322 ? 3.092 19.923 -13.570 1.00 77.31 322 LYS A C 1
ATOM 2712 O O . LYS A 1 322 ? 3.396 20.395 -14.659 1.00 77.31 322 LYS A O 1
ATOM 2717 N N . ASN A 1 323 ? 3.979 19.797 -12.584 1.00 75.94 323 ASN A N 1
ATOM 2718 C CA . ASN A 1 323 ? 5.373 20.223 -12.729 1.00 75.94 323 ASN A CA 1
ATOM 2719 C C . ASN A 1 323 ? 6.091 19.430 -13.826 1.00 75.94 323 ASN A C 1
ATOM 2721 O O . ASN A 1 323 ? 6.783 20.016 -14.656 1.00 75.94 323 ASN A O 1
ATOM 2725 N N . PHE A 1 324 ? 5.877 18.114 -13.863 1.00 75.25 324 PHE A N 1
ATOM 2726 C CA . PHE A 1 324 ? 6.415 17.244 -14.902 1.00 75.25 324 PHE A CA 1
ATOM 2727 C C . PHE A 1 324 ? 5.889 17.599 -16.299 1.00 75.25 324 PHE A C 1
ATOM 2729 O O . PHE A 1 324 ? 6.673 17.766 -17.229 1.00 75.25 324 PHE A O 1
ATOM 2736 N N . THR A 1 325 ? 4.574 17.766 -16.444 1.00 74.12 325 THR A N 1
ATOM 2737 C CA . THR A 1 325 ? 3.957 18.095 -17.736 1.00 74.12 325 THR A CA 1
ATOM 2738 C C . THR A 1 325 ? 4.349 19.488 -18.219 1.00 74.12 325 THR A C 1
ATOM 2740 O O . THR A 1 325 ? 4.669 19.641 -19.390 1.00 74.12 325 THR A O 1
ATOM 2743 N N . ASN A 1 326 ? 4.442 20.481 -17.331 1.00 74.88 326 ASN A N 1
ATOM 2744 C CA . ASN A 1 326 ? 4.982 21.801 -17.671 1.00 74.88 326 ASN A CA 1
ATOM 2745 C C . ASN A 1 326 ? 6.440 21.727 -18.136 1.00 74.88 326 ASN A C 1
ATOM 2747 O O . ASN A 1 326 ? 6.821 22.416 -19.079 1.00 74.88 326 ASN A O 1
ATOM 2751 N N . PHE A 1 327 ? 7.255 20.898 -17.477 1.00 73.62 327 PHE A N 1
ATOM 2752 C CA . PHE A 1 327 ? 8.641 20.693 -17.871 1.00 73.62 327 PHE A CA 1
ATOM 2753 C C . PHE A 1 327 ? 8.730 20.068 -19.266 1.00 73.62 327 PHE A C 1
ATOM 2755 O O . PHE A 1 327 ? 9.386 20.654 -20.123 1.00 73.62 327 PHE A O 1
ATOM 2762 N N . ILE A 1 328 ? 8.008 18.971 -19.533 1.00 71.81 328 ILE A N 1
ATOM 2763 C CA . ILE A 1 328 ? 7.957 18.372 -20.878 1.00 71.81 328 ILE A CA 1
ATOM 2764 C C . ILE A 1 328 ? 7.463 19.389 -21.906 1.00 71.81 328 ILE A C 1
ATOM 2766 O O . ILE A 1 328 ? 8.089 19.549 -22.948 1.00 71.81 328 ILE A O 1
ATOM 2770 N N . PHE A 1 329 ? 6.394 20.124 -21.593 1.00 74.12 329 PHE A N 1
ATOM 2771 C CA . PHE A 1 329 ? 5.870 21.153 -22.482 1.00 74.12 329 PHE A CA 1
ATOM 2772 C C . PHE A 1 329 ? 6.936 22.197 -22.843 1.00 74.12 329 PHE A C 1
ATOM 2774 O O . PHE A 1 329 ? 7.058 22.576 -24.006 1.00 74.12 329 PHE A O 1
ATOM 2781 N N . SER A 1 330 ? 7.739 22.620 -21.858 1.00 71.31 330 SER A N 1
ATOM 2782 C CA . SER A 1 330 ? 8.814 23.597 -22.055 1.00 71.31 330 SER A CA 1
ATOM 2783 C C . SER A 1 330 ? 9.981 23.075 -22.897 1.00 71.31 330 SER A C 1
ATOM 2785 O O . SER A 1 330 ? 10.566 23.859 -23.640 1.00 71.31 330 SER A O 1
ATOM 2787 N N . ILE A 1 331 ? 10.295 21.776 -22.817 1.00 67.44 331 ILE A N 1
ATOM 2788 C CA . ILE A 1 331 ? 11.373 21.150 -23.601 1.00 67.44 331 ILE A CA 1
ATOM 2789 C C . ILE A 1 331 ? 10.900 20.572 -24.934 1.00 67.44 331 ILE A C 1
ATOM 2791 O O . ILE A 1 331 ? 11.743 20.114 -25.695 1.00 67.44 331 ILE A O 1
ATOM 2795 N N . GLY A 1 332 ? 9.589 20.540 -25.198 1.00 65.19 332 GLY A N 1
ATOM 2796 C CA . GLY A 1 332 ? 8.993 19.915 -26.378 1.00 65.19 332 GLY A CA 1
ATOM 2797 C C . GLY A 1 332 ? 9.553 20.422 -27.709 1.00 65.19 332 GLY A C 1
ATOM 2798 O O . GLY A 1 332 ? 10.408 21.311 -27.726 1.00 65.19 332 GLY A O 1
ATOM 2799 N N . PRO A 1 333 ? 9.079 19.884 -28.845 1.00 54.91 333 PRO A N 1
ATOM 2800 C CA . PRO A 1 333 ? 9.651 20.173 -30.154 1.00 54.91 333 PRO A CA 1
ATOM 2801 C C . PRO A 1 333 ? 9.319 21.611 -30.570 1.00 54.91 333 PRO A C 1
ATOM 2803 O O . PRO A 1 333 ? 8.387 21.877 -31.324 1.00 54.91 333 PRO A O 1
ATOM 2806 N N . GLN A 1 334 ? 10.084 22.565 -30.046 1.00 58.66 334 GLN A N 1
ATOM 2807 C CA . GLN A 1 334 ? 10.112 23.929 -30.525 1.00 58.66 334 GLN A CA 1
ATOM 2808 C C . GLN A 1 334 ? 11.011 23.961 -31.762 1.00 58.66 334 GLN A C 1
ATOM 2810 O O . GLN A 1 334 ? 12.033 23.270 -31.786 1.00 58.66 334 GLN A O 1
ATOM 2815 N N . PRO A 1 335 ? 10.701 24.779 -32.779 1.00 53.16 335 PRO A N 1
ATOM 2816 C CA . PRO A 1 335 ? 11.493 24.837 -34.008 1.00 53.16 335 PRO A CA 1
ATOM 2817 C C . PRO A 1 335 ? 13.006 25.004 -33.779 1.00 53.16 335 PRO A C 1
ATOM 2819 O O . PRO A 1 335 ? 13.809 24.439 -34.515 1.00 53.16 335 PRO A O 1
ATOM 2822 N N . ALA A 1 336 ? 13.398 25.718 -32.718 1.00 55.34 336 ALA A N 1
ATOM 2823 C CA . ALA A 1 336 ? 14.794 25.932 -32.340 1.00 55.34 336 ALA A CA 1
ATOM 2824 C C . ALA A 1 336 ? 15.453 24.750 -31.592 1.00 55.34 336 ALA A C 1
ATOM 2826 O O . ALA A 1 336 ? 16.677 24.648 -31.597 1.00 55.34 336 ALA A O 1
ATOM 2827 N N . SER A 1 337 ? 14.682 23.853 -30.962 1.00 56.72 337 SER A N 1
ATOM 2828 C CA . SER A 1 337 ? 15.194 22.768 -30.108 1.00 56.72 337 SER A CA 1
ATOM 2829 C C . SER A 1 337 ? 15.187 21.389 -30.773 1.00 56.72 337 SER A C 1
ATOM 2831 O O . SER A 1 337 ? 15.835 20.482 -30.259 1.00 56.72 337 SER A O 1
ATOM 2833 N N . ILE A 1 338 ? 14.534 21.206 -31.929 1.00 61.53 338 ILE A N 1
ATOM 2834 C CA . ILE A 1 338 ? 14.387 19.895 -32.603 1.00 61.53 338 ILE A CA 1
ATOM 2835 C C . ILE A 1 338 ? 15.726 19.186 -32.827 1.00 61.53 338 ILE A C 1
ATOM 2837 O O . ILE A 1 338 ? 15.864 18.006 -32.511 1.00 61.53 338 ILE A O 1
ATOM 2841 N N . ASN A 1 339 ? 16.738 19.896 -33.332 1.00 57.28 339 ASN A N 1
ATOM 2842 C CA . ASN A 1 339 ? 18.054 19.300 -33.572 1.00 57.28 339 ASN A CA 1
ATOM 2843 C C . ASN A 1 339 ? 18.768 18.917 -32.267 1.00 57.28 339 ASN A C 1
ATOM 2845 O O . ASN A 1 339 ? 19.526 17.949 -32.246 1.00 57.28 339 ASN A O 1
ATOM 2849 N N . GLN A 1 340 ? 18.519 19.646 -31.179 1.00 61.81 340 GLN A N 1
ATOM 2850 C CA . GLN A 1 340 ? 19.062 19.339 -29.856 1.00 61.81 340 GLN A CA 1
ATOM 2851 C C . GLN A 1 340 ? 18.321 18.149 -29.230 1.00 61.81 340 GLN A C 1
ATOM 2853 O O . GLN A 1 340 ? 18.961 17.220 -28.758 1.00 61.81 340 GLN A O 1
ATOM 2858 N N . LEU A 1 341 ? 16.991 18.095 -29.341 1.00 58.75 341 LEU A N 1
ATOM 2859 C CA . LEU A 1 341 ? 16.169 16.959 -28.910 1.00 58.75 341 LEU A CA 1
ATOM 2860 C C . LEU A 1 341 ? 16.517 15.674 -29.660 1.00 58.75 341 LEU A C 1
ATOM 2862 O O . LEU A 1 341 ? 16.632 14.617 -29.044 1.00 58.75 341 LEU A O 1
ATOM 2866 N N . LYS A 1 342 ? 16.754 15.770 -30.972 1.00 61.75 342 LYS A N 1
ATOM 2867 C CA . LYS A 1 342 ? 17.222 14.652 -31.797 1.00 61.75 342 LYS A CA 1
ATOM 2868 C C . LYS A 1 342 ? 18.613 14.178 -31.368 1.00 61.75 342 LYS A C 1
ATOM 2870 O O . LYS A 1 342 ? 18.817 12.980 -31.219 1.00 61.75 342 LYS A O 1
ATOM 2875 N N . LYS A 1 343 ? 19.555 15.098 -31.113 1.00 57.94 343 LYS A N 1
ATOM 2876 C CA . LYS A 1 343 ? 20.893 14.764 -30.580 1.00 57.94 343 LYS A CA 1
ATOM 2877 C C . LYS A 1 343 ? 20.835 14.100 -29.203 1.00 57.94 343 LYS A C 1
ATOM 2879 O O . LYS A 1 343 ? 21.676 13.261 -28.906 1.00 57.94 343 LYS A O 1
ATOM 2884 N N . LEU A 1 344 ? 19.858 14.477 -28.382 1.00 59.16 344 LEU A N 1
ATOM 2885 C CA . LEU A 1 344 ? 19.640 13.919 -27.049 1.00 59.16 344 LEU A CA 1
ATOM 2886 C C . LEU A 1 344 ? 18.796 12.630 -27.056 1.00 59.16 344 LEU A C 1
ATOM 2888 O O . LEU A 1 344 ? 18.590 12.055 -25.992 1.00 59.16 344 LEU A O 1
ATOM 2892 N N . GLY A 1 345 ? 18.299 12.175 -28.216 1.00 58.72 345 GLY A N 1
ATOM 2893 C CA . GLY A 1 345 ? 17.432 10.993 -28.321 1.00 58.72 345 GLY A CA 1
ATOM 2894 C C . GLY A 1 345 ? 16.048 11.168 -27.681 1.00 58.72 345 GLY A C 1
ATOM 2895 O O . GLY A 1 345 ? 15.390 10.186 -27.370 1.00 58.72 345 GLY A O 1
ATOM 2896 N N . LEU A 1 346 ? 15.604 12.408 -27.456 1.00 61.84 346 LEU A N 1
ATOM 2897 C CA . LEU A 1 346 ? 14.354 12.727 -26.749 1.00 61.84 346 LEU A CA 1
ATOM 2898 C C . LEU A 1 346 ? 13.162 12.938 -27.687 1.00 61.84 346 LEU A C 1
ATOM 2900 O O . LEU A 1 346 ? 12.040 13.146 -27.232 1.00 61.84 346 LEU A O 1
ATOM 2904 N N . LEU A 1 347 ? 13.406 12.940 -28.995 1.00 60.84 347 LEU A N 1
ATOM 2905 C CA . LEU A 1 347 ? 12.387 13.249 -29.989 1.00 60.84 347 LEU A CA 1
ATOM 2906 C C . LEU A 1 347 ? 11.357 12.121 -30.134 1.00 60.84 347 LEU A C 1
ATOM 2908 O O . LEU A 1 347 ? 10.162 12.400 -30.144 1.00 60.84 347 LEU A O 1
ATOM 2912 N N . ASP A 1 348 ? 11.814 10.870 -30.156 1.00 53.75 348 ASP A N 1
ATOM 2913 C CA . ASP A 1 348 ? 10.939 9.692 -30.239 1.00 53.75 348 ASP A CA 1
ATOM 2914 C C . ASP A 1 348 ? 10.165 9.468 -28.921 1.00 53.75 348 ASP A C 1
ATOM 2916 O O . ASP A 1 348 ? 9.015 9.036 -28.919 1.00 53.75 348 ASP A O 1
ATOM 2920 N N . GLU A 1 349 ? 10.752 9.879 -27.794 1.00 59.97 349 GLU A N 1
ATOM 2921 C CA . GLU A 1 349 ? 10.144 9.815 -26.458 1.00 59.97 349 GLU A CA 1
ATOM 2922 C C . GLU A 1 349 ? 8.959 10.789 -26.281 1.00 59.97 349 GLU A C 1
ATOM 2924 O O . GLU A 1 349 ? 8.031 10.517 -25.517 1.00 59.97 349 GLU A O 1
ATOM 2929 N N . LEU A 1 350 ? 8.936 11.918 -27.002 1.00 62.00 350 LEU A N 1
ATOM 2930 C CA . LEU A 1 350 ? 7.868 12.928 -26.904 1.00 62.00 350 LEU A CA 1
ATOM 2931 C C . LEU A 1 350 ? 6.497 12.402 -27.366 1.00 62.00 350 LEU A C 1
ATOM 2933 O O . LEU A 1 350 ? 5.462 12.758 -26.783 1.00 62.00 350 LEU A O 1
ATOM 2937 N N . THR A 1 351 ? 6.478 11.542 -28.385 1.00 57.22 351 THR A N 1
ATOM 2938 C CA . THR A 1 351 ? 5.255 10.898 -28.892 1.00 57.22 351 THR A CA 1
ATOM 2939 C C . THR A 1 351 ? 4.683 9.939 -27.847 1.00 57.22 351 THR A C 1
ATOM 2941 O O . THR A 1 351 ? 3.505 10.035 -27.483 1.00 57.22 351 THR A O 1
ATOM 2944 N N . ASP A 1 352 ? 5.539 9.104 -27.258 1.00 60.47 352 ASP A N 1
ATOM 2945 C CA . ASP A 1 352 ? 5.171 8.186 -26.179 1.00 60.47 352 ASP A CA 1
ATOM 2946 C C . ASP A 1 352 ? 4.681 8.926 -24.928 1.00 60.47 352 ASP A C 1
ATOM 2948 O O . ASP A 1 352 ? 3.708 8.512 -24.283 1.00 60.47 352 ASP A O 1
ATOM 2952 N N . TRP A 1 353 ? 5.298 10.062 -24.588 1.00 65.44 353 TRP A N 1
ATOM 2953 C CA . TRP A 1 353 ? 4.847 10.894 -23.474 1.00 65.44 353 TRP A CA 1
ATOM 2954 C C . TRP A 1 353 ? 3.444 11.454 -23.709 1.00 65.44 353 TRP A C 1
ATOM 2956 O O . TRP A 1 353 ? 2.643 11.466 -22.776 1.00 65.44 353 TRP A O 1
ATOM 2966 N N . THR A 1 354 ? 3.101 11.857 -24.934 1.00 64.56 354 THR A N 1
ATOM 2967 C CA . THR A 1 354 ? 1.782 12.433 -25.261 1.00 64.56 354 THR A CA 1
ATOM 2968 C C . THR A 1 354 ? 0.651 11.414 -25.076 1.00 64.56 354 THR A C 1
ATOM 2970 O O . THR A 1 354 ? -0.374 11.712 -24.446 1.00 64.56 354 THR A O 1
ATOM 2973 N N . ILE A 1 355 ? 0.860 10.176 -25.535 1.00 64.94 355 ILE A N 1
ATOM 2974 C CA . ILE A 1 355 ? -0.088 9.065 -25.344 1.00 64.94 355 ILE A CA 1
ATOM 2975 C C . ILE A 1 355 ? -0.260 8.767 -23.847 1.00 64.94 355 ILE A C 1
ATOM 2977 O O . ILE A 1 355 ? -1.384 8.688 -23.334 1.00 64.94 355 ILE A O 1
ATOM 2981 N N . ARG A 1 356 ? 0.854 8.667 -23.111 1.00 66.94 356 ARG A N 1
ATOM 2982 C CA . ARG A 1 356 ? 0.840 8.396 -21.666 1.00 66.94 356 ARG A CA 1
ATOM 2983 C C . ARG A 1 356 ? 0.188 9.525 -20.872 1.00 66.94 356 ARG A C 1
ATOM 2985 O O . ARG A 1 356 ? -0.557 9.244 -19.935 1.00 66.94 356 ARG A O 1
ATOM 2992 N N . ILE A 1 357 ? 0.393 10.785 -21.252 1.00 73.19 357 ILE A N 1
ATOM 2993 C CA . ILE A 1 357 ? -0.240 11.957 -20.630 1.00 73.19 357 ILE A CA 1
ATOM 2994 C C . ILE A 1 357 ? -1.753 11.926 -20.825 1.00 73.19 357 ILE A C 1
ATOM 2996 O O . ILE A 1 357 ? -2.488 12.163 -19.871 1.00 73.19 357 ILE A O 1
ATOM 3000 N N . THR A 1 358 ? -2.238 11.565 -22.012 1.00 69.44 358 THR A N 1
ATOM 3001 C CA . THR A 1 358 ? -3.682 11.437 -22.259 1.00 69.44 358 THR A CA 1
ATOM 3002 C C . THR A 1 358 ? -4.312 10.351 -21.383 1.00 69.44 358 THR A C 1
ATOM 3004 O O . THR A 1 358 ? -5.306 10.607 -20.702 1.00 69.44 358 THR A O 1
ATOM 3007 N N . SER A 1 359 ? -3.697 9.165 -21.318 1.00 74.69 359 SER A N 1
ATOM 3008 C CA . SER A 1 359 ? -4.131 8.082 -20.421 1.00 74.69 359 SER A CA 1
ATOM 3009 C C . SER A 1 359 ? -4.118 8.512 -18.945 1.00 74.69 359 SER A C 1
ATOM 3011 O O . SER A 1 359 ? -5.080 8.308 -18.200 1.00 74.69 359 SER A O 1
ATOM 3013 N N . THR A 1 360 ? -3.055 9.206 -18.541 1.00 76.88 360 THR A N 1
ATOM 3014 C CA . THR A 1 360 ? -2.882 9.756 -17.192 1.00 76.88 360 THR A CA 1
ATOM 3015 C C . THR A 1 360 ? -3.978 10.768 -16.840 1.00 76.88 360 THR A C 1
ATOM 3017 O O . THR A 1 360 ? -4.576 10.683 -15.767 1.00 76.88 360 THR A O 1
ATOM 3020 N N . ASN A 1 361 ? -4.299 11.692 -17.750 1.00 78.06 361 ASN A N 1
ATOM 3021 C CA . ASN A 1 361 ? -5.381 12.662 -17.575 1.00 78.06 361 ASN A CA 1
ATOM 3022 C C . ASN A 1 361 ? -6.739 11.968 -17.373 1.00 78.06 361 ASN A C 1
ATOM 3024 O O . ASN A 1 361 ? -7.532 12.408 -16.542 1.00 78.06 361 ASN A O 1
ATOM 3028 N N . ASN A 1 362 ? -7.000 10.856 -18.066 1.00 80.94 362 ASN A N 1
ATOM 3029 C CA . ASN A 1 362 ? -8.230 10.082 -17.875 1.00 80.94 362 ASN A CA 1
ATOM 3030 C C . ASN A 1 362 ? -8.294 9.426 -16.486 1.00 80.94 362 ASN A C 1
ATOM 3032 O O . ASN A 1 362 ? -9.337 9.494 -15.829 1.00 80.94 362 ASN A O 1
ATOM 3036 N N . LYS A 1 363 ? -7.180 8.857 -15.993 1.00 81.94 363 LYS A N 1
ATOM 3037 C CA . LYS A 1 363 ? -7.084 8.354 -14.606 1.00 81.94 363 LYS A CA 1
ATOM 3038 C C . LYS A 1 363 ? -7.382 9.470 -13.604 1.00 81.94 363 LYS A C 1
ATOM 3040 O O . LYS A 1 363 ? -8.182 9.294 -12.694 1.00 81.94 363 LYS A O 1
ATOM 3045 N N . PHE A 1 364 ? -6.820 10.650 -13.829 1.00 82.12 364 PHE A N 1
ATOM 3046 C CA . PHE A 1 364 ? -7.049 11.829 -13.005 1.00 82.12 364 PHE A CA 1
ATOM 3047 C C . PHE A 1 364 ? -8.499 12.329 -13.001 1.00 82.12 364 PHE A C 1
ATOM 3049 O O . PHE A 1 364 ? -9.002 12.713 -11.945 1.00 82.12 364 PHE A O 1
ATOM 3056 N N . ILE A 1 365 ? -9.192 12.304 -14.140 1.00 83.25 365 ILE A N 1
ATOM 3057 C CA . ILE A 1 365 ? -10.626 12.626 -14.214 1.00 83.25 365 ILE A CA 1
ATOM 3058 C C . ILE A 1 365 ? -11.445 11.593 -13.427 1.00 83.25 365 ILE A C 1
ATOM 3060 O O . ILE A 1 365 ? -12.333 11.963 -12.655 1.00 83.25 365 ILE A O 1
ATOM 3064 N N . SER A 1 366 ? -11.115 10.305 -13.571 1.00 86.19 366 SER A N 1
ATOM 3065 C CA . SER A 1 366 ? -11.745 9.222 -12.806 1.00 86.19 366 SER A CA 1
ATOM 3066 C C . SER A 1 366 ? -11.550 9.412 -11.299 1.00 86.19 366 SER A C 1
ATOM 3068 O O . SER A 1 366 ? -12.524 9.398 -10.543 1.00 86.19 366 SER A O 1
ATOM 3070 N N . TRP A 1 367 ? -10.319 9.688 -10.857 1.00 86.38 367 TRP A N 1
ATOM 3071 C CA . TRP A 1 367 ? -10.013 9.962 -9.452 1.00 86.38 367 TRP A CA 1
ATOM 3072 C C . TRP A 1 367 ? -10.786 11.153 -8.927 1.00 86.38 367 TRP A C 1
ATOM 3074 O O . TRP A 1 367 ? -11.358 11.052 -7.854 1.00 86.38 367 TRP A O 1
ATOM 3084 N N . LYS A 1 368 ? -10.881 12.250 -9.681 1.00 83.81 368 LYS A N 1
ATOM 3085 C CA . LYS A 1 368 ? -11.670 13.415 -9.275 1.00 83.81 368 LYS A CA 1
ATOM 3086 C C . LYS A 1 368 ? -13.127 13.043 -8.989 1.00 83.81 368 LYS A C 1
ATOM 3088 O O . LYS A 1 368 ? -13.661 13.396 -7.940 1.00 83.81 368 LYS A O 1
ATOM 3093 N N . ASN A 1 369 ? -13.767 12.303 -9.894 1.00 86.00 369 ASN A N 1
ATOM 3094 C CA . ASN A 1 369 ? -15.136 11.833 -9.678 1.00 86.00 369 ASN A CA 1
ATOM 3095 C C . ASN A 1 369 ? -15.232 10.939 -8.425 1.00 86.00 369 ASN A C 1
ATOM 3097 O O . ASN A 1 369 ? -16.129 11.137 -7.606 1.00 86.00 369 ASN A O 1
ATOM 3101 N N . LYS A 1 370 ? -14.274 10.024 -8.229 1.00 89.69 370 LYS A N 1
ATOM 3102 C CA . LYS A 1 370 ? -14.208 9.167 -7.034 1.00 89.69 370 LYS A CA 1
ATOM 3103 C C . LYS A 1 370 ? -13.994 9.970 -5.747 1.00 89.69 370 LYS A C 1
ATOM 3105 O O . LYS A 1 370 ? -14.708 9.745 -4.778 1.00 89.69 370 LYS A O 1
ATOM 3110 N N . LEU A 1 371 ? -13.088 10.948 -5.745 1.00 87.19 371 LEU A N 1
ATOM 3111 C CA . LEU A 1 371 ? -12.791 11.821 -4.605 1.00 87.19 371 LEU A CA 1
ATOM 3112 C C . LEU A 1 371 ? -14.003 12.660 -4.194 1.00 87.19 371 LEU A C 1
ATOM 3114 O O . LEU A 1 371 ? -14.271 12.820 -3.003 1.00 87.19 371 LEU A O 1
ATOM 3118 N N . ASN A 1 372 ? -14.750 13.179 -5.170 1.00 84.31 372 ASN A N 1
ATOM 3119 C CA . ASN A 1 372 ? -15.958 13.964 -4.916 1.00 84.31 372 ASN A CA 1
ATOM 3120 C C . ASN A 1 372 ? -17.084 13.108 -4.332 1.00 84.31 372 ASN A C 1
ATOM 3122 O O . ASN A 1 372 ? -17.790 13.558 -3.434 1.00 84.31 372 ASN A O 1
ATOM 3126 N N . LYS A 1 373 ? -17.207 11.860 -4.795 1.00 89.06 373 LYS A N 1
ATOM 3127 C CA . LYS A 1 373 ? -18.185 10.883 -4.298 1.00 89.06 373 LYS A CA 1
ATOM 3128 C C . LYS A 1 373 ? -17.713 10.109 -3.064 1.00 89.06 373 LYS A C 1
ATOM 3130 O O . LYS A 1 373 ? -18.419 9.220 -2.609 1.00 89.06 373 LYS A O 1
ATOM 3135 N N . LYS A 1 374 ? -16.517 10.410 -2.543 1.00 91.06 374 LYS A N 1
ATOM 3136 C CA . LYS A 1 374 ? -15.858 9.661 -1.464 1.00 91.06 374 LYS A CA 1
ATOM 3137 C C . LYS A 1 374 ? -15.862 8.155 -1.731 1.00 91.06 374 LYS A C 1
ATOM 3139 O O . LYS A 1 374 ? -16.253 7.376 -0.875 1.00 91.06 374 LYS A O 1
ATOM 3144 N N . GLN A 1 375 ? -15.497 7.749 -2.940 1.00 90.50 375 GLN A N 1
ATOM 3145 C CA . GLN A 1 375 ? -15.434 6.348 -3.356 1.00 90.50 375 GLN A CA 1
ATOM 3146 C C . GLN A 1 375 ? -14.044 5.765 -3.112 1.00 90.50 375 GLN A C 1
ATOM 3148 O O . GLN A 1 375 ? -13.049 6.493 -3.004 1.00 90.50 375 GLN A O 1
ATOM 3153 N N . LEU A 1 376 ? -13.977 4.437 -3.064 1.00 88.00 376 LEU A N 1
ATOM 3154 C CA . LEU A 1 376 ? -12.719 3.709 -3.042 1.00 88.00 376 LEU A CA 1
ATOM 3155 C C . LEU A 1 376 ? -11.930 3.975 -4.334 1.00 88.00 376 LEU A C 1
ATOM 3157 O O . LEU A 1 376 ? -12.381 3.680 -5.443 1.00 88.00 376 LEU A O 1
ATOM 3161 N N . ILE A 1 377 ? -10.733 4.539 -4.183 1.00 81.38 377 ILE A N 1
ATOM 3162 C CA . ILE A 1 377 ? -9.728 4.592 -5.247 1.00 81.38 377 ILE A CA 1
ATOM 3163 C C . ILE A 1 377 ? -8.821 3.396 -5.010 1.00 81.38 377 ILE A C 1
ATOM 3165 O O . ILE A 1 377 ? -7.961 3.425 -4.131 1.00 81.38 377 ILE A O 1
ATOM 3169 N N . SER A 1 378 ? -9.104 2.320 -5.735 1.00 72.31 378 SER A N 1
ATOM 3170 C CA . SER A 1 378 ? -8.404 1.051 -5.606 1.00 72.31 378 SER A CA 1
ATOM 3171 C C . SER A 1 378 ? -6.969 1.169 -6.109 1.00 72.31 378 SER A C 1
ATOM 3173 O O . SER A 1 378 ? -6.601 2.092 -6.838 1.00 72.31 378 SER A O 1
ATOM 3175 N N . LYS A 1 379 ? -6.142 0.176 -5.799 1.00 66.69 379 LYS A N 1
ATOM 3176 C CA . LYS A 1 379 ? -4.767 0.129 -6.308 1.00 66.69 379 LYS A CA 1
ATOM 3177 C C . LYS A 1 379 ? -4.692 -0.042 -7.831 1.00 66.69 379 LYS A C 1
ATOM 3179 O O . LYS A 1 379 ? -3.730 0.409 -8.443 1.00 66.69 379 LYS A O 1
ATOM 3184 N N . ASN A 1 380 ? -5.759 -0.551 -8.454 1.00 64.75 380 ASN A N 1
ATOM 3185 C CA . ASN A 1 380 ? -5.911 -0.601 -9.914 1.00 64.75 380 ASN A CA 1
ATOM 3186 C C . ASN A 1 380 ? -6.192 0.771 -10.534 1.00 64.75 380 ASN A C 1
ATOM 3188 O O . ASN A 1 380 ? -5.903 0.992 -11.708 1.00 64.75 380 ASN A O 1
ATOM 3192 N N . ASP A 1 381 ? -6.733 1.699 -9.745 1.00 67.94 381 ASP A N 1
ATOM 3193 C CA . ASP A 1 381 ? -6.899 3.081 -10.168 1.00 67.94 381 ASP A CA 1
ATOM 3194 C C . ASP A 1 381 ? -5.575 3.849 -10.093 1.00 67.94 381 ASP A C 1
ATOM 3196 O O . ASP A 1 381 ? -5.437 4.853 -10.783 1.00 67.94 381 ASP A O 1
ATOM 3200 N N . ASN A 1 382 ? -4.606 3.393 -9.288 1.00 66.31 382 ASN A N 1
ATOM 3201 C CA . ASN A 1 382 ? -3.365 4.108 -9.000 1.00 66.31 382 ASN A CA 1
ATOM 3202 C C . ASN A 1 382 ? -2.392 4.084 -10.195 1.00 66.31 382 ASN A C 1
ATOM 3204 O O . ASN A 1 382 ? -2.199 3.064 -10.847 1.00 66.31 382 ASN A O 1
ATOM 3208 N N . MET A 1 383 ? -1.712 5.202 -10.450 1.00 68.50 383 MET A N 1
ATOM 3209 C CA . MET A 1 383 ? -0.641 5.305 -11.449 1.00 68.50 383 MET A CA 1
ATOM 3210 C C . MET A 1 383 ? 0.585 4.467 -11.084 1.00 68.50 383 MET A C 1
ATOM 3212 O O . MET A 1 383 ? 1.372 4.133 -11.956 1.00 68.50 383 MET A O 1
ATOM 3216 N N . ARG A 1 384 ? 0.745 4.069 -9.818 1.00 64.88 384 ARG A N 1
ATOM 3217 C CA . ARG A 1 384 ? 1.819 3.154 -9.412 1.00 64.88 384 ARG A CA 1
ATOM 3218 C C . ARG A 1 384 ? 1.760 1.795 -10.097 1.00 64.88 384 ARG A C 1
ATOM 3220 O O . ARG A 1 384 ? 2.801 1.165 -10.205 1.00 64.88 384 ARG A O 1
ATOM 3227 N N . ASN A 1 385 ? 0.611 1.369 -10.620 1.00 63.2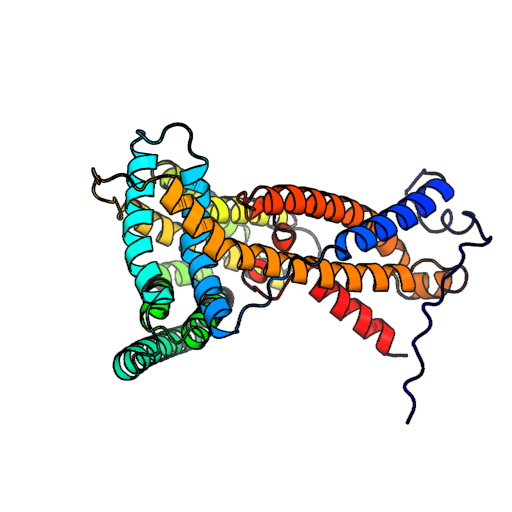2 385 ASN A N 1
ATOM 3228 C CA . ASN A 1 385 ? 0.494 0.088 -11.316 1.00 63.22 385 ASN A CA 1
ATOM 3229 C C . ASN A 1 385 ? 1.340 -0.032 -12.598 1.00 63.22 385 ASN A C 1
ATOM 3231 O O . ASN A 1 385 ? 1.462 -1.134 -13.126 1.00 63.22 385 ASN A O 1
ATOM 3235 N N . GLU A 1 386 ? 1.916 1.067 -13.100 1.00 61.53 386 GLU A N 1
ATOM 3236 C CA . GLU A 1 386 ? 2.863 1.048 -14.226 1.00 61.53 386 GLU A CA 1
ATOM 3237 C C . GLU A 1 386 ? 4.334 0.986 -13.767 1.00 61.53 386 GLU A C 1
ATOM 3239 O O . GLU A 1 386 ? 5.233 0.860 -14.597 1.00 61.53 386 GLU A O 1
ATOM 3244 N N . LEU A 1 387 ? 4.603 1.062 -12.457 1.00 63.09 387 LEU A N 1
ATOM 3245 C CA . LEU A 1 387 ? 5.929 0.833 -11.882 1.00 63.09 387 LEU A CA 1
ATOM 3246 C C . LEU A 1 387 ? 6.154 -0.657 -11.625 1.00 63.09 387 LEU A C 1
ATOM 3248 O O . LEU A 1 387 ? 5.221 -1.413 -11.375 1.00 63.09 387 LEU A O 1
ATOM 3252 N N . GLN A 1 388 ? 7.417 -1.078 -11.580 1.00 62.88 388 GLN A N 1
ATOM 3253 C CA . GLN A 1 388 ? 7.766 -2.389 -11.030 1.00 62.88 388 GLN A CA 1
ATOM 3254 C C . GLN A 1 388 ? 7.277 -2.490 -9.580 1.00 62.88 388 GLN A C 1
ATOM 3256 O O . GLN A 1 388 ? 7.443 -1.538 -8.818 1.00 62.88 388 GLN A O 1
ATOM 3261 N N . TYR A 1 389 ? 6.725 -3.643 -9.193 1.00 69.12 389 TYR A N 1
ATOM 3262 C CA . TYR A 1 389 ? 6.052 -3.833 -7.900 1.00 69.12 389 TYR A CA 1
ATOM 3263 C C . TYR A 1 389 ? 6.899 -3.385 -6.695 1.00 69.12 389 TYR A C 1
ATOM 3265 O O . TYR A 1 389 ? 6.413 -2.672 -5.824 1.00 69.12 389 TYR A O 1
ATOM 3273 N N . GLN A 1 390 ? 8.205 -3.668 -6.711 1.00 67.69 390 GLN A N 1
ATOM 3274 C CA . GLN A 1 390 ? 9.165 -3.215 -5.693 1.00 67.69 390 GLN A CA 1
ATOM 3275 C C . GLN A 1 390 ? 9.202 -1.700 -5.461 1.00 67.69 390 GLN A C 1
ATOM 3277 O O . GLN A 1 390 ? 9.427 -1.242 -4.347 1.00 67.69 390 GLN A O 1
ATOM 3282 N N . VAL A 1 391 ? 8.975 -0.915 -6.514 1.00 65.25 391 VAL A N 1
ATOM 3283 C CA . VAL A 1 391 ? 8.967 0.551 -6.463 1.00 65.25 391 VAL A CA 1
ATOM 3284 C C . VAL A 1 391 ? 7.594 1.072 -6.024 1.00 65.25 391 VAL A C 1
ATOM 3286 O O . VAL A 1 391 ? 7.502 2.188 -5.527 1.00 65.25 391 VAL A O 1
ATOM 3289 N N . GLN A 1 392 ? 6.528 0.274 -6.163 1.00 68.56 392 GLN A N 1
ATOM 3290 C CA . GLN A 1 392 ? 5.166 0.662 -5.771 1.00 68.56 392 GLN A CA 1
ATOM 3291 C C . GLN A 1 392 ? 4.985 0.767 -4.250 1.00 68.56 392 GLN A C 1
ATOM 3293 O O . GLN A 1 392 ? 4.128 1.531 -3.793 1.00 68.56 392 GLN A O 1
ATOM 3298 N N . LEU A 1 393 ? 5.802 0.030 -3.488 1.00 67.06 393 LEU A N 1
ATOM 3299 C CA . LEU A 1 393 ? 5.831 0.054 -2.021 1.00 67.06 393 LEU A CA 1
ATOM 3300 C C . LEU A 1 393 ? 6.363 1.378 -1.458 1.00 67.06 393 LEU A C 1
ATOM 3302 O O . LEU A 1 393 ? 6.132 1.702 -0.299 1.00 67.06 393 LEU A O 1
ATOM 3306 N N . ASP A 1 394 ? 7.059 2.169 -2.272 1.00 65.69 394 ASP A N 1
ATOM 3307 C CA . ASP A 1 394 ? 7.555 3.472 -1.859 1.00 65.69 394 ASP A CA 1
ATOM 3308 C C . ASP A 1 394 ? 6.450 4.531 -2.013 1.00 65.69 394 ASP A C 1
ATOM 3310 O O . ASP A 1 394 ? 5.988 4.859 -3.112 1.00 65.69 394 ASP A O 1
ATOM 3314 N N . PHE A 1 395 ? 5.995 5.062 -0.878 1.00 56.78 395 PHE A N 1
ATOM 3315 C CA . PHE A 1 395 ? 4.896 6.019 -0.805 1.00 56.78 395 PHE A CA 1
ATOM 3316 C C . PHE A 1 395 ? 5.237 7.396 -1.400 1.00 56.78 395 PHE A C 1
ATOM 3318 O O . PHE A 1 395 ? 4.315 8.153 -1.717 1.00 56.78 395 PHE A O 1
ATOM 3325 N N . GLU A 1 396 ? 6.513 7.719 -1.602 1.00 58.12 396 GLU A N 1
ATOM 3326 C CA . GLU A 1 396 ? 6.928 8.969 -2.243 1.00 58.12 396 GLU A CA 1
ATOM 3327 C C . GLU A 1 396 ? 7.039 8.790 -3.750 1.00 58.12 396 GLU A C 1
ATOM 3329 O O . GLU A 1 396 ? 6.716 9.695 -4.518 1.00 58.12 396 GLU A O 1
ATOM 3334 N N . LYS A 1 397 ? 7.404 7.588 -4.201 1.00 59.62 397 LYS A N 1
ATOM 3335 C CA . LYS A 1 397 ? 7.625 7.324 -5.619 1.00 59.62 397 LYS A CA 1
ATOM 3336 C C . LYS A 1 397 ? 6.304 7.190 -6.371 1.00 59.62 397 LYS A C 1
ATOM 3338 O O . LYS A 1 397 ? 5.562 6.211 -6.299 1.00 59.62 397 LYS A O 1
ATOM 3343 N N . ILE A 1 398 ? 6.027 8.215 -7.162 1.00 62.72 398 ILE A N 1
ATOM 3344 C CA . ILE A 1 398 ? 5.105 8.160 -8.295 1.00 62.72 398 ILE A CA 1
ATOM 3345 C C . ILE A 1 398 ? 5.918 8.332 -9.579 1.00 62.72 398 ILE A C 1
ATOM 3347 O O . ILE A 1 398 ? 6.930 9.037 -9.576 1.00 62.72 398 ILE A O 1
ATOM 3351 N N . ILE A 1 399 ? 5.474 7.705 -10.672 1.00 60.38 399 ILE A N 1
ATOM 3352 C CA . ILE A 1 399 ? 6.205 7.625 -11.953 1.00 60.38 399 ILE A CA 1
ATOM 3353 C C . ILE A 1 399 ? 6.798 8.977 -12.352 1.00 60.38 399 ILE A C 1
ATOM 3355 O O . ILE A 1 399 ? 7.998 9.090 -12.585 1.00 60.38 399 ILE A O 1
ATOM 3359 N N . TYR A 1 400 ? 5.983 10.032 -12.328 1.00 64.19 400 TYR A N 1
ATOM 3360 C CA . TYR A 1 400 ? 6.396 11.348 -12.813 1.00 64.19 400 TYR A CA 1
ATOM 3361 C C . TYR A 1 400 ? 7.453 12.028 -11.954 1.00 64.19 400 TYR A C 1
ATOM 3363 O O . TYR A 1 400 ? 8.194 12.848 -12.481 1.00 64.19 400 TYR A O 1
ATOM 3371 N N . GLN A 1 401 ? 7.550 11.727 -10.656 1.00 62.09 401 GLN A N 1
ATOM 3372 C CA . GLN A 1 401 ? 8.613 12.309 -9.833 1.00 62.09 401 GLN A CA 1
ATOM 3373 C C . GLN A 1 401 ? 9.977 11.760 -10.248 1.00 62.09 401 GLN A C 1
ATOM 3375 O O . GLN A 1 401 ? 10.924 12.531 -10.394 1.00 62.09 401 GLN A O 1
ATOM 3380 N N . ILE A 1 402 ? 10.055 10.454 -10.513 1.00 59.38 402 ILE A N 1
ATOM 3381 C CA . ILE A 1 402 ? 11.271 9.806 -11.011 1.00 59.38 402 ILE A CA 1
ATOM 3382 C C . ILE A 1 402 ? 11.598 10.338 -12.410 1.00 59.38 402 ILE A C 1
ATOM 3384 O O . ILE A 1 402 ? 12.720 10.786 -12.651 1.00 59.38 402 ILE A O 1
ATOM 3388 N N . THR A 1 403 ? 10.614 10.368 -13.315 1.00 63.94 403 THR A N 1
ATOM 3389 C CA . THR A 1 403 ? 10.822 10.868 -14.680 1.00 63.94 403 THR A CA 1
ATOM 3390 C C . THR A 1 403 ? 11.244 12.340 -14.683 1.00 63.94 403 THR A C 1
ATOM 3392 O O . THR A 1 403 ? 12.211 12.699 -15.350 1.00 63.94 403 THR A O 1
ATOM 3395 N N . TYR A 1 404 ? 10.601 13.194 -13.881 1.00 64.31 404 TYR A N 1
ATOM 3396 C CA . TYR A 1 404 ? 10.963 14.607 -13.747 1.00 64.31 404 TYR A CA 1
ATOM 3397 C C . TYR A 1 404 ? 12.383 14.801 -13.201 1.00 64.31 404 TYR A C 1
ATOM 3399 O O . TYR A 1 404 ? 13.143 15.604 -13.741 1.00 64.31 404 TYR A O 1
ATOM 3407 N N . GLN A 1 405 ? 12.773 14.078 -12.146 1.00 61.56 405 GLN A N 1
ATOM 3408 C CA . GLN A 1 405 ? 14.124 14.178 -11.583 1.00 61.56 405 GLN A CA 1
ATOM 3409 C C . GLN A 1 405 ? 15.195 13.740 -12.588 1.00 61.56 405 GLN A C 1
ATOM 3411 O O . GLN A 1 405 ? 16.218 14.413 -12.715 1.00 61.56 405 GLN A O 1
ATOM 3416 N N . ASN A 1 406 ? 14.952 12.655 -13.326 1.00 60.41 406 ASN A N 1
ATOM 3417 C CA . ASN A 1 406 ? 15.879 12.162 -14.342 1.00 60.41 406 ASN A CA 1
ATOM 3418 C C . ASN A 1 406 ? 16.035 13.157 -15.497 1.00 60.41 406 ASN A C 1
ATOM 3420 O O . ASN A 1 406 ? 17.157 13.526 -15.840 1.00 60.41 406 ASN A O 1
ATOM 3424 N N . LEU A 1 407 ? 14.924 13.652 -16.050 1.00 62.84 407 LEU A N 1
ATOM 3425 C CA . LEU A 1 407 ? 14.975 14.599 -17.163 1.00 62.84 407 LEU A CA 1
ATOM 3426 C C . LEU A 1 407 ? 15.562 15.955 -16.741 1.00 62.84 407 LEU A C 1
ATOM 3428 O O . LEU A 1 407 ? 16.441 16.487 -17.413 1.00 62.84 407 LEU A O 1
ATOM 3432 N N . SER A 1 408 ? 15.137 16.508 -15.602 1.00 63.16 408 SER A N 1
ATOM 3433 C CA . SER A 1 408 ? 15.617 17.821 -15.145 1.00 63.16 408 SER A CA 1
ATOM 3434 C C . SER A 1 408 ? 17.111 17.836 -14.805 1.00 63.16 408 SER A C 1
ATOM 3436 O O . SER A 1 408 ? 17.762 18.860 -14.997 1.00 63.16 408 SER A O 1
ATOM 3438 N N . ARG A 1 409 ? 17.691 16.718 -14.342 1.00 63.47 409 ARG A N 1
ATOM 3439 C CA . ARG A 1 409 ? 19.147 16.590 -14.139 1.00 63.47 409 ARG A CA 1
ATOM 3440 C C . ARG A 1 409 ? 19.930 16.667 -15.445 1.00 63.47 409 ARG A C 1
ATOM 3442 O O . ARG A 1 409 ? 21.011 17.245 -15.448 1.00 63.47 409 ARG A O 1
ATOM 3449 N N . ASN A 1 410 ? 19.394 16.106 -16.524 1.00 59.34 410 ASN A N 1
ATOM 3450 C CA . ASN A 1 410 ? 20.048 16.129 -17.831 1.00 59.34 410 ASN A CA 1
ATOM 3451 C C . ASN A 1 410 ? 20.027 17.532 -18.453 1.00 59.34 410 ASN A C 1
ATOM 3453 O O . ASN A 1 410 ? 20.984 17.907 -19.114 1.00 59.34 410 ASN A O 1
ATOM 3457 N N . TYR A 1 411 ? 18.992 18.329 -18.169 1.00 59.00 411 TYR A N 1
ATOM 3458 C CA . TYR A 1 411 ? 18.869 19.707 -18.663 1.00 59.00 411 TYR A CA 1
ATOM 3459 C C . TYR A 1 411 ? 19.549 20.768 -17.789 1.00 59.00 411 TYR A C 1
ATOM 3461 O O . TYR A 1 411 ? 19.870 21.841 -18.278 1.00 59.00 411 TYR A O 1
ATOM 3469 N N . LYS A 1 412 ? 19.783 20.499 -16.499 1.00 53.16 412 LYS A N 1
ATOM 3470 C CA . LYS A 1 412 ? 20.520 21.411 -15.599 1.00 53.16 412 LYS A CA 1
ATOM 3471 C C . LYS A 1 412 ? 22.048 21.313 -15.725 1.00 53.16 412 LYS A C 1
ATOM 3473 O O . LYS A 1 412 ? 22.750 21.928 -14.930 1.00 53.16 412 LYS A O 1
ATOM 3478 N N . LYS A 1 413 ? 22.557 20.475 -16.631 1.00 43.94 413 LYS A N 1
ATOM 3479 C CA . LYS A 1 413 ? 23.997 20.276 -16.868 1.00 43.94 413 LYS A CA 1
ATOM 3480 C C . LYS A 1 413 ? 24.570 21.157 -17.988 1.00 43.94 413 LYS A C 1
ATOM 3482 O O . LYS A 1 413 ? 25.731 20.975 -18.343 1.00 43.94 413 LYS A O 1
ATOM 3487 N N . GLU A 1 414 ? 23.790 22.106 -18.490 1.00 40.44 414 GLU A N 1
ATOM 3488 C CA . GLU A 1 414 ? 24.244 23.252 -19.289 1.00 40.44 414 GLU A CA 1
ATOM 3489 C C . GLU A 1 414 ? 24.171 24.515 -18.421 1.00 40.44 414 GLU A C 1
ATOM 3491 O O . GLU A 1 414 ? 25.034 25.402 -18.609 1.00 40.44 414 GLU A O 1
#

Sequence (414 aa):
MKIKKIKFITLTPAILSPILFTASCNNDNRDSSVIYHEYENAFKKSFNLSLEQYGEKNDKITTAKAEVLDYYFLDYLLLYRDIEDKNSLHAQELNQHIYNTMEIANKIIETNQNTEKYTEDLNKFNKIVAQIENQIEQLPNLLEPLKIFALSWLNHYKYLGQKASESKSADAFSFVLADLANLFEFLTDKDLNQKWTQIFNKYPTTNELVKEFDKDSLAIQNKLATINPYTNYWLISEYKLFIENAKKLNPFLNEIYSKTKRAFVFYNYFHQQWFFYLSDIARQNKLAKNTQMISENQVDDWINKLYFVKKNYYSKVYAAYKNFTNFIFSIGPQPASINQLKKLGLLDELTDWTIRITSTNNKFISWKNKLNKKQLISKNDNMRNELQYQVQLDFEKIIYQITYQNLSRNYKKE